Protein AF-A0A1G7TGM6-F1 (afdb_monomer)

Mean predicted aligned error: 20.64 Å

Organism: NCBI:txid120956

Sequence (669 aa):
MQCPNCGRNVRSKTQCAYCGYKFNQADKKEQGNLDKKTQNTFKKSEDHPNSGKKTNQKQNLSNYKPEVTRHVPVRRSLEKELAEAEKEAKLAYERSIVGVSNSSSEEDDSEDAFKRRADEVLSYPYTSSEFLNESHAEEDDYIVPKTKKNHFGKLLWNLLKWLIVLAVFFLIFLYGPQLLGMVKSYLDPMIGQNNEQPVQEVVTSQDQNSSAEIETTTKTESDENSSKEAGLKEEQTTSHEVAAFQIKDKQVDVEEYPTIKIDLEFVNSLSQVNQETFKFKVKYNDTEVELKDEFSLFKEGKMLKISFNDPALSVIGEDTSQQALLISADNFSEKIAYKVPDKQDQAERIDQFNQTVNEYFPEQETVALQIQKVGDQAPFVYEDQTMEADRLIAWFILQRTYELVADGIVSLDEEIPVKTQLIASGDVGQVASQERDSYTVQELIDLTIQAGDASAMNHLVQLAEGVNRFNYWLKESGYFATRMNAPLAIEEEAYITGSVTNVTDLSNLLSKLAKNQLVDEEHDNLLKEAVNLSPYTDKFPNYNALVTQRYELLTTEENPQLQHIAGIAQAEGSEYIYVVLTKKFNESYDMVGRISQTLNDLMTQLITGEEVQETTIEESSVEVGPAEAGVEPTDNLYNGKQTENYYWFGDEYRRGTWYQDEKGTWYFY

Foldseek 3Di:
DADPVPRDDDPDPAADPPPGDGDDPVNPPPVVPPVPPPDDDDDDDDDDDDDDDDDDDDDDDDDDDDDDDDDDDDDDDPVVVVVVVVVVVVVVVVVVVVPDDDDDDDDDPPPVVVVVLQVVQVDDDDDDDDDDDDDDDDDDDDDDDDDDDDPDVVVVVVVVVVVVVVVVVVCCVVCVVVVVVVVVVVPVPPDDDDDDDDDDDDDDDDDDDDDDDDDDDDDDDDDDDDDDDDDDDDDPPPPPVPQPWDWPDKDWDAPLPLKIKIKTFIPDWCPVDDPPFKWKWKDWDNDIGTCVQLWFWDHDGRIIMIMHGQPCQQPDDDTRQWMWIWMDGVSDIDIGIDGADDCNVVRVVLVLLLVLVCVLDPPQWDKWKWKDWQPDRGINTNDWDKDFQWLVLLLLLLLVLLLCVLVVVFHQQDKDFQDCSLQAAPFPDPSNVPPDRTDGNVRLLLCSAAVVRLSSSSSSCVSCVHQVSSQVVCNVLRQRSWGFQGRWHADPQRTIGRIMGTPVSLQSQQSCLQVCRSRHVVSSVVLQVSQVSHDDDLLAPPPQPQFPDKRKDWDDLRDQFWGWMWIWTDGPNIIMTITMIIGDDGHSVSVSVSSHSSNSQSVCCVVPVDHPPPPPPPPPPDDDDDDDDDDDPDDPPDDPDWDWDWDDPPPDTDTWTWDADPVRDIDID

Nearest PDB structures (foldseek):
  4ewf-assembly2_B  TM=8.242E-01  e=3.420E-12  Sphaerobacter thermophilus DSM 20745
  4ewf-assembly3_C  TM=8.344E-01  e=7.400E-12  Sphaerobacter thermophilus DSM 20745
  5gla-assembly2_B  TM=8.062E-01  e=2.240E-09  Burkholderia thailandensis
  5hw3-assembly1_A  TM=8.003E-01  e=4.604E-09  Burkholderia vietnamiensis G4
  4yfm-assembly2_B  TM=7.769E-01  e=2.897E-09  Mycobacteroides abscessus

Structure (mmCIF, N/CA/C/O backbone):
data_AF-A0A1G7TGM6-F1
#
_entry.id   AF-A0A1G7TGM6-F1
#
loop_
_atom_site.group_PDB
_atom_site.id
_atom_site.type_symbol
_atom_site.label_atom_id
_atom_site.label_alt_id
_atom_site.label_comp_id
_atom_site.label_asym_id
_atom_site.label_entity_id
_atom_site.label_seq_id
_atom_site.pdbx_PDB_ins_code
_atom_site.Cartn_x
_atom_site.Cartn_y
_atom_site.Cartn_z
_atom_site.occupancy
_atom_site.B_iso_or_equiv
_atom_site.auth_seq_id
_atom_site.auth_comp_id
_atom_site.auth_asym_id
_atom_site.auth_atom_id
_atom_site.pdbx_PDB_model_num
ATOM 1 N N . MET A 1 1 ? -28.630 -7.972 -35.570 1.00 78.00 1 MET A N 1
ATOM 2 C CA . MET A 1 1 ? -29.486 -6.952 -34.925 1.00 78.00 1 MET A CA 1
ATOM 3 C C . MET A 1 1 ? -29.021 -6.797 -33.494 1.00 78.00 1 MET A C 1
ATOM 5 O O . MET A 1 1 ? -28.594 -7.791 -32.918 1.00 78.00 1 MET A O 1
ATOM 9 N N . GLN A 1 2 ? -29.072 -5.594 -32.940 1.00 81.88 2 GLN A N 1
ATOM 10 C CA . GLN A 1 2 ? -28.715 -5.363 -31.543 1.00 81.88 2 GLN A CA 1
ATOM 11 C C . GLN A 1 2 ? -29.902 -5.749 -30.646 1.00 81.88 2 GLN A C 1
ATOM 13 O O . GLN A 1 2 ? -31.054 -5.574 -31.039 1.00 81.88 2 GLN A O 1
ATOM 18 N N . CYS A 1 3 ? -29.650 -6.345 -29.481 1.00 84.56 3 CYS A N 1
ATOM 19 C CA . CYS A 1 3 ? -30.713 -6.707 -28.544 1.00 84.56 3 CYS A CA 1
ATOM 20 C C . CYS A 1 3 ? -31.038 -5.513 -27.626 1.00 84.56 3 CYS A C 1
ATOM 22 O O . CYS A 1 3 ? -30.168 -5.140 -26.836 1.00 84.56 3 CYS A O 1
ATOM 24 N N . PRO A 1 4 ? -32.265 -4.948 -27.644 1.00 82.81 4 PRO A N 1
ATOM 25 C CA . PRO A 1 4 ? -32.581 -3.732 -26.888 1.00 82.81 4 PRO A CA 1
ATOM 26 C C . PRO A 1 4 ? -32.482 -3.927 -25.367 1.00 82.81 4 PRO A C 1
ATOM 28 O O . PRO A 1 4 ? -32.250 -2.971 -24.643 1.00 82.81 4 PRO A O 1
ATOM 31 N N . ASN A 1 5 ? -32.593 -5.168 -24.881 1.00 86.75 5 ASN A N 1
ATOM 32 C CA . ASN A 1 5 ? -32.482 -5.501 -23.458 1.00 86.75 5 ASN A CA 1
ATOM 33 C C . ASN A 1 5 ? -31.036 -5.685 -22.951 1.00 86.75 5 ASN A C 1
ATOM 35 O O . ASN A 1 5 ? -30.849 -5.916 -21.763 1.00 86.75 5 ASN A O 1
ATOM 39 N N . CYS A 1 6 ? -30.014 -5.719 -23.819 1.00 85.44 6 CYS A N 1
ATOM 40 C CA . CYS A 1 6 ? -28.636 -5.990 -23.365 1.00 85.44 6 CYS A CA 1
ATOM 41 C C . CYS A 1 6 ? -27.504 -5.489 -24.281 1.00 85.44 6 CYS A C 1
ATOM 43 O O . CYS A 1 6 ? -26.378 -5.961 -24.148 1.00 85.44 6 CYS A O 1
ATOM 45 N N . GLY A 1 7 ? -27.780 -4.628 -25.265 1.00 82.12 7 GLY A N 1
ATOM 46 C CA . GLY A 1 7 ? -26.773 -4.007 -26.142 1.00 82.12 7 GLY A CA 1
ATOM 47 C C . GLY A 1 7 ? -25.999 -4.945 -27.086 1.00 82.12 7 GLY A C 1
ATOM 48 O O . GLY A 1 7 ? -25.368 -4.470 -28.027 1.00 82.12 7 GLY A O 1
ATOM 49 N N . ARG A 1 8 ? -26.044 -6.270 -26.902 1.00 82.69 8 ARG A N 1
ATOM 50 C CA . ARG A 1 8 ? -25.240 -7.227 -27.682 1.00 82.69 8 ARG A CA 1
ATOM 51 C C . ARG A 1 8 ? -25.818 -7.485 -29.073 1.00 82.69 8 ARG A C 1
ATOM 53 O O . ARG A 1 8 ? -27.033 -7.607 -29.257 1.00 82.69 8 ARG A O 1
ATOM 60 N N . ASN A 1 9 ? -24.930 -7.627 -30.055 1.00 87.38 9 ASN A N 1
ATOM 61 C CA . ASN A 1 9 ? -25.283 -8.016 -31.418 1.00 87.38 9 ASN A CA 1
ATOM 62 C C . ASN A 1 9 ? -25.653 -9.505 -31.494 1.00 87.38 9 ASN A C 1
ATOM 64 O O . ASN A 1 9 ? -24.892 -10.372 -31.076 1.00 87.38 9 ASN A O 1
ATOM 68 N N . VAL A 1 10 ? -26.815 -9.814 -32.076 1.00 87.12 10 VAL A N 1
ATOM 69 C CA . VAL A 1 10 ? -27.309 -11.186 -32.263 1.00 87.12 10 VAL A CA 1
ATOM 70 C C . VAL A 1 10 ? -27.697 -11.485 -33.714 1.00 87.12 10 VAL A C 1
ATOM 72 O O . VAL A 1 10 ? -28.175 -10.621 -34.460 1.00 87.12 10 VAL A O 1
ATOM 75 N N . ARG A 1 11 ? -27.518 -12.756 -34.103 1.00 86.00 11 ARG A N 1
ATOM 76 C CA . ARG A 1 11 ? -27.936 -13.316 -35.405 1.00 86.00 11 ARG A CA 1
ATOM 77 C C . ARG A 1 11 ? -29.388 -13.828 -35.412 1.00 86.00 11 ARG A C 1
ATOM 79 O O . ARG A 1 11 ? -30.005 -13.911 -36.471 1.00 86.00 11 ARG A O 1
ATOM 86 N N . SER A 1 12 ? -29.940 -14.160 -34.243 1.00 81.19 12 SER A N 1
ATOM 87 C CA . SER A 1 12 ? -31.315 -14.656 -34.079 1.00 81.19 12 SER A CA 1
ATOM 88 C C . SER A 1 12 ? -32.359 -13.555 -34.301 1.00 81.19 12 SER A C 1
ATOM 90 O O . SER A 1 12 ? -32.194 -12.438 -33.820 1.00 81.19 12 SER A O 1
ATOM 92 N N . LYS A 1 13 ? -33.462 -13.890 -34.989 1.00 81.88 13 LYS A N 1
ATOM 93 C CA . LYS A 1 13 ? -34.595 -12.984 -35.282 1.00 81.88 13 LYS A CA 1
ATOM 94 C C . LYS A 1 13 ? -35.836 -13.244 -34.410 1.00 81.88 13 LYS A C 1
ATOM 96 O O . LYS A 1 13 ? -36.912 -12.709 -34.686 1.00 81.88 13 LYS A O 1
ATOM 101 N N . THR A 1 14 ? -35.720 -14.083 -33.381 1.00 85.25 14 THR A N 1
ATOM 102 C CA . THR A 1 14 ? -36.832 -14.473 -32.489 1.00 85.25 14 THR A CA 1
ATOM 103 C C . THR A 1 14 ? -36.506 -14.303 -31.009 1.00 85.25 14 THR A C 1
ATOM 105 O O . THR A 1 14 ? -37.381 -13.891 -30.254 1.00 85.25 14 THR A O 1
ATOM 108 N N . GLN A 1 15 ? -35.268 -14.583 -30.600 1.00 88.25 15 GLN A N 1
ATOM 109 C CA . GLN A 1 15 ? -34.838 -14.584 -29.200 1.00 88.25 15 GLN A CA 1
ATOM 110 C C . GLN A 1 15 ? -33.347 -14.246 -29.075 1.00 88.25 15 GLN A C 1
ATOM 112 O O . GLN A 1 15 ? -32.534 -14.792 -29.822 1.00 88.25 15 GLN A O 1
ATOM 117 N N . CYS A 1 16 ? -32.973 -13.399 -28.117 1.00 87.62 16 CYS A N 1
ATOM 118 C CA . CYS A 1 16 ? -31.584 -13.162 -27.741 1.00 87.62 16 CYS A CA 1
ATOM 119 C C . CYS A 1 16 ? -30.984 -14.416 -27.091 1.00 87.62 16 CYS A C 1
ATOM 121 O O . CYS A 1 16 ? -31.533 -14.935 -26.120 1.00 87.62 16 CYS A O 1
ATOM 123 N N . ALA A 1 17 ? -29.841 -14.880 -27.603 1.00 86.69 17 ALA A N 1
ATOM 124 C CA . ALA A 1 17 ? -29.135 -16.033 -27.045 1.00 86.69 17 ALA A CA 1
ATOM 125 C C . ALA A 1 17 ? -28.520 -15.748 -25.660 1.00 86.69 17 ALA A C 1
ATOM 127 O O . ALA A 1 17 ? -28.400 -16.664 -24.859 1.00 86.69 17 ALA A O 1
ATOM 128 N N . TYR A 1 18 ? -28.173 -14.487 -25.373 1.00 80.88 18 TYR A N 1
ATOM 129 C CA . TYR A 1 18 ? -27.457 -14.096 -24.152 1.00 80.88 18 TYR A CA 1
ATOM 130 C C . TYR A 1 18 ? -28.374 -13.771 -22.962 1.00 80.88 18 TYR A C 1
ATOM 132 O O . TYR A 1 18 ? -27.994 -14.020 -21.828 1.00 80.88 18 TYR A O 1
ATOM 140 N N . CYS A 1 19 ? -29.569 -13.213 -23.199 1.00 88.94 19 CYS A N 1
ATOM 141 C CA . CYS A 1 19 ? -30.481 -12.766 -22.130 1.00 88.94 19 CYS A CA 1
ATOM 142 C C . CYS A 1 19 ? -31.933 -13.258 -22.282 1.00 88.94 19 CYS A C 1
ATOM 144 O O . CYS A 1 19 ? -32.829 -12.773 -21.599 1.00 88.94 19 CYS A O 1
ATOM 146 N N . GLY A 1 20 ? -32.211 -14.174 -23.218 1.00 83.38 20 GLY A N 1
ATOM 147 C CA . GLY A 1 20 ? -33.539 -14.778 -23.407 1.00 83.38 20 GLY A CA 1
ATOM 148 C C . GLY A 1 20 ? -34.642 -13.859 -23.960 1.00 83.38 20 GLY A C 1
ATOM 149 O O . GLY A 1 20 ? -35.708 -14.360 -24.322 1.00 83.38 20 GLY A O 1
ATOM 150 N N . TYR A 1 21 ? -34.404 -12.545 -24.074 1.00 89.19 21 TYR A N 1
ATOM 151 C CA . TYR A 1 21 ? -35.371 -11.558 -24.573 1.00 89.19 21 TYR A CA 1
ATOM 152 C C . TYR A 1 21 ? -35.947 -11.943 -25.947 1.00 89.19 21 TYR A C 1
ATOM 154 O O . TYR A 1 21 ? -35.194 -12.266 -26.867 1.00 89.19 21 TYR A O 1
ATOM 162 N N . LYS A 1 22 ? -37.276 -11.894 -26.111 1.00 91.19 22 LYS A N 1
ATOM 163 C CA . LYS A 1 22 ? -37.975 -12.327 -27.336 1.00 91.19 22 LYS A CA 1
ATOM 164 C C . LYS A 1 22 ? -38.363 -11.138 -28.211 1.00 91.19 22 LYS A C 1
ATOM 166 O O . LYS A 1 22 ? -39.147 -10.292 -27.797 1.00 91.19 22 LYS A O 1
ATOM 171 N N . PHE A 1 23 ? -37.852 -11.110 -29.441 1.00 90.69 23 PHE A N 1
ATOM 172 C CA . PHE A 1 23 ? -37.993 -9.961 -30.336 1.00 90.69 23 PHE A CA 1
ATOM 173 C C . PHE A 1 23 ? -39.406 -9.841 -30.918 1.00 90.69 23 PHE A C 1
ATOM 175 O O . PHE A 1 23 ? -39.886 -10.753 -31.607 1.00 90.69 23 PHE A O 1
ATOM 182 N N . ASN A 1 24 ? -40.036 -8.688 -30.707 1.00 86.44 24 ASN A N 1
ATOM 183 C CA . ASN A 1 24 ? -41.369 -8.341 -31.196 1.00 86.44 24 ASN A CA 1
ATOM 184 C C . ASN A 1 24 ? -41.313 -7.805 -32.656 1.00 86.44 24 ASN A C 1
ATOM 186 O O . ASN A 1 24 ? -40.349 -8.065 -33.378 1.00 86.44 24 ASN A O 1
ATOM 190 N N . GLN A 1 25 ? -42.365 -7.148 -33.167 1.00 77.25 25 GLN A N 1
ATOM 191 C CA . GLN A 1 25 ? -42.385 -6.636 -34.554 1.00 77.25 25 GLN A CA 1
ATOM 192 C C . GLN A 1 25 ? -41.809 -5.217 -34.737 1.00 77.25 25 GLN A C 1
ATOM 194 O O . GLN A 1 25 ? -41.544 -4.832 -35.877 1.00 77.25 25 GLN A O 1
ATOM 199 N N . ALA A 1 26 ? -41.613 -4.439 -33.670 1.00 74.38 26 ALA A N 1
ATOM 200 C CA . ALA A 1 26 ? -40.948 -3.136 -33.717 1.00 74.38 26 ALA A CA 1
ATOM 201 C C . ALA A 1 26 ? -39.428 -3.306 -33.876 1.00 74.38 26 ALA A C 1
ATOM 203 O O . ALA A 1 26 ? -38.871 -2.792 -34.845 1.00 74.38 26 ALA A O 1
ATOM 204 N N . ASP A 1 27 ? -38.808 -4.154 -33.043 1.00 77.19 27 ASP A N 1
ATOM 205 C CA . ASP A 1 27 ? -37.362 -4.475 -33.002 1.00 77.19 27 ASP A CA 1
ATOM 206 C C . ASP A 1 27 ? -36.770 -4.951 -34.346 1.00 77.19 27 ASP A C 1
ATOM 208 O O . ASP A 1 27 ? -35.562 -5.113 -34.501 1.00 77.19 27 ASP A O 1
ATOM 212 N N . LYS A 1 28 ? -37.630 -5.263 -35.321 1.00 67.00 28 LYS A N 1
ATOM 213 C CA . LYS A 1 28 ? -37.278 -5.832 -36.630 1.00 67.00 28 LYS A CA 1
ATOM 214 C C . LYS A 1 28 ? -37.395 -4.821 -37.773 1.00 67.00 28 LYS A C 1
ATOM 216 O O . LYS A 1 28 ? -37.114 -5.182 -38.913 1.00 67.00 28 LYS A O 1
ATOM 221 N N . LYS A 1 29 ? -37.824 -3.580 -37.501 1.00 57.44 29 LYS A N 1
ATOM 222 C CA . LYS A 1 29 ? -38.049 -2.543 -38.526 1.00 57.44 29 LYS A CA 1
ATOM 223 C C . LYS A 1 29 ? -36.855 -1.624 -38.771 1.00 57.44 29 LYS A C 1
ATOM 225 O O . LYS A 1 29 ? -36.692 -1.170 -39.900 1.00 57.44 29 LYS A O 1
ATOM 230 N N . GLU A 1 30 ? -36.021 -1.363 -37.765 1.00 52.75 30 GLU A N 1
ATOM 231 C CA . GLU A 1 30 ? -34.960 -0.343 -37.851 1.00 52.75 30 GLU A CA 1
ATOM 232 C C . GLU A 1 30 ? -33.937 -0.621 -38.960 1.00 52.75 30 GLU A C 1
ATOM 234 O O . GLU A 1 30 ? -33.514 0.293 -39.668 1.00 52.75 30 GLU A O 1
ATOM 239 N N . GLN A 1 31 ? -33.614 -1.897 -39.194 1.00 49.53 31 GLN A N 1
ATOM 240 C CA . GLN A 1 31 ? -32.623 -2.293 -40.196 1.00 49.53 31 GLN A CA 1
ATOM 241 C C . GLN A 1 31 ? -33.033 -1.924 -41.640 1.00 49.53 31 GLN A C 1
ATOM 243 O O . GLN A 1 31 ? -32.168 -1.745 -42.490 1.00 49.53 31 GLN A O 1
ATOM 248 N N . GLY A 1 32 ? -34.330 -1.735 -41.926 1.00 40.69 32 GLY A N 1
ATOM 249 C CA . GLY A 1 32 ? -34.835 -1.443 -43.277 1.00 40.69 32 GLY A CA 1
ATOM 250 C C . GLY A 1 32 ? -34.613 -0.010 -43.790 1.00 40.69 32 GLY A C 1
ATOM 251 O O . GLY A 1 32 ? -34.930 0.267 -44.949 1.00 40.69 32 GLY A O 1
ATOM 252 N N . ASN A 1 33 ? -34.103 0.905 -42.956 1.00 42.44 33 ASN A N 1
ATOM 253 C CA . ASN A 1 33 ? -33.859 2.306 -43.330 1.00 42.44 33 ASN A CA 1
ATOM 254 C C . ASN A 1 33 ? -32.380 2.646 -43.595 1.00 42.44 33 ASN A C 1
ATOM 256 O O . ASN A 1 33 ? -32.110 3.691 -44.189 1.00 42.44 33 ASN A O 1
ATOM 260 N N . LEU A 1 34 ? -31.432 1.794 -43.191 1.00 44.62 34 LEU A N 1
ATOM 261 C CA . LEU A 1 34 ? -29.994 2.064 -43.339 1.00 44.62 34 LEU A CA 1
ATOM 262 C C . LEU A 1 34 ? -29.507 1.866 -44.785 1.00 44.62 34 LEU A C 1
ATOM 264 O O . LEU A 1 34 ? -28.837 2.748 -45.325 1.00 44.62 34 LEU A O 1
ATOM 268 N N . ASP A 1 35 ? -29.952 0.799 -45.457 1.00 40.91 35 ASP A N 1
ATOM 269 C CA . ASP A 1 35 ? -29.531 0.417 -46.821 1.00 40.91 35 ASP A CA 1
ATOM 270 C C . ASP A 1 35 ? -29.852 1.456 -47.923 1.00 40.91 35 ASP A C 1
ATOM 272 O O . ASP A 1 35 ? -29.444 1.299 -49.072 1.00 40.91 35 ASP A O 1
ATOM 276 N N . LYS A 1 36 ? -30.593 2.529 -47.608 1.00 36.62 36 LYS A N 1
ATOM 277 C CA . LYS A 1 36 ? -31.008 3.565 -48.573 1.00 36.62 36 LYS A CA 1
ATOM 278 C C . LYS A 1 36 ? -30.114 4.806 -48.627 1.00 36.62 36 LYS A C 1
ATOM 280 O O . LYS A 1 36 ? -30.301 5.617 -49.533 1.00 36.62 36 LYS A O 1
ATOM 285 N N . LYS A 1 37 ? -29.172 4.999 -47.695 1.00 36.50 37 LYS A N 1
ATOM 286 C CA . LYS A 1 37 ? -28.323 6.211 -47.676 1.00 36.50 37 LYS A CA 1
ATOM 287 C C . LYS A 1 37 ? -27.073 6.128 -48.567 1.00 36.50 37 LYS A C 1
ATOM 289 O O . LYS A 1 37 ? -26.531 7.165 -48.934 1.00 36.50 37 LYS A O 1
ATOM 294 N N . THR A 1 38 ? -26.641 4.936 -48.968 1.00 34.72 38 THR A N 1
ATOM 295 C CA . THR A 1 38 ? -25.275 4.683 -49.475 1.00 34.72 38 THR A CA 1
ATOM 296 C C . THR A 1 38 ? -25.081 4.815 -50.999 1.00 34.72 38 THR A C 1
ATOM 298 O O . THR A 1 38 ? -24.122 4.267 -51.532 1.00 34.72 38 THR A O 1
ATOM 301 N N . GLN A 1 39 ? -25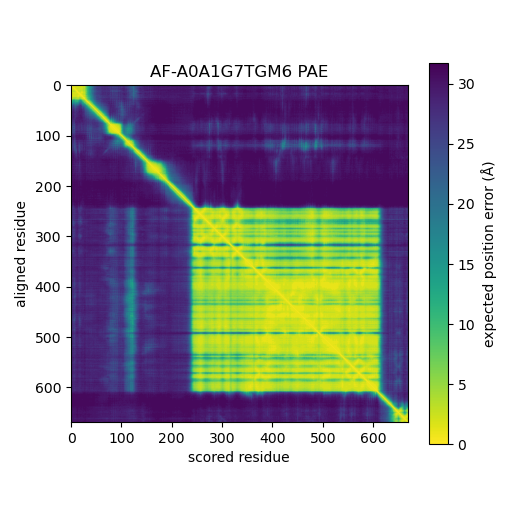.974 5.495 -51.736 1.00 32.34 39 GLN A N 1
ATOM 302 C CA . GLN A 1 39 ? -25.943 5.521 -53.218 1.00 32.34 39 GLN A CA 1
ATOM 303 C C . GLN A 1 39 ? -25.836 6.905 -53.896 1.00 32.34 39 GLN A C 1
ATOM 305 O O . GLN A 1 39 ? -25.811 6.951 -55.123 1.00 32.34 39 GLN A O 1
ATOM 310 N N . ASN A 1 40 ? -25.756 8.029 -53.169 1.00 31.59 40 ASN A N 1
ATOM 311 C CA . ASN A 1 40 ? -25.860 9.372 -53.776 1.00 31.59 40 ASN A CA 1
ATOM 312 C C . ASN A 1 40 ? -24.790 10.393 -53.329 1.00 31.59 40 ASN A C 1
ATOM 314 O O . ASN A 1 40 ? -25.130 11.456 -52.816 1.00 31.59 40 ASN A O 1
ATOM 318 N N . THR A 1 41 ? -23.510 10.135 -53.625 1.00 29.47 41 THR A N 1
ATOM 319 C CA . THR A 1 41 ? -22.476 11.196 -53.675 1.00 29.47 41 THR A CA 1
ATOM 320 C C . THR A 1 41 ? -21.312 10.833 -54.607 1.00 29.47 41 THR A C 1
ATOM 322 O O . THR A 1 41 ? -20.288 10.315 -54.181 1.00 29.47 41 THR A O 1
ATOM 325 N N . PHE A 1 42 ? -21.447 11.141 -55.902 1.00 29.83 42 PHE A N 1
ATOM 326 C CA . PHE A 1 42 ? -20.301 11.244 -56.818 1.00 29.83 42 PHE A CA 1
ATOM 327 C C . PHE A 1 42 ? -20.608 12.222 -57.963 1.00 29.83 42 PHE A C 1
ATOM 329 O O . PHE A 1 42 ? -21.229 11.857 -58.963 1.00 29.83 42 PHE A O 1
ATOM 336 N N . LYS A 1 43 ? -20.179 13.485 -57.824 1.00 28.17 43 LYS A N 1
ATOM 337 C CA . LYS A 1 43 ? -19.972 14.415 -58.948 1.00 28.17 43 LYS A CA 1
ATOM 338 C C . LYS A 1 43 ? -19.072 15.592 -58.557 1.00 28.17 43 LYS A C 1
ATOM 340 O O . LYS A 1 43 ? -18.864 15.856 -57.380 1.00 28.17 43 LYS A O 1
ATOM 345 N N . LYS A 1 44 ? -18.503 16.231 -59.578 1.00 27.31 44 LYS A N 1
ATOM 346 C CA . LYS A 1 44 ? -17.317 17.101 -59.551 1.00 27.31 44 LYS A CA 1
ATOM 347 C C . LYS A 1 44 ? -17.576 18.336 -60.421 1.00 27.31 44 LYS A C 1
ATOM 349 O O . LYS A 1 44 ? -17.997 18.116 -61.554 1.00 27.31 44 LYS A O 1
ATOM 354 N N . SER A 1 45 ? -17.229 19.542 -59.947 1.00 27.42 45 SER A N 1
ATOM 355 C CA . SER A 1 45 ? -16.653 20.649 -60.756 1.00 27.42 45 SER A CA 1
ATOM 356 C C . SER A 1 45 ? -16.502 21.965 -59.960 1.00 27.42 45 SER A C 1
ATOM 358 O O . SER A 1 45 ? -17.507 22.583 -59.631 1.00 27.42 45 SER A O 1
ATOM 360 N N . GLU A 1 46 ? -15.247 22.357 -59.713 1.00 27.56 46 GLU A N 1
ATOM 361 C CA . GLU A 1 46 ? -14.615 23.627 -60.150 1.00 27.56 46 GLU A CA 1
ATOM 362 C C . GLU A 1 46 ? -15.134 25.042 -59.740 1.00 27.56 46 GLU A C 1
ATOM 364 O O . GLU A 1 46 ? -16.305 25.289 -59.473 1.00 27.56 46 GLU A O 1
ATOM 369 N N . ASP A 1 47 ? -14.159 25.966 -59.790 1.00 27.92 47 ASP A N 1
ATOM 370 C CA . ASP A 1 47 ? -14.173 27.442 -59.857 1.00 27.92 47 ASP A CA 1
ATOM 371 C C . ASP A 1 47 ? -14.149 28.376 -58.612 1.00 27.92 47 ASP A C 1
ATOM 373 O O . ASP A 1 47 ? -14.894 28.288 -57.639 1.00 27.92 47 ASP A O 1
ATOM 377 N N . HIS A 1 48 ? -13.219 29.338 -58.725 1.00 27.48 48 HIS A N 1
ATOM 378 C CA . HIS A 1 48 ? -12.887 30.492 -57.872 1.00 27.48 48 HIS A CA 1
ATOM 379 C C . HIS A 1 48 ? -13.452 31.806 -58.509 1.00 27.48 48 HIS A C 1
ATOM 381 O O . HIS A 1 48 ? -14.075 31.754 -59.567 1.00 27.48 48 HIS A O 1
ATOM 387 N N . PRO A 1 49 ? -13.112 33.027 -58.035 1.00 53.50 49 PRO A N 1
ATOM 388 C CA . PRO A 1 49 ? -13.380 33.617 -56.714 1.00 53.50 49 PRO A CA 1
ATOM 389 C C . PRO A 1 49 ? -13.999 35.041 -56.839 1.00 53.50 49 PRO A C 1
ATOM 391 O O . PRO A 1 49 ? -13.993 35.614 -57.929 1.00 53.50 49 PRO A O 1
ATOM 394 N N . ASN A 1 50 ? -14.377 35.712 -55.730 1.00 26.73 50 ASN A N 1
ATOM 395 C CA . ASN A 1 50 ? -14.001 37.138 -55.569 1.00 26.73 50 ASN A CA 1
ATOM 396 C C . ASN A 1 50 ? -14.187 37.798 -54.183 1.00 26.73 50 ASN A C 1
ATOM 398 O O . ASN A 1 50 ? -15.149 37.554 -53.470 1.00 26.73 50 ASN A O 1
ATOM 402 N N . SER A 1 51 ? -13.271 38.740 -53.919 1.00 26.08 51 SER A N 1
ATOM 403 C CA . SER A 1 51 ? -13.380 39.996 -53.148 1.00 26.08 51 SER A CA 1
ATOM 404 C C . SER A 1 51 ? -14.199 40.109 -51.842 1.00 26.08 51 SER A C 1
ATOM 406 O O . SER A 1 51 ? -15.424 40.056 -51.869 1.00 26.08 51 SER A O 1
ATOM 408 N N . GLY A 1 52 ? -13.562 40.699 -50.812 1.00 25.20 52 GLY A N 1
ATOM 409 C CA . GLY A 1 52 ? -14.047 42.029 -50.387 1.00 25.20 52 GLY A CA 1
ATOM 410 C C . GLY A 1 52 ? -13.913 42.499 -48.928 1.00 25.20 52 GLY A C 1
ATOM 411 O O . GLY A 1 52 ? -14.924 42.631 -48.260 1.00 25.20 52 GLY A O 1
ATOM 412 N N . LYS A 1 53 ? -12.722 43.001 -48.548 1.00 29.45 53 LYS A N 1
ATOM 413 C CA . LYS A 1 53 ? -12.483 44.086 -47.550 1.00 29.45 53 LYS A CA 1
ATOM 414 C C . LYS A 1 53 ? -12.807 43.843 -46.050 1.00 29.45 53 LYS A C 1
ATOM 416 O O . LYS A 1 53 ? -13.952 43.707 -45.659 1.00 29.45 53 LYS A O 1
ATOM 421 N N . LYS A 1 54 ? -11.755 44.000 -45.224 1.00 27.33 54 LYS A N 1
ATOM 422 C CA . LYS A 1 54 ? -11.577 44.948 -44.082 1.00 27.33 54 LYS A CA 1
ATOM 423 C C . LYS A 1 54 ? -12.850 45.439 -43.331 1.00 27.33 54 LYS A C 1
ATOM 425 O O . LYS A 1 54 ? -13.799 45.891 -43.955 1.00 27.33 54 LYS A O 1
ATOM 430 N N . THR A 1 55 ? -12.844 45.639 -42.003 1.00 26.88 55 THR A N 1
ATOM 431 C CA . THR A 1 55 ? -11.783 46.334 -41.229 1.00 26.88 55 THR A CA 1
ATOM 432 C C . THR A 1 55 ? -11.942 46.183 -39.696 1.00 26.88 55 THR A C 1
ATOM 434 O O . THR A 1 55 ? -13.064 46.100 -39.219 1.00 26.88 55 THR A O 1
ATOM 437 N N . ASN A 1 56 ? -10.830 46.340 -38.959 1.00 29.03 56 ASN A N 1
ATOM 438 C CA . ASN A 1 56 ? -10.693 46.801 -37.559 1.00 29.03 56 ASN A CA 1
ATOM 439 C C . ASN A 1 56 ? -11.321 46.003 -36.396 1.00 29.03 56 ASN A C 1
ATOM 441 O O . ASN A 1 56 ? -12.511 46.091 -36.110 1.00 29.03 56 ASN A O 1
ATOM 445 N N . GLN A 1 57 ? -10.432 45.427 -35.581 1.00 32.78 57 GLN A N 1
ATOM 446 C CA . GLN A 1 57 ? -10.639 45.241 -34.142 1.00 32.78 57 GLN A CA 1
ATOM 447 C C . GLN A 1 57 ? -10.794 46.594 -33.417 1.00 32.78 57 GLN A C 1
ATOM 449 O O . GLN A 1 57 ? -10.237 47.609 -33.846 1.00 32.78 57 GLN A O 1
ATOM 454 N N . LYS A 1 58 ? -11.419 46.573 -32.235 1.00 28.45 58 LYS A N 1
ATOM 455 C CA . LYS A 1 58 ? -11.042 47.455 -31.120 1.00 28.45 58 LYS A CA 1
ATOM 456 C C . LYS A 1 58 ? -11.374 46.785 -29.787 1.00 28.45 58 LYS A C 1
ATOM 458 O O . LYS A 1 58 ? -12.543 46.607 -29.462 1.00 28.45 58 LYS A O 1
ATOM 463 N N . GLN A 1 59 ? -10.344 46.413 -29.032 1.00 30.78 59 GLN A N 1
ATOM 464 C CA . GLN A 1 59 ? -10.492 46.000 -27.636 1.00 30.78 59 GLN A CA 1
ATOM 465 C C . GLN A 1 59 ? -10.798 47.226 -26.763 1.00 30.78 59 GLN A C 1
ATOM 467 O O . GLN A 1 59 ? -10.321 48.324 -27.045 1.00 30.78 59 GLN A O 1
ATOM 472 N N . ASN A 1 60 ? -11.543 47.014 -25.682 1.00 26.86 60 ASN A N 1
ATOM 473 C CA . ASN A 1 60 ? -11.616 47.905 -24.527 1.00 26.86 60 ASN A CA 1
ATOM 474 C C . ASN A 1 60 ? -11.708 47.009 -23.289 1.00 26.86 60 ASN A C 1
ATOM 476 O O . ASN A 1 60 ? -12.733 46.362 -23.086 1.00 26.86 60 ASN A O 1
ATOM 480 N N . LEU A 1 61 ? -10.653 46.965 -22.473 1.00 31.73 61 LEU A N 1
ATOM 481 C CA . LEU A 1 61 ? -10.767 46.444 -21.113 1.00 31.73 61 LEU A CA 1
ATOM 482 C C . LEU A 1 61 ? -11.402 47.530 -20.238 1.00 31.73 61 LEU A C 1
ATOM 484 O O . LEU A 1 61 ? -11.060 48.707 -20.358 1.00 31.73 61 LEU A O 1
ATOM 488 N N . SER A 1 62 ? -12.285 47.136 -19.325 1.00 27.47 62 SER A N 1
ATOM 489 C CA . SER A 1 62 ? -12.767 48.018 -18.262 1.00 27.47 62 SER A CA 1
ATOM 490 C C . SER A 1 62 ? -12.941 47.241 -16.964 1.00 27.47 62 SER A C 1
ATOM 492 O O . SER A 1 62 ? -13.749 46.320 -16.903 1.00 27.47 62 SER A O 1
ATOM 494 N N . ASN A 1 63 ? -12.174 47.659 -15.958 1.00 32.75 63 ASN A N 1
ATOM 495 C CA . ASN A 1 63 ? -12.211 47.288 -14.543 1.00 32.75 63 ASN A CA 1
ATOM 496 C C . ASN A 1 63 ? -13.493 46.580 -14.068 1.00 32.75 63 ASN A C 1
ATOM 498 O O . ASN A 1 63 ? -14.576 47.166 -14.100 1.00 32.75 63 ASN A O 1
ATOM 502 N N . TYR A 1 64 ? -13.329 45.404 -13.460 1.00 25.72 64 TYR A N 1
ATOM 503 C CA . TYR A 1 64 ? -14.280 44.887 -12.481 1.00 25.72 64 TYR A CA 1
ATOM 504 C C . TYR A 1 64 ? -13.565 44.661 -11.146 1.00 25.72 64 TYR A C 1
ATOM 506 O O . TYR A 1 64 ? -12.395 44.286 -11.118 1.00 25.72 64 TYR A O 1
ATOM 514 N N . LYS A 1 65 ? -14.256 44.945 -10.041 1.00 37.88 65 LYS A N 1
ATOM 515 C CA . LYS A 1 65 ? -13.735 44.860 -8.673 1.00 37.88 65 LYS A CA 1
ATOM 516 C C . LYS A 1 65 ? -14.823 44.224 -7.801 1.00 37.88 65 LYS A C 1
ATOM 518 O O . LYS A 1 65 ? -15.839 44.886 -7.594 1.00 37.88 65 LYS A O 1
ATOM 523 N N . PRO A 1 66 ? -14.651 42.984 -7.314 1.00 31.45 66 PRO A N 1
ATOM 524 C CA . PRO A 1 66 ? -15.656 42.339 -6.474 1.00 31.45 66 PRO A CA 1
ATOM 525 C C . PRO A 1 66 ? -15.818 43.042 -5.119 1.00 31.45 66 PRO A C 1
ATOM 527 O O . PRO A 1 66 ? -14.836 43.437 -4.487 1.00 31.45 66 PRO A O 1
ATOM 530 N N . GLU A 1 67 ? -17.064 43.176 -4.666 1.00 25.44 67 GLU A N 1
ATOM 531 C CA . GLU A 1 67 ? -17.390 43.506 -3.276 1.00 25.44 67 GLU A CA 1
ATOM 532 C C . GLU A 1 67 ? -17.413 42.236 -2.414 1.00 25.44 67 GLU A C 1
ATOM 534 O O . GLU A 1 67 ? -17.702 41.142 -2.897 1.00 25.44 67 GLU A O 1
ATOM 539 N N . VAL A 1 68 ? -17.147 42.382 -1.114 1.00 34.41 68 VAL A N 1
ATOM 540 C CA . VAL A 1 68 ? -17.238 41.274 -0.155 1.00 34.41 68 VAL A CA 1
ATOM 541 C C . VAL A 1 68 ? -18.693 41.089 0.281 1.00 34.41 68 VAL A C 1
ATOM 543 O O . VAL A 1 68 ? -19.173 41.784 1.177 1.00 34.41 68 VAL A O 1
ATOM 546 N N . THR A 1 69 ? -19.390 40.116 -0.304 1.00 26.83 69 THR A N 1
ATOM 547 C CA . THR A 1 69 ? -20.701 39.646 0.169 1.00 26.83 69 THR A CA 1
ATOM 548 C C . THR A 1 69 ? -20.582 38.275 0.835 1.00 26.83 69 THR A C 1
ATOM 550 O O . THR A 1 69 ? -20.269 37.269 0.204 1.00 26.83 69 THR A O 1
ATOM 553 N N . ARG A 1 70 ? -20.876 38.211 2.141 1.00 28.12 70 ARG A N 1
ATOM 554 C CA . ARG A 1 70 ? -20.994 36.939 2.874 1.00 28.12 70 ARG A CA 1
ATOM 555 C C . ARG A 1 70 ? -22.280 36.215 2.465 1.00 28.12 70 ARG A C 1
ATOM 557 O O . ARG A 1 70 ? -23.328 36.423 3.076 1.00 28.12 70 ARG A O 1
ATOM 564 N N . HIS A 1 71 ? -22.203 35.355 1.455 1.00 24.53 71 HIS A N 1
ATOM 565 C CA . HIS A 1 71 ? -23.258 34.381 1.187 1.00 24.53 71 HIS A CA 1
ATOM 566 C C . HIS A 1 71 ? -23.169 33.214 2.174 1.00 24.53 71 HIS A C 1
ATOM 568 O O . HIS A 1 71 ? -22.163 32.514 2.231 1.00 24.53 71 HIS A O 1
ATOM 574 N N . VAL A 1 72 ? -24.249 32.977 2.922 1.00 29.86 72 VAL A N 1
ATOM 575 C CA . VAL A 1 72 ? -24.462 31.701 3.616 1.00 29.86 72 VAL A CA 1
ATOM 576 C C . VAL A 1 72 ? -24.898 30.673 2.562 1.00 29.86 72 VAL A C 1
ATOM 578 O O . VAL A 1 72 ? -25.918 30.908 1.903 1.00 29.86 72 VAL A O 1
ATOM 581 N N . PRO A 1 73 ? -24.171 29.558 2.364 1.00 27.55 73 PRO A N 1
ATOM 582 C CA . PRO A 1 73 ? -24.548 28.552 1.381 1.00 27.55 73 PRO A CA 1
ATOM 583 C C . PRO A 1 73 ? -25.759 27.753 1.876 1.00 27.55 73 PRO A C 1
ATOM 585 O O . PRO A 1 73 ? -25.661 26.897 2.754 1.00 27.55 73 PRO A O 1
ATOM 588 N N . VAL A 1 74 ? -26.926 28.012 1.284 1.00 35.62 74 VAL A N 1
ATOM 589 C CA . VAL A 1 74 ? -28.076 27.107 1.399 1.00 35.62 74 VAL A CA 1
ATOM 590 C C . VAL A 1 74 ? -27.758 25.862 0.572 1.00 35.62 74 VAL A C 1
ATOM 592 O O . VAL A 1 74 ? -27.673 25.959 -0.654 1.00 35.62 74 VAL A O 1
ATOM 595 N N . ARG A 1 75 ? -27.581 24.709 1.236 1.00 33.56 75 ARG A N 1
ATOM 596 C CA . ARG A 1 75 ? -27.347 23.407 0.585 1.00 33.56 75 ARG A CA 1
ATOM 597 C C . ARG A 1 75 ? -28.356 23.184 -0.551 1.00 33.56 75 ARG A C 1
ATOM 599 O O . ARG A 1 75 ? -29.566 23.221 -0.316 1.00 33.56 75 ARG A O 1
ATOM 606 N N . ARG A 1 76 ? -27.864 22.928 -1.765 1.00 41.69 76 ARG A N 1
ATOM 607 C CA . ARG A 1 76 ? -28.653 22.315 -2.845 1.00 41.69 76 ARG A CA 1
ATOM 608 C C . ARG A 1 76 ? -28.627 20.791 -2.656 1.00 41.69 76 ARG A C 1
ATOM 610 O O . ARG A 1 76 ? -27.771 20.272 -1.944 1.00 41.69 76 ARG A O 1
ATOM 617 N N . SER A 1 77 ? -29.590 20.079 -3.237 1.00 53.41 77 SER A N 1
ATOM 618 C CA . SER A 1 77 ? -29.519 18.617 -3.331 1.00 53.41 77 SER A CA 1
ATOM 619 C C . SER A 1 77 ? -28.583 18.214 -4.471 1.00 53.41 77 SER A C 1
ATOM 621 O O . SER A 1 77 ? -28.547 18.891 -5.500 1.00 53.41 77 SER A O 1
ATOM 623 N N . LEU A 1 78 ? -27.879 17.090 -4.308 1.00 42.69 78 LEU A N 1
ATOM 624 C CA . LEU A 1 78 ? -26.935 16.557 -5.298 1.00 42.69 78 LEU A CA 1
ATOM 625 C C . LEU A 1 78 ? -27.583 16.370 -6.682 1.00 42.69 78 LEU A C 1
ATOM 627 O O . LEU A 1 78 ? -26.994 16.725 -7.695 1.00 42.69 78 LEU A O 1
ATOM 631 N N . GLU A 1 79 ? -28.840 15.917 -6.729 1.00 43.69 79 GLU A N 1
ATOM 632 C CA . GLU A 1 79 ? -29.639 15.813 -7.962 1.00 43.69 79 GLU A CA 1
ATOM 633 C C . GLU A 1 79 ? -29.754 17.142 -8.719 1.00 43.69 79 GLU A C 1
ATOM 635 O O . GLU A 1 79 ? -29.819 17.161 -9.946 1.00 43.69 79 GLU A O 1
ATOM 640 N N . LYS A 1 80 ? -29.798 18.270 -7.999 1.00 53.31 80 LYS A N 1
ATOM 641 C CA . LYS A 1 80 ? -29.921 19.594 -8.608 1.00 53.31 80 LYS A CA 1
ATOM 642 C C . LYS A 1 80 ? -28.595 20.066 -9.191 1.00 53.31 80 LYS A C 1
ATOM 644 O O . LYS A 1 80 ? -28.620 20.727 -10.218 1.00 53.31 80 LYS A O 1
ATOM 649 N N . GLU A 1 81 ? -27.474 19.715 -8.570 1.00 49.66 81 GLU A N 1
ATOM 650 C CA . GLU A 1 81 ? -26.137 20.000 -9.101 1.00 49.66 81 GLU A CA 1
ATOM 651 C C . GLU A 1 81 ? -25.824 19.087 -10.294 1.00 49.66 81 GLU A C 1
ATOM 653 O O . GLU A 1 81 ? -25.412 19.588 -11.335 1.00 49.66 81 GLU A O 1
ATOM 658 N N . LEU A 1 82 ? -26.163 17.795 -10.220 1.00 52.25 82 LEU A N 1
ATOM 659 C CA . LEU A 1 82 ? -26.084 16.864 -11.352 1.00 52.25 82 LEU A CA 1
ATOM 660 C C . LEU A 1 82 ? -26.961 17.307 -12.536 1.00 52.25 82 LEU A C 1
ATOM 662 O O . LEU A 1 82 ? -26.486 17.315 -13.665 1.00 52.25 82 LEU A O 1
ATOM 666 N N . ALA A 1 83 ? -28.203 17.745 -12.304 1.00 59.78 83 ALA A N 1
ATOM 667 C CA . ALA A 1 83 ? -29.078 18.243 -13.372 1.00 59.78 83 ALA A CA 1
ATOM 668 C C . ALA A 1 83 ? -28.661 19.624 -13.922 1.00 59.78 83 ALA A C 1
ATOM 670 O O . ALA A 1 83 ? -28.997 19.969 -15.058 1.00 59.78 83 ALA A O 1
ATOM 671 N N . GLU A 1 84 ? -27.950 20.440 -13.139 1.00 61.91 84 GLU A N 1
ATOM 672 C CA . GLU A 1 84 ? -27.382 21.717 -13.590 1.00 61.91 84 GLU A CA 1
ATOM 673 C C . GLU A 1 84 ? -26.105 21.462 -14.419 1.00 61.91 84 GLU A C 1
ATOM 675 O O . GLU A 1 84 ? -25.972 22.039 -15.498 1.00 61.91 84 GLU A O 1
ATOM 680 N N . ALA A 1 85 ? -25.275 20.490 -14.020 1.00 54.91 85 ALA A N 1
ATOM 681 C CA . ALA A 1 85 ? -24.106 20.005 -14.758 1.00 54.91 85 ALA A CA 1
ATOM 682 C C . ALA A 1 85 ? -24.463 19.252 -16.056 1.00 54.91 85 ALA A C 1
ATOM 684 O O . ALA A 1 85 ? -23.883 19.540 -17.098 1.00 54.91 85 ALA A O 1
ATOM 685 N N . GLU A 1 86 ? -25.451 18.347 -16.055 1.00 58.47 86 GLU A N 1
ATOM 686 C CA . GLU A 1 86 ? -25.929 17.659 -17.270 1.00 58.47 86 GLU A CA 1
ATOM 687 C C . GLU A 1 86 ? -26.466 18.677 -18.290 1.00 58.47 86 GLU A C 1
ATOM 689 O O . GLU A 1 86 ? -26.191 18.604 -19.491 1.00 58.47 86 GLU A O 1
ATOM 694 N N . LYS A 1 87 ? -27.190 19.691 -17.805 1.00 64.88 87 LYS A N 1
ATOM 695 C CA . LYS A 1 87 ? -27.686 20.795 -18.627 1.00 64.88 87 LYS A CA 1
ATOM 696 C C . LYS A 1 87 ? -26.556 21.691 -19.140 1.00 64.88 87 LYS A C 1
ATOM 698 O O . LYS A 1 87 ? -26.643 22.157 -20.275 1.00 64.88 87 LYS A O 1
ATOM 703 N N . GLU A 1 88 ? -25.512 21.936 -18.352 1.00 59.00 88 GLU A N 1
ATOM 704 C CA . GLU A 1 88 ? -24.333 22.688 -18.790 1.00 59.00 88 GLU A CA 1
ATOM 705 C C . GLU A 1 88 ? -23.514 21.911 -19.829 1.00 59.00 88 GLU A C 1
ATOM 707 O O . GLU A 1 88 ? -23.219 22.467 -20.887 1.00 59.00 88 GLU A O 1
ATOM 712 N N . ALA A 1 89 ? -23.258 20.619 -19.608 1.00 56.41 89 ALA A N 1
ATOM 713 C CA . ALA A 1 89 ? -22.624 19.720 -20.570 1.00 56.41 89 ALA A CA 1
ATOM 714 C C . ALA A 1 89 ? -23.418 19.652 -21.885 1.00 56.41 89 ALA A C 1
ATOM 716 O O . ALA A 1 89 ? -22.852 19.765 -22.972 1.00 56.41 89 ALA A O 1
ATOM 717 N N . LYS A 1 90 ? -24.752 19.582 -21.808 1.00 59.59 90 LYS A N 1
ATOM 718 C CA . LYS A 1 90 ? -25.621 19.648 -22.988 1.00 59.59 90 LYS A CA 1
ATOM 719 C C . LYS A 1 90 ? -25.565 21.006 -23.693 1.00 59.59 90 LYS A C 1
ATOM 721 O O . LYS A 1 90 ? -25.520 21.048 -24.918 1.00 59.59 90 LYS A O 1
ATOM 726 N N . LEU A 1 91 ? -25.499 22.112 -22.952 1.00 57.38 91 LEU A N 1
ATOM 727 C CA . LEU A 1 91 ? -25.288 23.447 -23.523 1.00 57.38 91 LEU A CA 1
ATOM 728 C C . LEU A 1 91 ? -23.861 23.648 -24.058 1.00 57.38 91 LEU A C 1
ATOM 730 O O . LEU A 1 91 ? -23.657 24.528 -24.890 1.00 57.38 91 LEU A O 1
ATOM 734 N N . ALA A 1 92 ? -22.866 22.886 -23.601 1.00 49.44 92 ALA A N 1
ATOM 735 C CA . ALA A 1 92 ? -21.524 22.845 -24.181 1.00 49.44 92 ALA A CA 1
ATOM 736 C C . ALA A 1 92 ? -21.517 22.043 -25.495 1.00 49.44 92 ALA A C 1
ATOM 738 O O . ALA A 1 92 ? -20.983 22.517 -26.493 1.00 49.44 92 ALA A O 1
ATOM 739 N N . TYR A 1 93 ? -22.213 20.904 -25.538 1.00 51.16 93 TYR A N 1
ATOM 740 C CA . TYR A 1 93 ? -22.434 20.097 -26.744 1.00 51.16 93 TYR A CA 1
ATOM 741 C C . TYR A 1 93 ? -23.240 20.846 -27.826 1.00 51.16 93 TYR A C 1
ATOM 743 O O . TYR A 1 93 ? -22.881 20.857 -29.002 1.00 51.16 93 TYR A O 1
ATOM 751 N N . GLU A 1 94 ? -24.295 21.567 -27.439 1.00 47.78 94 GLU A N 1
ATOM 752 C CA . GLU A 1 94 ? -25.040 22.444 -28.355 1.00 47.78 94 GLU A CA 1
ATOM 753 C C . GLU A 1 94 ? -24.199 23.658 -28.809 1.00 47.78 94 GLU A C 1
ATOM 755 O O . GLU A 1 94 ? -24.405 24.163 -29.914 1.00 47.78 94 GLU A O 1
ATOM 760 N N . ARG A 1 95 ? -23.201 24.093 -28.019 1.00 47.06 95 ARG A N 1
ATOM 761 C CA . ARG A 1 95 ? -22.208 25.105 -28.429 1.00 47.06 95 ARG A CA 1
ATOM 762 C C . ARG A 1 95 ? -21.156 24.543 -29.396 1.00 47.06 95 ARG A C 1
ATOM 764 O O . ARG A 1 95 ? -20.835 25.234 -30.361 1.00 47.06 95 ARG A O 1
ATOM 771 N N . SER A 1 96 ? -20.661 23.316 -29.209 1.00 45.72 96 SER A N 1
ATOM 772 C CA . SER A 1 96 ? -19.664 22.714 -30.112 1.00 45.72 96 SER A CA 1
ATOM 773 C C . SER A 1 96 ? -20.246 22.377 -31.490 1.00 45.72 96 SER A C 1
ATOM 775 O O . SER A 1 96 ? -19.596 22.634 -32.501 1.00 45.72 96 SER A O 1
ATOM 777 N N . ILE A 1 97 ? -21.510 21.940 -31.568 1.00 41.34 97 ILE A N 1
ATOM 778 C CA . ILE A 1 97 ? -22.217 21.703 -32.845 1.00 41.34 97 ILE A CA 1
ATOM 779 C C . ILE A 1 97 ? -22.374 22.982 -33.692 1.00 41.34 97 ILE A C 1
ATOM 781 O O . ILE A 1 97 ? -22.418 22.909 -34.920 1.00 41.34 97 ILE A O 1
ATOM 785 N N . VAL A 1 98 ? -22.437 24.160 -33.065 1.00 40.66 98 VAL A N 1
ATOM 786 C CA . VAL A 1 98 ? -22.522 25.464 -33.756 1.00 40.66 98 VAL A CA 1
ATOM 787 C C . VAL A 1 98 ? -21.125 26.063 -34.030 1.00 40.66 98 VAL A C 1
ATOM 789 O O . VAL A 1 98 ? -21.000 27.052 -34.750 1.00 40.66 98 VAL A O 1
ATOM 792 N N . GLY A 1 99 ? -20.062 25.457 -33.492 1.00 36.97 99 GLY A N 1
ATOM 793 C CA . GLY A 1 99 ? -18.723 26.039 -33.365 1.00 36.97 99 GLY A CA 1
ATOM 794 C C . GLY A 1 99 ? -17.718 25.783 -34.495 1.00 36.97 99 GLY A C 1
ATOM 795 O O . GLY A 1 99 ? -16.536 26.014 -34.269 1.00 36.97 99 GLY A O 1
ATOM 796 N N . VAL A 1 100 ? -18.122 25.322 -35.688 1.00 34.97 100 VAL A N 1
ATOM 797 C CA . VAL A 1 100 ? -17.169 24.979 -36.772 1.00 34.97 100 VAL A CA 1
ATOM 798 C C . VAL A 1 100 ? -17.393 25.798 -38.051 1.00 34.97 100 VAL A C 1
ATOM 800 O O . VAL A 1 100 ? -18.086 25.374 -38.976 1.00 34.97 100 VAL A O 1
ATOM 803 N N . SER A 1 101 ? -16.729 26.958 -38.146 1.00 33.75 101 SER A N 1
ATOM 804 C CA . SER A 1 101 ? -16.405 27.593 -39.436 1.00 33.75 101 SER A CA 1
ATOM 805 C C . SER A 1 101 ? -15.185 28.524 -39.326 1.00 33.75 101 SER A C 1
ATOM 807 O O . SER A 1 101 ? -15.324 29.686 -38.938 1.00 33.75 101 SER A O 1
ATOM 809 N N . ASN A 1 102 ? -14.015 28.030 -39.752 1.00 30.45 102 ASN A N 1
ATOM 810 C CA . ASN A 1 102 ? -12.674 28.627 -39.580 1.00 30.45 102 ASN A CA 1
ATOM 811 C C . ASN A 1 102 ? -12.198 28.648 -38.105 1.00 30.45 102 ASN A C 1
ATOM 813 O O . ASN A 1 102 ? -13.011 28.817 -37.206 1.00 30.45 102 ASN A O 1
ATOM 817 N N . SER A 1 103 ? -10.906 28.502 -37.797 1.00 31.59 103 SER A N 1
ATOM 818 C CA . SER A 1 103 ? -9.706 28.532 -38.659 1.00 31.59 103 SER A CA 1
ATOM 819 C C . SER A 1 103 ? -8.737 27.368 -38.399 1.00 31.59 103 SER A C 1
ATOM 821 O O . SER A 1 103 ? -8.870 26.650 -37.420 1.00 31.59 103 SER A O 1
ATOM 823 N N . SER A 1 104 ? -7.757 27.206 -39.290 1.00 39.88 104 SER A N 1
ATOM 824 C CA . SER A 1 104 ? -6.745 26.145 -39.280 1.00 39.88 104 SER A CA 1
ATOM 825 C C . SER A 1 104 ? -5.521 26.432 -38.400 1.00 39.88 104 SER A C 1
ATOM 827 O O . SER A 1 104 ? -4.864 27.458 -38.597 1.00 39.88 104 SER A O 1
ATOM 829 N N . SER A 1 105 ? -5.136 25.448 -37.592 1.00 32.84 105 SER A N 1
ATOM 830 C CA . SER A 1 105 ? -3.751 25.091 -37.242 1.00 32.84 105 SER A CA 1
ATOM 831 C C . SER A 1 105 ? -3.712 23.591 -36.912 1.00 32.84 105 SER A C 1
ATOM 833 O O . SER A 1 105 ? -4.760 23.008 -36.640 1.00 32.84 105 SER A O 1
ATOM 835 N N . GLU A 1 106 ? -2.547 22.959 -37.022 1.00 43.88 106 GLU A N 1
ATOM 836 C CA . GLU A 1 106 ? -2.370 21.511 -36.848 1.00 43.88 106 GLU A CA 1
ATOM 837 C C . GLU A 1 106 ? -1.989 21.195 -35.395 1.00 43.88 106 GLU A C 1
ATOM 839 O O . GLU A 1 106 ? -0.850 21.430 -35.022 1.00 43.88 106 GLU A O 1
ATOM 844 N N . GLU A 1 107 ? -2.938 20.695 -34.600 1.00 45.28 107 GLU A N 1
ATOM 845 C CA . GLU A 1 107 ? -2.778 20.012 -33.298 1.00 45.28 107 GLU A CA 1
ATOM 846 C C . GLU A 1 107 ? -4.169 19.452 -32.882 1.00 45.28 107 GLU A C 1
ATOM 848 O O . GLU A 1 107 ? -5.169 19.802 -33.512 1.00 45.28 107 GLU A O 1
ATOM 853 N N . ASP A 1 108 ? -4.229 18.556 -31.885 1.00 39.72 108 ASP A N 1
ATO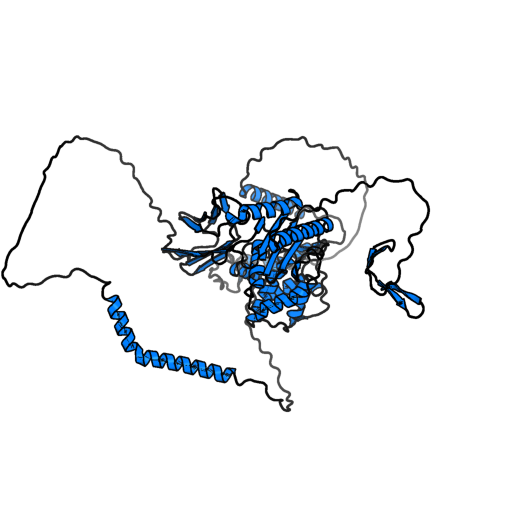M 854 C CA . ASP A 1 108 ? -5.402 17.759 -31.436 1.00 39.72 108 ASP A CA 1
ATOM 855 C C . ASP A 1 108 ? -5.942 16.646 -32.374 1.00 39.72 108 ASP A C 1
ATOM 857 O O . ASP A 1 108 ? -6.951 16.791 -33.064 1.00 39.72 108 ASP A O 1
ATOM 861 N N . ASP A 1 109 ? -5.340 15.451 -32.275 1.00 39.16 109 ASP A N 1
ATOM 862 C CA . ASP A 1 109 ? -5.982 14.148 -32.597 1.00 39.16 109 ASP A CA 1
ATOM 863 C C . ASP A 1 109 ? -5.701 13.090 -31.489 1.00 39.16 109 ASP A C 1
ATOM 865 O O . ASP A 1 109 ? -5.871 11.883 -31.659 1.00 39.16 109 ASP A O 1
ATOM 869 N N . SER A 1 110 ? -5.222 13.547 -30.323 1.00 49.66 110 SER A N 1
ATOM 870 C CA . SER A 1 110 ? -4.789 12.728 -29.181 1.00 49.66 110 SER A CA 1
ATOM 871 C C . SER A 1 110 ? -5.932 12.430 -28.206 1.00 49.66 110 SER A C 1
ATOM 873 O O . SER A 1 110 ? -6.173 11.270 -27.874 1.00 49.66 110 SER A O 1
ATOM 875 N N . GLU A 1 111 ? -6.671 13.454 -27.773 1.00 41.53 111 GLU A N 1
ATOM 876 C CA . GLU A 1 111 ? -7.683 13.341 -26.711 1.00 41.53 111 GLU A CA 1
ATOM 877 C C . GLU A 1 111 ? -8.876 12.452 -27.124 1.00 41.53 111 GLU A C 1
ATOM 879 O O . GLU A 1 111 ? -9.380 11.645 -26.338 1.00 41.53 111 GLU A O 1
ATOM 884 N N . ASP A 1 112 ? -9.290 12.527 -28.393 1.00 39.12 112 ASP A N 1
ATOM 885 C CA . ASP A 1 112 ? -10.377 11.703 -28.938 1.00 39.12 112 ASP A CA 1
ATOM 886 C C . ASP A 1 112 ? -9.911 10.270 -29.283 1.00 39.12 112 ASP A C 1
ATOM 888 O O . ASP A 1 112 ? -10.721 9.345 -29.350 1.00 39.12 112 ASP A O 1
ATOM 892 N N . ALA A 1 113 ? -8.597 10.048 -29.428 1.00 41.50 113 ALA A N 1
ATOM 893 C CA . ALA A 1 113 ? -7.982 8.720 -29.526 1.00 41.50 113 ALA A CA 1
ATOM 894 C C . ALA A 1 113 ? -7.688 8.087 -28.148 1.00 41.50 113 ALA A C 1
ATOM 896 O O . ALA A 1 113 ? -7.620 6.860 -28.036 1.00 41.50 113 ALA A O 1
ATOM 897 N N . PHE A 1 114 ? -7.527 8.905 -27.104 1.00 44.41 114 PHE A N 1
ATOM 898 C CA . PHE A 1 114 ? -7.397 8.492 -25.704 1.00 44.41 114 PHE A CA 1
ATOM 899 C C . PHE A 1 114 ? -8.735 7.964 -25.168 1.00 44.41 114 PHE A C 1
ATOM 901 O O . PHE A 1 114 ? -8.813 6.819 -24.722 1.00 44.41 114 PHE A O 1
ATOM 908 N N . LYS A 1 115 ? -9.820 8.735 -25.333 1.00 43.16 115 LYS A N 1
ATOM 909 C CA . LYS A 1 115 ? -11.175 8.360 -24.877 1.00 43.16 115 LYS A CA 1
ATOM 910 C C . LYS A 1 115 ? -11.662 7.034 -25.479 1.00 43.16 115 LYS A C 1
ATOM 912 O O . LYS A 1 115 ? -12.236 6.214 -24.770 1.00 43.16 115 LYS A O 1
ATOM 917 N N . ARG A 1 116 ? -11.363 6.773 -26.760 1.00 39.22 116 ARG A N 1
ATOM 918 C CA . ARG A 1 116 ? -11.690 5.492 -27.421 1.00 39.22 116 ARG A CA 1
ATOM 919 C C . ARG A 1 116 ? -10.863 4.313 -26.885 1.00 39.22 116 ARG A C 1
ATOM 921 O O . ARG A 1 116 ? -11.401 3.220 -26.758 1.00 39.22 116 ARG A O 1
ATOM 928 N N . ARG A 1 117 ? -9.586 4.525 -26.534 1.00 46.56 117 ARG A N 1
ATOM 929 C CA . ARG A 1 117 ? -8.728 3.482 -25.936 1.00 46.56 117 ARG A CA 1
ATOM 930 C C . ARG A 1 117 ? -9.158 3.113 -24.516 1.00 46.56 117 ARG A C 1
ATOM 932 O O . ARG A 1 117 ? -9.149 1.931 -24.190 1.00 46.56 117 ARG A O 1
ATOM 939 N N . ALA A 1 118 ? -9.574 4.085 -23.703 1.00 39.03 118 ALA A N 1
ATOM 940 C CA . ALA A 1 118 ? -10.080 3.822 -22.354 1.00 39.03 118 ALA A CA 1
ATOM 941 C C . ALA A 1 118 ? -11.305 2.881 -22.375 1.00 39.03 118 ALA A C 1
ATOM 943 O O . ALA A 1 118 ? -11.312 1.866 -21.676 1.00 39.03 118 ALA A O 1
ATOM 944 N N . ASP A 1 119 ? -12.289 3.154 -23.240 1.00 37.03 119 ASP A N 1
ATOM 945 C CA . ASP A 1 119 ? -13.478 2.302 -23.408 1.00 37.03 119 ASP A CA 1
ATOM 946 C C . ASP A 1 119 ? -13.140 0.889 -23.932 1.00 37.03 119 ASP A C 1
ATOM 948 O O . ASP A 1 119 ? -13.781 -0.089 -23.533 1.00 37.03 119 ASP A O 1
ATOM 952 N N . GLU A 1 120 ? -12.134 0.739 -24.802 1.00 40.81 120 GLU A N 1
ATOM 953 C CA . GLU A 1 120 ? -11.699 -0.576 -25.303 1.00 40.81 120 GLU A CA 1
ATOM 954 C C . GLU A 1 120 ? -10.925 -1.393 -24.252 1.00 40.81 120 GLU A C 1
ATOM 956 O O . GLU A 1 120 ? -11.139 -2.604 -24.152 1.00 40.81 120 GLU A O 1
ATOM 961 N N . VAL A 1 121 ? -10.088 -0.756 -23.422 1.00 42.19 121 VAL A N 1
ATOM 962 C CA . VAL A 1 121 ? -9.334 -1.431 -22.346 1.00 42.19 121 VAL A CA 1
ATOM 963 C C . VAL A 1 121 ? -10.252 -1.864 -21.194 1.00 42.19 121 VAL A C 1
ATOM 965 O O . VAL A 1 121 ? -10.087 -2.955 -20.651 1.00 42.19 121 VAL A O 1
ATOM 968 N N . LEU A 1 122 ? -11.269 -1.068 -20.849 1.00 35.69 122 LEU A N 1
ATOM 969 C CA . LEU A 1 122 ? -12.193 -1.374 -19.748 1.00 35.69 122 LEU A CA 1
ATOM 970 C C . LEU A 1 122 ? -13.225 -2.480 -20.063 1.00 35.69 122 LEU A C 1
ATOM 972 O O . LEU A 1 122 ? -13.910 -2.935 -19.144 1.00 35.69 122 LEU A O 1
ATOM 976 N N . SER A 1 123 ? -13.372 -2.921 -21.322 1.00 35.12 123 SER A N 1
ATOM 977 C CA . SER A 1 123 ? -14.544 -3.705 -21.766 1.00 35.12 123 SER A CA 1
ATOM 978 C C . SER A 1 123 ? -14.304 -5.153 -22.240 1.00 35.12 123 SER A C 1
ATOM 980 O O . SER A 1 123 ? -15.286 -5.842 -22.543 1.00 35.12 123 SER A O 1
ATOM 982 N N . TYR A 1 124 ? -13.065 -5.669 -22.258 1.00 29.73 124 TYR A N 1
ATOM 983 C CA . TYR A 1 124 ? -12.748 -7.012 -22.789 1.00 29.73 124 TYR A CA 1
ATOM 984 C C . TYR A 1 124 ? -12.284 -8.054 -21.749 1.00 29.73 124 TYR A C 1
ATOM 986 O O . TYR A 1 124 ? -11.107 -8.098 -21.398 1.00 29.73 124 TYR A O 1
ATOM 994 N N . PRO A 1 125 ? -13.154 -9.003 -21.346 1.00 30.73 125 PRO A N 1
ATOM 995 C CA . PRO A 1 125 ? -12.738 -10.242 -20.694 1.00 30.73 125 PRO A CA 1
ATOM 996 C C . PRO A 1 125 ? -12.402 -11.319 -21.742 1.00 30.73 125 PRO A C 1
ATOM 998 O O . PRO A 1 125 ? -13.300 -11.897 -22.362 1.00 30.73 125 PRO A O 1
ATOM 1001 N N . TYR A 1 126 ? -11.116 -11.629 -21.930 1.00 32.97 126 TYR A N 1
ATOM 1002 C CA . TYR A 1 126 ? -10.683 -12.749 -22.776 1.00 32.97 126 TYR A CA 1
ATOM 1003 C C . TYR A 1 126 ? -10.645 -14.063 -21.985 1.00 32.97 126 TYR A C 1
ATOM 1005 O O . TYR A 1 126 ? -9.650 -14.410 -21.356 1.00 32.97 126 TYR A O 1
ATOM 1013 N N . THR A 1 127 ? -11.731 -14.837 -22.048 1.00 27.61 127 THR A N 1
ATOM 1014 C CA . THR A 1 127 ? -11.749 -16.218 -21.542 1.00 27.61 127 THR A CA 1
ATOM 1015 C C . THR A 1 127 ? -10.927 -17.134 -22.451 1.00 27.61 127 THR A C 1
ATOM 1017 O O . THR A 1 127 ? -11.245 -17.283 -23.633 1.00 27.61 127 THR A O 1
ATOM 1020 N N . SER A 1 128 ? -9.908 -17.791 -21.902 1.00 33.53 128 SER A N 1
ATOM 1021 C CA . SER A 1 128 ? -8.958 -18.650 -22.617 1.00 33.53 128 SER A CA 1
ATOM 1022 C C . SER A 1 128 ? -9.570 -19.975 -23.108 1.00 33.53 128 SER A C 1
ATOM 1024 O O . SER A 1 128 ? -9.452 -21.014 -22.463 1.00 33.53 128 SER A O 1
ATOM 1026 N N . SER A 1 129 ? -10.212 -19.971 -24.285 1.00 31.59 129 SER A N 1
ATOM 1027 C CA . SER A 1 129 ? -10.548 -21.218 -25.000 1.00 31.59 129 SER A CA 1
ATOM 1028 C C . SER A 1 129 ? -10.887 -21.040 -26.489 1.00 31.59 129 SER A C 1
ATOM 1030 O O . SER A 1 129 ? -12.047 -20.879 -26.844 1.00 31.59 129 SER A O 1
ATOM 1032 N N . GLU A 1 130 ? -9.899 -21.204 -27.375 1.00 27.27 130 GLU A N 1
ATOM 1033 C CA . GLU A 1 130 ? -10.116 -21.931 -28.640 1.00 27.27 130 GLU A CA 1
ATOM 1034 C C . GLU A 1 130 ? -8.788 -22.461 -29.216 1.00 27.27 130 GLU A C 1
ATOM 1036 O O . GLU A 1 130 ? -7.929 -21.706 -29.662 1.00 27.27 130 GLU A O 1
ATOM 1041 N N . PHE A 1 131 ? -8.616 -23.788 -29.202 1.00 28.94 131 PHE A N 1
ATOM 1042 C CA . PHE A 1 131 ? -7.585 -24.466 -29.992 1.00 28.94 131 PHE A CA 1
ATOM 1043 C C . PHE A 1 131 ? -7.992 -24.415 -31.469 1.00 28.94 131 PHE A C 1
ATOM 1045 O O . PHE A 1 131 ? -9.057 -24.927 -31.822 1.00 28.94 131 PHE A O 1
ATOM 1052 N N . LEU A 1 132 ? -7.113 -23.925 -32.344 1.00 29.17 132 LEU A N 1
ATOM 1053 C CA . LEU A 1 132 ? -7.192 -24.201 -33.778 1.00 29.17 132 LEU A CA 1
ATOM 1054 C C . LEU A 1 132 ? -5.953 -24.976 -34.221 1.00 29.17 132 LEU A C 1
ATOM 1056 O O . LEU A 1 132 ? -4.821 -24.584 -33.954 1.00 29.17 132 LEU A O 1
ATOM 1060 N N . ASN A 1 133 ? -6.190 -26.112 -34.878 1.00 28.23 133 ASN A N 1
ATOM 1061 C CA . ASN A 1 133 ? -5.131 -26.923 -35.464 1.00 28.23 133 ASN A CA 1
ATOM 1062 C C . ASN A 1 133 ? -4.671 -26.277 -36.775 1.00 28.23 133 ASN A C 1
ATOM 1064 O O . ASN A 1 133 ? -5.484 -26.162 -37.693 1.00 28.23 133 ASN A O 1
ATOM 1068 N N . GLU A 1 134 ? -3.377 -26.001 -36.915 1.00 26.64 134 GLU A N 1
ATOM 1069 C CA . GLU A 1 134 ? -2.738 -25.970 -38.231 1.00 26.64 134 GLU A CA 1
ATOM 1070 C C . GLU A 1 134 ? -1.790 -27.159 -38.370 1.00 26.64 134 GLU A C 1
ATOM 1072 O O . GLU A 1 134 ? -0.956 -27.442 -37.511 1.00 26.64 134 GLU A O 1
ATOM 1077 N N . SER A 1 135 ? -1.986 -27.915 -39.448 1.00 26.84 135 SER A N 1
ATOM 1078 C CA . SER A 1 135 ? -1.279 -29.159 -39.717 1.00 26.84 135 SER A CA 1
ATOM 1079 C C . SER A 1 135 ? -0.168 -28.927 -40.734 1.00 26.84 135 SER A C 1
ATOM 1081 O O . SER A 1 135 ? -0.446 -28.816 -41.930 1.00 26.84 135 SER A O 1
ATOM 1083 N N . HIS A 1 136 ? 1.080 -28.948 -40.277 1.00 28.80 136 HIS A N 1
ATOM 1084 C CA . HIS A 1 136 ? 2.238 -29.169 -41.137 1.00 28.80 136 HIS A CA 1
ATOM 1085 C C . HIS A 1 136 ? 2.918 -30.484 -40.756 1.00 28.80 136 HIS A C 1
ATOM 1087 O O . HIS A 1 136 ? 2.966 -30.857 -39.585 1.00 28.80 136 HIS A O 1
ATOM 1093 N N . ALA A 1 137 ? 3.365 -31.218 -41.772 1.00 28.08 137 ALA A N 1
ATOM 1094 C CA . ALA A 1 137 ? 3.898 -32.566 -41.648 1.00 28.08 137 ALA A CA 1
ATOM 1095 C C . ALA A 1 137 ? 5.365 -32.608 -42.083 1.00 28.08 137 ALA A C 1
ATOM 1097 O O . ALA A 1 137 ? 5.739 -31.878 -42.995 1.00 28.08 137 ALA A O 1
ATOM 1098 N N . GLU A 1 138 ? 6.108 -33.523 -41.455 1.00 29.39 138 GLU A N 1
ATOM 1099 C CA . GLU A 1 138 ? 7.369 -34.121 -41.919 1.00 29.39 138 GLU A CA 1
ATOM 1100 C C . GLU A 1 138 ? 8.523 -33.158 -42.268 1.00 29.39 138 GLU A C 1
ATOM 1102 O O . GLU A 1 138 ? 8.567 -32.558 -43.334 1.00 29.39 138 GLU A O 1
ATOM 1107 N N . GLU A 1 139 ? 9.557 -33.153 -41.423 1.00 28.41 139 GLU A N 1
ATOM 1108 C CA . GLU A 1 139 ? 10.758 -33.946 -41.735 1.00 28.41 139 GLU A CA 1
ATOM 1109 C C . GLU A 1 139 ? 11.443 -34.406 -40.429 1.00 28.41 139 GLU A C 1
ATOM 1111 O O . GLU A 1 139 ? 11.405 -33.709 -39.413 1.00 28.41 139 GLU A O 1
ATOM 1116 N N . ASP A 1 140 ? 11.996 -35.623 -40.431 1.00 29.05 140 ASP A N 1
ATOM 1117 C CA . ASP A 1 140 ? 12.689 -36.227 -39.284 1.00 29.05 140 ASP A CA 1
ATOM 1118 C C . ASP A 1 140 ? 14.164 -35.806 -39.245 1.00 29.05 140 ASP A C 1
ATOM 1120 O O . ASP A 1 140 ? 14.855 -35.908 -40.259 1.00 29.05 140 ASP A O 1
ATOM 1124 N N . ASP A 1 141 ? 14.701 -35.517 -38.054 1.00 28.58 141 ASP A N 1
ATOM 1125 C CA . ASP A 1 141 ? 16.118 -35.791 -37.792 1.00 28.58 141 ASP A CA 1
ATOM 1126 C C . ASP A 1 141 ? 16.355 -36.233 -36.334 1.00 28.58 141 ASP A C 1
ATOM 1128 O O . ASP A 1 141 ? 15.929 -35.597 -35.367 1.00 28.58 141 ASP A O 1
ATOM 1132 N N . TYR A 1 142 ? 17.014 -37.379 -36.168 1.00 26.80 142 TYR A N 1
ATOM 1133 C CA . TYR A 1 142 ? 17.187 -38.087 -34.894 1.00 26.80 142 TYR A CA 1
ATOM 1134 C C . TYR A 1 142 ? 18.664 -38.047 -34.489 1.00 26.80 142 TYR A C 1
ATOM 1136 O O . TYR A 1 142 ? 19.478 -38.533 -35.266 1.00 26.80 142 TYR A O 1
ATOM 1144 N N . ILE A 1 143 ? 19.013 -37.653 -33.248 1.00 28.44 143 ILE A N 1
ATOM 1145 C CA . ILE A 1 143 ? 20.097 -38.315 -32.477 1.00 28.44 143 ILE A CA 1
ATOM 1146 C C . ILE A 1 143 ? 20.150 -37.935 -30.972 1.00 28.44 143 ILE A C 1
ATOM 1148 O O . ILE A 1 143 ? 20.481 -36.825 -30.581 1.00 28.44 143 ILE A O 1
ATOM 1152 N N . VAL A 1 144 ? 19.903 -38.960 -30.140 1.00 30.23 144 VAL A N 1
ATOM 1153 C CA . VAL A 1 144 ? 20.454 -39.256 -28.789 1.00 30.23 144 VAL A CA 1
ATOM 1154 C C . VAL A 1 144 ? 20.280 -38.239 -27.623 1.00 30.23 144 VAL A C 1
ATOM 1156 O O . VAL A 1 144 ? 20.832 -37.143 -27.648 1.00 30.23 144 VAL A O 1
ATOM 1159 N N . PRO A 1 145 ? 19.654 -38.647 -26.490 1.00 28.14 145 PRO A N 1
ATOM 1160 C CA . PRO A 1 145 ? 19.479 -37.802 -25.301 1.00 28.14 145 PRO A CA 1
ATOM 1161 C C . PRO A 1 145 ? 20.675 -37.813 -24.324 1.00 28.14 145 PRO A C 1
ATOM 1163 O O . PRO A 1 145 ? 21.400 -38.802 -24.202 1.00 28.14 145 PRO A O 1
ATOM 1166 N N . LYS A 1 146 ? 20.795 -36.753 -23.508 1.00 30.22 146 LYS A N 1
ATOM 1167 C CA . LYS A 1 146 ? 21.596 -36.732 -22.262 1.00 30.22 146 LYS A CA 1
ATOM 1168 C C . LYS A 1 146 ? 20.694 -36.958 -21.041 1.00 30.22 146 LYS A C 1
ATOM 1170 O O . LYS A 1 146 ? 19.544 -36.535 -21.026 1.00 30.22 146 LYS A O 1
ATOM 1175 N N . THR A 1 147 ? 21.197 -37.641 -20.009 1.00 31.30 147 THR A N 1
ATOM 1176 C CA . THR A 1 147 ? 20.348 -38.220 -18.948 1.00 31.30 147 THR A CA 1
ATOM 1177 C C . THR A 1 147 ? 20.503 -37.599 -17.554 1.00 31.30 147 THR A C 1
ATOM 1179 O O . THR A 1 147 ? 21.596 -37.606 -16.997 1.00 31.30 147 THR A O 1
ATOM 1182 N N . LYS A 1 148 ? 19.350 -37.296 -16.937 1.00 30.59 148 LYS A N 1
ATOM 1183 C CA . LYS A 1 148 ? 19.043 -37.340 -15.487 1.00 30.59 148 LYS A CA 1
ATOM 1184 C C . LYS A 1 148 ? 19.803 -36.420 -14.508 1.00 30.59 148 LYS A C 1
ATOM 1186 O O . LYS A 1 148 ? 20.828 -36.790 -13.946 1.00 30.59 148 LYS A O 1
ATOM 1191 N N . LYS A 1 149 ? 19.075 -35.390 -14.065 1.00 31.31 149 LYS A N 1
ATOM 1192 C CA . LYS A 1 149 ? 18.628 -35.211 -12.662 1.00 31.31 149 LYS A CA 1
ATOM 1193 C C . LYS A 1 149 ? 17.100 -34.962 -12.694 1.00 31.31 149 LYS A C 1
ATOM 1195 O O . LYS A 1 149 ? 16.594 -34.583 -13.739 1.00 31.31 149 LYS A O 1
ATOM 1200 N N . ASN A 1 150 ? 16.276 -35.197 -11.668 1.00 37.22 150 ASN A N 1
ATOM 1201 C CA . ASN A 1 150 ? 16.454 -36.025 -10.462 1.00 37.22 150 ASN A CA 1
ATOM 1202 C C . ASN A 1 150 ? 15.143 -36.774 -10.067 1.00 37.22 150 ASN A C 1
ATOM 1204 O O . ASN A 1 150 ? 14.882 -37.028 -8.893 1.00 37.22 150 ASN A O 1
ATOM 1208 N N . HIS A 1 151 ? 14.279 -37.093 -11.044 1.00 40.16 151 HIS A N 1
ATOM 1209 C CA . HIS A 1 151 ? 12.842 -37.400 -10.877 1.00 40.16 151 HIS A CA 1
ATOM 1210 C C . HIS A 1 151 ? 12.488 -38.767 -10.223 1.00 40.16 151 HIS A C 1
ATOM 1212 O O . HIS A 1 151 ? 11.783 -39.591 -10.809 1.00 40.16 151 HIS A O 1
ATOM 1218 N N . PHE A 1 152 ? 12.952 -39.023 -8.994 1.00 40.50 152 PHE A N 1
ATOM 1219 C CA . PHE A 1 152 ? 12.576 -40.208 -8.198 1.00 40.50 152 PHE A CA 1
ATOM 1220 C C . PHE A 1 152 ? 11.812 -39.873 -6.901 1.00 40.50 152 PHE A C 1
ATOM 1222 O O . PHE A 1 152 ? 11.019 -40.688 -6.437 1.00 40.50 152 PHE A O 1
ATOM 1229 N N . GLY A 1 153 ? 11.968 -38.657 -6.355 1.00 45.91 153 GLY A N 1
ATOM 1230 C CA . GLY A 1 153 ? 11.288 -38.224 -5.122 1.00 45.91 153 GLY A CA 1
ATOM 1231 C C . GLY A 1 153 ? 9.758 -38.134 -5.245 1.00 45.91 153 GLY A C 1
ATOM 1232 O O . GLY A 1 153 ? 9.046 -38.784 -4.481 1.00 45.91 153 GLY A O 1
ATOM 1233 N N . LYS A 1 154 ? 9.242 -37.399 -6.248 1.00 53.69 154 LYS A N 1
ATOM 1234 C CA . LYS A 1 154 ? 7.787 -37.203 -6.459 1.00 53.69 154 LYS A CA 1
ATOM 1235 C C . LYS A 1 154 ? 7.012 -38.527 -6.609 1.00 53.69 154 LYS A C 1
ATOM 1237 O O . LYS A 1 154 ? 5.903 -38.646 -6.097 1.00 53.69 154 LYS A O 1
ATOM 1242 N N . LEU A 1 155 ? 7.603 -39.545 -7.245 1.00 55.25 155 LEU A N 1
ATOM 1243 C CA . LEU A 1 155 ? 6.985 -40.873 -7.391 1.00 55.25 155 LEU A CA 1
ATOM 1244 C C . LEU A 1 155 ? 6.852 -41.612 -6.051 1.00 55.25 155 LEU A C 1
ATOM 1246 O O . LEU A 1 155 ? 5.800 -42.178 -5.763 1.00 55.25 155 LEU A O 1
ATOM 1250 N N . LEU A 1 156 ? 7.898 -41.584 -5.223 1.00 56.03 156 LEU A N 1
ATOM 1251 C CA . LEU A 1 156 ? 7.928 -42.297 -3.943 1.00 56.03 156 LEU A CA 1
ATOM 1252 C C . LEU A 1 156 ? 6.982 -41.644 -2.915 1.00 56.03 156 LEU A C 1
ATOM 1254 O O . LEU A 1 156 ? 6.298 -42.344 -2.169 1.00 56.03 156 LEU A O 1
ATOM 1258 N N . TRP A 1 157 ? 6.861 -40.313 -2.944 1.00 64.06 157 TRP A N 1
ATOM 1259 C CA . TRP A 1 157 ? 5.947 -39.560 -2.077 1.00 64.06 157 TRP A CA 1
ATOM 1260 C C . TRP A 1 157 ? 4.466 -39.738 -2.455 1.00 64.06 157 TRP A C 1
ATOM 1262 O O . TRP A 1 157 ? 3.622 -39.925 -1.579 1.00 64.06 157 TRP A O 1
ATOM 1272 N N . ASN A 1 158 ? 4.138 -39.784 -3.752 1.00 66.31 158 ASN A N 1
ATOM 1273 C CA . ASN A 1 158 ? 2.771 -40.075 -4.204 1.00 66.31 158 ASN A CA 1
ATOM 1274 C C . ASN A 1 158 ? 2.331 -41.511 -3.858 1.00 66.31 158 ASN A C 1
ATOM 1276 O O . ASN A 1 158 ? 1.163 -41.738 -3.537 1.00 66.31 158 ASN A O 1
ATOM 1280 N N . LEU A 1 159 ? 3.265 -42.470 -3.860 1.00 69.00 159 LEU A N 1
ATOM 1281 C CA . LEU A 1 159 ? 3.010 -43.849 -3.429 1.00 69.00 159 LEU A CA 1
ATOM 1282 C C . LEU A 1 159 ? 2.792 -43.924 -1.903 1.00 69.00 159 LEU A C 1
ATOM 1284 O O . LEU A 1 159 ? 1.872 -44.602 -1.446 1.00 69.00 159 LEU A O 1
ATOM 1288 N N . LEU A 1 160 ? 3.556 -43.152 -1.119 1.00 69.75 160 LEU A N 1
ATOM 1289 C CA . LEU A 1 160 ? 3.352 -43.009 0.328 1.00 69.75 160 LEU A CA 1
ATOM 1290 C C . LEU A 1 160 ? 1.978 -42.401 0.667 1.00 69.75 160 LEU A C 1
ATOM 1292 O O . LEU A 1 160 ? 1.284 -42.935 1.531 1.00 69.75 160 LEU A O 1
ATOM 1296 N N . LYS A 1 161 ? 1.543 -41.346 -0.042 1.00 73.12 161 LYS A N 1
ATOM 1297 C CA . LYS A 1 161 ? 0.193 -40.765 0.117 1.00 73.12 161 LYS A CA 1
ATOM 1298 C C . LYS A 1 161 ? -0.912 -41.804 -0.097 1.00 73.12 161 LYS A C 1
ATOM 1300 O O . LYS A 1 161 ? -1.825 -41.895 0.722 1.00 73.12 161 LYS A O 1
ATOM 1305 N N . TRP A 1 162 ? -0.807 -42.625 -1.144 1.00 83.56 162 TRP A N 1
ATOM 1306 C CA . TRP A 1 162 ? -1.758 -43.716 -1.396 1.00 83.56 162 TRP A CA 1
ATOM 1307 C C . TRP A 1 162 ? -1.779 -44.760 -0.272 1.00 83.56 162 TRP A C 1
ATOM 1309 O O . TRP A 1 162 ? -2.854 -45.200 0.133 1.00 83.56 162 TRP A O 1
ATOM 1319 N N . LEU A 1 163 ? -0.612 -45.119 0.274 1.00 75.19 163 LEU A N 1
ATOM 1320 C CA . LEU A 1 163 ? -0.505 -46.034 1.414 1.00 75.19 163 LEU A CA 1
ATOM 1321 C C . LEU A 1 163 ? -1.166 -45.476 2.685 1.00 75.19 163 LEU A C 1
ATOM 1323 O O . LEU A 1 163 ? -1.851 -46.220 3.384 1.00 75.19 163 LEU A O 1
ATOM 1327 N N . ILE A 1 164 ? -1.013 -44.176 2.957 1.00 81.94 164 ILE A N 1
ATOM 1328 C CA . ILE A 1 164 ? -1.646 -43.502 4.103 1.00 81.94 164 ILE A CA 1
ATOM 1329 C C . ILE A 1 164 ? -3.173 -43.497 3.954 1.00 81.94 164 ILE A C 1
ATOM 1331 O O . ILE A 1 164 ? -3.871 -43.888 4.887 1.00 81.94 164 ILE A O 1
ATOM 1335 N N . VAL A 1 165 ? -3.706 -43.134 2.781 1.00 85.44 165 VAL A N 1
ATOM 1336 C CA . VAL A 1 165 ? -5.159 -43.161 2.520 1.00 85.44 165 VAL A CA 1
ATOM 1337 C C . VAL A 1 165 ? -5.727 -44.574 2.698 1.00 85.44 165 VAL A C 1
ATOM 1339 O O . VAL A 1 165 ? -6.755 -44.753 3.351 1.00 85.44 165 VAL A O 1
ATOM 1342 N N . LEU A 1 166 ? -5.036 -45.595 2.183 1.00 82.75 166 LEU A N 1
ATOM 1343 C CA . LEU A 1 166 ? -5.462 -46.992 2.306 1.00 82.75 166 LEU A CA 1
ATOM 1344 C C . LEU A 1 166 ? -5.414 -47.473 3.771 1.00 82.75 166 LEU A C 1
ATOM 1346 O O . LEU A 1 166 ? -6.334 -48.156 4.220 1.00 82.75 166 LEU A O 1
ATOM 1350 N N . ALA A 1 167 ? -4.413 -47.047 4.550 1.00 81.12 167 ALA A N 1
ATOM 1351 C CA . ALA A 1 167 ? -4.348 -47.302 5.990 1.00 81.12 167 ALA A CA 1
ATOM 1352 C C . ALA A 1 167 ? -5.481 -46.605 6.771 1.00 81.12 167 ALA A C 1
ATOM 1354 O O . ALA A 1 167 ? -6.067 -47.223 7.659 1.00 81.12 167 ALA A O 1
ATOM 1355 N N . VAL A 1 168 ? -5.849 -45.368 6.418 1.00 84.19 168 VAL A N 1
ATOM 1356 C CA . VAL A 1 168 ? -6.991 -44.654 7.020 1.00 84.19 168 VAL A CA 1
ATOM 1357 C C . VAL A 1 168 ? -8.308 -45.384 6.738 1.00 84.19 168 VAL A C 1
ATOM 1359 O O . VAL A 1 168 ? -9.074 -45.625 7.670 1.00 84.19 168 VAL A O 1
ATOM 1362 N N . PHE A 1 169 ? -8.548 -45.838 5.502 1.00 85.00 169 PHE A N 1
ATOM 1363 C CA . PHE A 1 169 ? -9.711 -46.683 5.197 1.00 85.00 169 PHE A CA 1
ATOM 1364 C C . PHE A 1 169 ? -9.706 -48.003 5.984 1.00 85.00 169 PHE A C 1
AT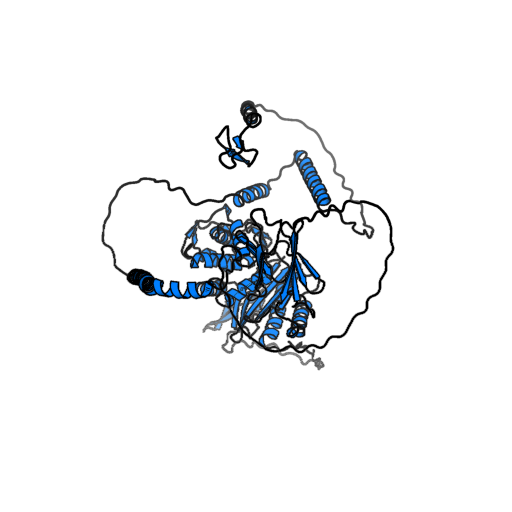OM 1366 O O . PHE A 1 169 ? -10.756 -48.434 6.459 1.00 85.00 169 PHE A O 1
ATOM 1373 N N . PHE A 1 170 ? -8.541 -48.628 6.175 1.00 83.69 170 PHE A N 1
ATOM 1374 C CA . PHE A 1 170 ? -8.417 -49.863 6.955 1.00 83.69 170 PHE A CA 1
ATOM 1375 C C . PHE A 1 170 ? -8.703 -49.646 8.453 1.00 83.69 170 PHE A C 1
ATOM 1377 O O . PHE A 1 170 ? -9.372 -50.469 9.078 1.00 83.69 170 PHE A O 1
ATOM 1384 N N . LEU A 1 171 ? -8.276 -48.511 9.020 1.00 81.06 171 LEU A N 1
ATOM 1385 C CA . LEU A 1 171 ? -8.608 -48.105 10.391 1.00 81.06 171 LEU A CA 1
ATOM 1386 C C . LEU A 1 171 ? -10.103 -47.796 10.552 1.00 81.06 171 LEU A C 1
ATOM 1388 O O . LEU A 1 171 ? -10.716 -48.264 11.510 1.00 81.06 171 LEU A O 1
ATOM 1392 N N . ILE A 1 172 ? -10.717 -47.081 9.603 1.00 79.94 172 ILE A N 1
ATOM 1393 C CA . ILE A 1 172 ? -12.168 -46.826 9.601 1.00 79.94 172 ILE A CA 1
ATOM 1394 C C . ILE A 1 172 ? -12.948 -48.147 9.516 1.00 79.94 172 ILE A C 1
ATOM 1396 O O . ILE A 1 172 ? -13.947 -48.311 10.213 1.00 79.94 172 ILE A O 1
ATOM 1400 N N . PHE A 1 173 ? -12.478 -49.122 8.732 1.00 81.19 173 PHE A N 1
ATOM 1401 C CA . PHE A 1 173 ? -13.113 -50.439 8.633 1.00 81.19 173 PHE A CA 1
ATOM 1402 C C . PHE A 1 173 ? -12.979 -51.271 9.924 1.00 81.19 173 PHE A C 1
ATOM 1404 O O . PHE A 1 173 ? -13.939 -51.923 10.332 1.00 81.19 173 PHE A O 1
ATOM 1411 N N . LEU A 1 174 ? -11.821 -51.227 10.595 1.00 80.56 174 LEU A N 1
ATOM 1412 C CA . LEU A 1 174 ? -11.580 -51.944 11.856 1.00 80.56 174 LEU A CA 1
ATOM 1413 C C . LEU A 1 174 ? -12.302 -51.328 13.066 1.00 80.56 174 LEU A C 1
ATOM 1415 O O . LEU A 1 174 ? -12.836 -52.065 13.893 1.00 80.56 174 LEU A O 1
ATOM 1419 N N . TYR A 1 175 ? -12.314 -49.997 13.182 1.00 76.94 175 TYR A N 1
ATOM 1420 C CA . TYR A 1 175 ? -12.763 -49.287 14.390 1.00 76.94 175 TYR A CA 1
ATOM 1421 C C . TYR A 1 175 ? -14.099 -48.543 14.231 1.00 76.94 175 TYR A C 1
ATOM 1423 O O . TYR A 1 175 ? -14.740 -48.217 15.232 1.00 76.94 175 TYR A O 1
ATOM 1431 N N . GLY A 1 176 ? -14.587 -48.336 13.003 1.00 68.56 176 GLY A N 1
ATOM 1432 C CA . GLY A 1 176 ? -15.895 -47.729 12.722 1.00 68.56 176 GLY A CA 1
ATOM 1433 C C . GLY A 1 176 ? -17.075 -48.362 13.484 1.00 68.56 176 GLY A C 1
ATOM 1434 O O . GLY A 1 176 ? -17.870 -47.615 14.060 1.00 68.56 176 GLY A O 1
ATOM 1435 N N . PRO A 1 177 ? -17.175 -49.706 13.597 1.00 72.12 177 PRO A N 1
ATOM 1436 C CA . PRO A 1 177 ? -18.223 -50.354 14.390 1.00 72.12 177 PRO A CA 1
ATOM 1437 C C . PRO A 1 177 ? -18.196 -50.010 15.889 1.00 72.12 177 PRO A C 1
ATOM 1439 O O . PRO A 1 177 ? -19.230 -50.094 16.546 1.00 72.12 177 PRO A O 1
ATOM 1442 N N . GLN A 1 178 ? -17.038 -49.624 16.439 1.00 63.00 178 GLN A N 1
ATOM 1443 C CA . GLN A 1 178 ? -16.898 -49.232 17.847 1.00 63.00 178 GLN A CA 1
ATOM 1444 C C . GLN A 1 178 ? -17.234 -47.748 18.057 1.00 63.00 178 GLN A C 1
ATOM 1446 O O . GLN A 1 178 ? -17.934 -47.405 19.011 1.00 63.00 178 GLN A O 1
ATOM 1451 N N . LEU A 1 179 ? -16.816 -46.876 17.133 1.00 59.03 179 LEU A N 1
ATOM 1452 C CA . LEU A 1 179 ? -17.097 -45.434 17.181 1.00 59.03 179 LEU A CA 1
ATOM 1453 C C . LEU A 1 179 ? -18.602 -45.125 17.094 1.00 59.03 179 LEU A C 1
ATOM 1455 O O . LEU A 1 179 ? -19.105 -44.290 17.847 1.00 59.03 179 LEU A O 1
ATOM 1459 N N . LEU A 1 180 ? -19.345 -45.854 16.253 1.00 55.69 180 LEU A N 1
ATOM 1460 C CA . LEU A 1 180 ? -20.806 -45.722 16.147 1.00 55.69 180 LEU A CA 1
ATOM 1461 C C . LEU A 1 180 ? -21.546 -46.066 17.456 1.00 55.69 180 LEU A C 1
ATOM 1463 O O . LEU A 1 180 ? -22.630 -45.537 17.701 1.00 55.69 180 LEU A O 1
ATOM 1467 N N . GLY A 1 181 ? -20.961 -46.910 18.314 1.00 51.03 181 GLY A N 1
ATOM 1468 C CA . GLY A 1 181 ? -21.514 -47.224 19.634 1.00 51.03 181 GLY A CA 1
ATOM 1469 C C . GLY A 1 181 ? -21.456 -46.036 20.598 1.00 51.03 181 GLY A C 1
ATOM 1470 O O . GLY A 1 181 ? -22.460 -45.718 21.235 1.00 51.03 181 GLY A O 1
ATOM 1471 N N . MET A 1 182 ? -20.311 -45.346 20.661 1.00 54.00 182 MET A N 1
ATOM 1472 C CA . MET A 1 182 ? -20.115 -44.188 21.546 1.00 54.00 182 MET A CA 1
ATOM 1473 C C . MET A 1 182 ? -21.010 -43.001 21.173 1.00 54.00 182 MET A C 1
ATOM 1475 O O . MET A 1 182 ? -21.629 -42.403 22.055 1.00 54.00 182 MET A O 1
ATOM 1479 N N . VAL A 1 183 ? -21.123 -42.686 19.878 1.00 56.47 183 VAL A N 1
ATOM 1480 C CA . VAL A 1 183 ? -21.938 -41.552 19.404 1.00 56.47 183 VAL A CA 1
ATOM 1481 C C . VAL A 1 183 ? -23.412 -41.739 19.769 1.00 56.47 183 VAL A C 1
ATOM 1483 O O . VAL A 1 183 ? -24.054 -40.791 20.219 1.00 56.47 183 VAL A O 1
ATOM 1486 N N . LYS A 1 184 ? -23.949 -42.964 19.663 1.00 50.94 184 LYS A N 1
ATOM 1487 C CA . LYS A 1 184 ? -25.350 -43.219 20.022 1.00 50.94 184 LYS A CA 1
ATOM 1488 C C . LYS A 1 184 ? -25.619 -42.988 21.514 1.00 50.94 184 LYS A C 1
ATOM 1490 O O . LYS A 1 184 ? -26.574 -42.296 21.855 1.00 50.94 184 LYS A O 1
ATOM 1495 N N . SER A 1 185 ? -24.740 -43.474 22.395 1.00 55.03 185 SER A N 1
ATOM 1496 C CA . SER A 1 185 ? -24.871 -43.259 23.847 1.00 55.03 185 SER A CA 1
ATOM 1497 C C . SER A 1 185 ? -24.783 -41.792 24.294 1.00 55.03 185 SER A C 1
ATOM 1499 O O . SER A 1 185 ? -25.125 -41.498 25.436 1.00 55.03 185 SER A O 1
ATOM 1501 N N . TYR A 1 186 ? -24.348 -40.877 23.420 1.00 50.47 186 TYR A N 1
ATOM 1502 C CA . TYR A 1 186 ? -24.252 -39.443 23.712 1.00 50.47 186 TYR A CA 1
ATOM 1503 C C . TYR A 1 186 ? -25.476 -38.632 23.236 1.00 50.47 186 TYR A C 1
ATOM 1505 O O . TYR A 1 186 ? -25.662 -37.500 23.674 1.00 50.47 186 TYR A O 1
ATOM 1513 N N . LEU A 1 187 ? -26.317 -39.196 22.357 1.00 50.00 187 LEU A N 1
ATOM 1514 C CA . LEU A 1 187 ? -27.456 -38.503 21.728 1.00 50.00 187 LEU A CA 1
ATOM 1515 C C . LEU A 1 187 ? -28.828 -38.890 22.306 1.00 50.00 187 LEU A C 1
ATOM 1517 O O . LEU A 1 187 ? -29.751 -38.075 22.281 1.00 50.00 187 LEU A O 1
ATOM 1521 N N . ASP A 1 188 ? -28.959 -40.088 22.883 1.00 46.25 188 ASP A N 1
ATOM 1522 C CA . ASP A 1 188 ? -30.242 -40.600 23.388 1.00 46.25 188 ASP A CA 1
ATOM 1523 C C . ASP A 1 188 ? -30.916 -39.798 24.551 1.00 46.25 188 ASP A C 1
ATOM 1525 O O . ASP A 1 188 ? -32.121 -39.988 24.724 1.00 46.25 188 ASP A O 1
ATOM 1529 N N . PRO A 1 189 ? -30.281 -38.879 25.331 1.00 45.25 189 PRO A N 1
ATOM 1530 C CA . PRO A 1 189 ? -31.002 -38.106 26.359 1.00 45.25 189 PRO A CA 1
ATOM 1531 C C . PRO A 1 189 ? -31.612 -36.768 25.885 1.00 45.25 189 PRO A C 1
ATOM 1533 O O . PRO A 1 189 ? -32.237 -36.091 26.699 1.00 45.25 189 PRO A O 1
ATOM 1536 N N . MET A 1 190 ? -31.442 -36.348 24.620 1.00 42.69 190 MET A N 1
ATOM 1537 C CA . MET A 1 190 ? -31.862 -35.006 24.151 1.00 42.69 190 MET A CA 1
ATOM 1538 C C . MET A 1 190 ? -33.122 -34.948 23.266 1.00 42.69 190 MET A C 1
ATOM 1540 O O . MET A 1 190 ? -33.513 -33.857 22.854 1.00 42.69 190 MET A O 1
ATOM 1544 N N . ILE A 1 191 ? -33.811 -36.066 23.003 1.00 39.28 191 ILE A N 1
ATOM 1545 C CA . ILE A 1 191 ? -35.104 -36.058 22.286 1.00 39.28 191 ILE A CA 1
ATOM 1546 C C . ILE A 1 191 ? -36.173 -36.779 23.112 1.00 39.28 191 ILE A C 1
ATOM 1548 O O . ILE A 1 191 ? -36.443 -37.965 22.935 1.00 39.28 191 ILE A O 1
ATOM 1552 N N . GLY A 1 192 ? -36.811 -36.036 24.016 1.00 31.11 192 GLY A N 1
ATOM 1553 C CA . GLY A 1 192 ? -38.045 -36.476 24.663 1.00 31.11 192 GLY A CA 1
ATOM 1554 C C . GLY A 1 192 ? -39.260 -36.240 23.763 1.00 31.11 192 GLY A C 1
ATOM 1555 O O . GLY A 1 192 ? -39.424 -35.149 23.218 1.00 31.11 192 GLY A O 1
ATOM 1556 N N . GLN A 1 193 ? -40.149 -37.228 23.654 1.00 31.42 193 GLN A N 1
ATOM 1557 C CA . GLN A 1 193 ? -41.508 -37.032 23.143 1.00 31.42 193 GLN A CA 1
ATOM 1558 C C . GLN A 1 193 ? -42.530 -37.539 24.161 1.00 31.42 193 GLN A C 1
ATOM 1560 O O . GLN A 1 193 ? -42.415 -38.645 24.683 1.00 31.42 193 GLN A O 1
ATOM 1565 N N . ASN A 1 194 ? -43.524 -36.697 24.445 1.00 30.41 194 ASN A N 1
ATOM 1566 C CA . ASN A 1 194 ? -44.673 -37.037 25.276 1.00 30.41 194 ASN A CA 1
ATOM 1567 C C . ASN A 1 194 ? -45.803 -37.632 24.427 1.00 30.41 194 ASN A C 1
ATOM 1569 O O . ASN A 1 194 ? -45.930 -37.310 23.250 1.00 30.41 194 ASN A O 1
ATOM 1573 N N . ASN A 1 195 ? -46.690 -38.358 25.109 1.00 29.92 195 ASN A N 1
ATOM 1574 C CA . ASN A 1 195 ? -48.028 -38.763 24.672 1.00 29.92 195 ASN A CA 1
ATOM 1575 C C . ASN A 1 195 ? -48.117 -39.727 23.477 1.00 29.92 195 ASN A C 1
ATOM 1577 O O . ASN A 1 195 ? -48.235 -39.304 22.335 1.00 29.92 195 ASN A O 1
ATOM 1581 N N . GLU A 1 196 ? -48.354 -41.002 23.791 1.00 29.09 196 GLU A N 1
ATOM 1582 C CA . GLU A 1 196 ? -49.631 -41.613 23.400 1.00 29.09 196 GLU A CA 1
ATOM 1583 C C . GLU A 1 196 ? -50.106 -42.627 24.465 1.00 29.09 196 GLU A C 1
ATOM 1585 O O . GLU A 1 196 ? -49.332 -43.398 25.028 1.00 29.09 196 GLU A O 1
ATOM 1590 N N . GLN A 1 197 ? -51.401 -42.575 24.778 1.00 28.73 197 GLN A N 1
ATOM 1591 C CA . GLN A 1 197 ? -52.176 -43.511 25.607 1.00 28.73 197 GLN A CA 1
ATOM 1592 C C . GLN A 1 197 ? -53.434 -43.889 24.792 1.00 28.73 197 GLN A C 1
ATOM 1594 O O . GLN A 1 197 ? -53.778 -43.116 23.892 1.00 28.73 197 GLN A O 1
ATOM 1599 N N . PRO A 1 198 ? -54.176 -44.984 25.089 1.00 35.66 198 PRO A N 1
ATOM 1600 C CA . PRO A 1 198 ? -54.177 -45.773 26.334 1.00 35.66 198 PRO A CA 1
ATOM 1601 C C . PRO A 1 198 ? -54.156 -47.310 26.136 1.00 35.66 198 PRO A C 1
ATOM 1603 O O . PRO A 1 198 ? -54.227 -47.797 25.013 1.00 35.66 198 PRO A O 1
ATOM 1606 N N . VAL A 1 199 ? -54.180 -48.074 27.242 1.00 27.53 199 VAL A N 1
ATOM 1607 C CA . VAL A 1 199 ? -55.127 -49.192 27.512 1.00 27.53 199 VAL A CA 1
ATOM 1608 C C . VAL A 1 199 ? -54.962 -49.680 28.973 1.00 27.53 199 VAL A C 1
ATOM 1610 O O . VAL A 1 199 ? -53.997 -49.328 29.645 1.00 27.53 199 VAL A O 1
ATOM 1613 N N . GLN A 1 200 ? -55.969 -50.392 29.491 1.00 26.48 200 GLN A N 1
ATOM 1614 C CA . GLN A 1 200 ? -56.101 -50.927 30.863 1.00 26.48 200 GLN A CA 1
ATOM 1615 C C . GLN A 1 200 ? -55.064 -52.053 31.145 1.00 26.48 200 GLN A C 1
ATOM 1617 O O . GLN A 1 200 ? -54.557 -52.653 30.206 1.00 26.48 200 GLN A O 1
ATOM 1622 N N . GLU A 1 201 ? -54.656 -52.366 32.384 1.00 26.08 201 GLU A N 1
ATOM 1623 C CA . GLU A 1 201 ? -55.496 -53.004 33.419 1.00 26.08 201 GLU A CA 1
ATOM 1624 C C . GLU A 1 201 ? -55.043 -52.811 34.891 1.00 26.08 201 GLU A C 1
ATOM 1626 O O . GLU A 1 201 ? -54.056 -52.153 35.208 1.00 26.08 201 GLU A O 1
ATOM 1631 N N . VAL A 1 202 ? -55.860 -53.362 35.796 1.00 25.94 202 VAL A N 1
ATOM 1632 C CA . VAL A 1 202 ? -55.863 -53.234 37.265 1.00 25.94 202 VAL A CA 1
ATOM 1633 C C . VAL A 1 202 ? -54.838 -54.147 37.957 1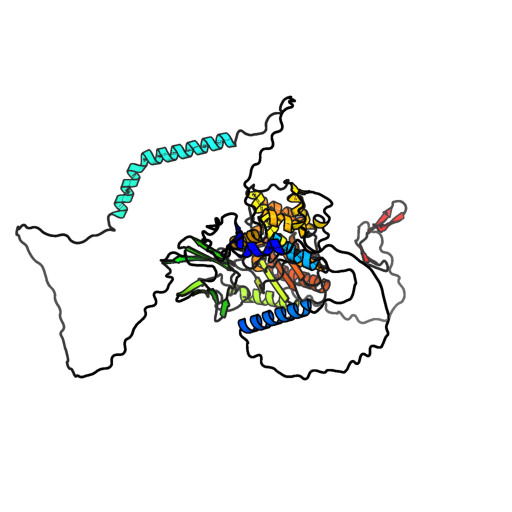.00 25.94 202 VAL A C 1
ATOM 1635 O O . VAL A 1 202 ? -54.717 -55.302 37.571 1.00 25.94 202 VAL A O 1
ATOM 1638 N N . VAL A 1 203 ? -54.231 -53.695 39.070 1.00 26.34 203 VAL A N 1
ATOM 1639 C CA . VAL A 1 203 ? -54.083 -54.469 40.333 1.00 26.34 203 VAL A CA 1
ATOM 1640 C C . VAL A 1 203 ? -53.705 -53.543 41.508 1.00 26.34 203 VAL A C 1
ATOM 1642 O O . VAL A 1 203 ? -52.996 -52.555 41.349 1.00 26.34 203 VAL A O 1
ATOM 1645 N N . THR A 1 204 ? -54.227 -53.854 42.695 1.00 23.61 204 THR A N 1
ATOM 1646 C CA . THR A 1 204 ? -54.045 -53.143 43.979 1.00 23.61 204 THR A CA 1
ATOM 1647 C C . THR A 1 204 ? -52.783 -53.564 44.745 1.00 23.61 204 THR A C 1
ATOM 1649 O O . THR A 1 204 ? -52.450 -54.748 44.700 1.00 23.61 204 THR A O 1
ATOM 1652 N N . SER A 1 205 ? -52.204 -52.681 45.583 1.00 25.48 205 SER A N 1
ATOM 1653 C CA . SER A 1 205 ? -52.041 -52.869 47.057 1.00 25.48 205 SER A CA 1
ATOM 1654 C C . SER A 1 205 ? -51.222 -51.743 47.736 1.00 25.48 205 SER A C 1
ATOM 1656 O O . SER A 1 205 ? -50.309 -51.214 47.119 1.00 25.48 205 SER A O 1
ATOM 1658 N N . GLN A 1 206 ? -51.593 -51.412 48.988 1.00 25.66 206 GLN A N 1
ATOM 1659 C CA . GLN A 1 206 ? -50.793 -51.150 50.222 1.00 25.66 206 GLN A CA 1
ATOM 1660 C C . GLN A 1 206 ? -49.278 -50.805 50.129 1.00 25.66 206 GLN A C 1
ATOM 1662 O O . GLN A 1 206 ? -48.583 -51.361 49.290 1.00 25.66 206 GLN A O 1
ATOM 1667 N N . ASP A 1 207 ? -48.607 -50.063 51.030 1.00 24.88 207 ASP A N 1
ATOM 1668 C CA . ASP A 1 207 ? -48.882 -49.302 52.286 1.00 24.88 207 ASP A CA 1
ATOM 1669 C C . ASP A 1 207 ? -47.528 -48.627 52.704 1.00 24.88 207 ASP A C 1
ATOM 1671 O O . ASP A 1 207 ? -46.500 -49.002 52.143 1.00 24.88 207 ASP A O 1
ATOM 1675 N N . GLN A 1 208 ? -47.323 -47.700 53.662 1.00 26.17 208 GLN A N 1
ATOM 1676 C CA . GLN A 1 208 ? -48.108 -46.836 54.579 1.00 26.17 208 GLN A CA 1
ATOM 1677 C C . GLN A 1 208 ? -47.146 -45.731 55.125 1.00 26.17 208 GLN A C 1
ATOM 1679 O O . GLN A 1 208 ? -45.939 -45.971 55.143 1.00 26.17 208 GLN A O 1
ATOM 1684 N N . ASN A 1 209 ? -47.658 -44.625 55.714 1.00 25.81 209 ASN A N 1
ATOM 1685 C CA . ASN A 1 209 ? -46.900 -43.613 56.512 1.00 25.81 209 ASN A CA 1
ATOM 1686 C C . ASN A 1 209 ? -45.812 -42.812 55.728 1.00 25.81 209 ASN A C 1
ATOM 1688 O O . ASN A 1 209 ? -45.480 -43.173 54.608 1.00 25.81 209 ASN A O 1
ATOM 1692 N N . SER A 1 210 ? -45.193 -41.703 56.178 1.00 26.67 210 SER A N 1
ATOM 1693 C CA . SER A 1 210 ? -45.309 -40.740 57.311 1.00 26.67 210 SER A CA 1
ATOM 1694 C C . SER A 1 210 ? -44.411 -39.528 56.944 1.00 26.67 210 SER A C 1
ATOM 1696 O O . SER A 1 210 ? -43.402 -39.745 56.283 1.00 26.67 210 SER A O 1
ATOM 1698 N N . SER A 1 211 ? -44.607 -38.266 57.342 1.00 28.66 211 SER A N 1
ATOM 1699 C CA . SER A 1 211 ? -45.653 -37.566 58.112 1.00 28.66 211 SER A CA 1
ATOM 1700 C C . SER A 1 211 ? -45.767 -36.129 57.571 1.00 28.66 211 SER A C 1
ATOM 1702 O O . SER A 1 211 ? -44.913 -35.688 56.803 1.00 28.66 211 SER A O 1
ATOM 1704 N N . ALA A 1 212 ? -46.800 -35.389 57.974 1.00 27.77 212 ALA A N 1
ATOM 1705 C CA . ALA A 1 212 ? -46.895 -33.956 57.702 1.00 27.77 212 ALA A CA 1
ATOM 1706 C C . ALA A 1 212 ? -46.117 -33.135 58.739 1.00 27.77 212 ALA A C 1
ATOM 1708 O O . ALA A 1 212 ? -46.046 -33.528 59.901 1.00 27.77 212 ALA A O 1
ATOM 1709 N N . GLU A 1 213 ? -45.693 -31.934 58.353 1.00 27.03 213 GLU A N 1
ATOM 1710 C CA . GLU A 1 213 ? -45.775 -30.783 59.251 1.00 27.03 213 GLU A CA 1
ATOM 1711 C C . GLU A 1 213 ? -46.227 -29.556 58.443 1.00 27.03 213 GLU A C 1
ATOM 1713 O O . GLU A 1 213 ? -45.985 -29.469 57.237 1.00 27.03 213 GLU A O 1
ATOM 1718 N N . ILE A 1 214 ? -46.999 -28.676 59.079 1.00 29.80 214 ILE A N 1
ATOM 1719 C CA . ILE A 1 214 ? -47.700 -27.549 58.453 1.00 29.80 214 ILE A CA 1
ATOM 1720 C C . ILE A 1 214 ? -47.562 -26.354 59.389 1.00 29.80 214 ILE A C 1
ATOM 1722 O O . ILE A 1 214 ? -47.943 -26.460 60.551 1.00 29.80 214 ILE A O 1
ATOM 1726 N N . GLU A 1 215 ? -47.171 -25.198 58.859 1.00 26.78 215 GLU A N 1
ATOM 1727 C CA . GLU A 1 215 ? -47.640 -23.918 59.395 1.00 26.78 215 GLU A CA 1
ATOM 1728 C C . GLU A 1 215 ? -48.285 -23.083 58.284 1.00 26.78 215 GLU A C 1
ATOM 1730 O O . GLU A 1 215 ? -48.105 -23.328 57.089 1.00 26.78 215 GLU A O 1
ATOM 1735 N N . THR A 1 216 ? -49.173 -22.171 58.674 1.00 26.11 216 THR A N 1
ATOM 1736 C CA . THR A 1 216 ? -50.096 -21.477 57.768 1.00 26.11 216 THR A CA 1
ATOM 1737 C C . THR A 1 216 ? -50.476 -20.127 58.356 1.00 26.11 216 THR A C 1
ATOM 1739 O O . THR A 1 216 ? -50.924 -20.070 59.500 1.00 26.11 216 THR A O 1
ATOM 1742 N N . THR A 1 217 ? -50.404 -19.059 57.556 1.00 25.92 217 THR A N 1
ATOM 1743 C CA . THR A 1 217 ? -50.869 -17.728 57.983 1.00 25.92 217 THR A CA 1
ATOM 1744 C C . THR A 1 217 ? -51.548 -16.950 56.849 1.00 25.92 217 THR A C 1
ATOM 1746 O O . THR A 1 217 ? -50.973 -16.083 56.209 1.00 25.92 217 THR A O 1
ATOM 1749 N N . THR A 1 218 ? -52.814 -17.312 56.627 1.00 25.77 218 THR A N 1
ATOM 1750 C CA . THR A 1 218 ? -53.980 -16.403 56.589 1.00 25.77 218 THR A CA 1
ATOM 1751 C C . THR A 1 218 ? -53.934 -15.095 55.766 1.00 25.77 218 THR A C 1
ATOM 1753 O O . THR A 1 218 ? -53.216 -14.165 56.105 1.00 25.77 218 THR A O 1
ATOM 1756 N N . LYS A 1 219 ? -54.856 -15.021 54.782 1.00 27.98 219 LYS A N 1
ATOM 1757 C CA . LYS A 1 219 ? -55.739 -13.895 54.346 1.00 27.98 219 LYS A CA 1
ATOM 1758 C C . LYS A 1 219 ? -55.503 -12.489 54.955 1.00 27.98 219 LYS A C 1
ATOM 1760 O O . LYS A 1 219 ? -55.276 -12.341 56.149 1.00 27.98 219 LYS A O 1
ATOM 1765 N N . THR A 1 220 ? -55.769 -11.386 54.242 1.00 25.94 220 THR A N 1
ATOM 1766 C CA . THR A 1 220 ? -57.119 -10.909 53.808 1.00 25.94 220 THR A CA 1
ATOM 1767 C C . THR A 1 220 ? -56.897 -9.747 52.797 1.00 25.94 220 THR A C 1
ATOM 1769 O O . THR A 1 220 ? -56.005 -8.949 53.055 1.00 25.94 220 THR A O 1
ATOM 1772 N N . GLU A 1 221 ? -57.448 -9.635 51.574 1.00 29.98 221 GLU A N 1
ATOM 1773 C CA . GLU A 1 221 ? -58.838 -9.661 51.042 1.00 29.98 221 GLU A CA 1
ATOM 1774 C C . GLU A 1 221 ? -59.596 -8.309 51.194 1.00 29.98 221 GLU A C 1
ATOM 1776 O O . GLU A 1 221 ? -60.031 -7.972 52.289 1.00 29.98 221 GLU A O 1
ATOM 1781 N N . SER A 1 222 ? -59.747 -7.536 50.099 1.00 28.61 222 SER A N 1
ATOM 1782 C CA . SER A 1 222 ? -60.725 -6.425 49.954 1.00 28.61 222 SER A CA 1
ATOM 1783 C C . SER A 1 222 ? -60.811 -5.867 48.509 1.00 28.61 222 SER A C 1
ATOM 1785 O O . SER A 1 222 ? -59.992 -5.035 48.114 1.00 28.61 222 SER A O 1
ATOM 1787 N N . ASP A 1 223 ? -61.748 -6.368 47.695 1.00 26.00 223 ASP A N 1
ATOM 1788 C CA . ASP A 1 223 ? -62.983 -5.686 47.221 1.00 26.00 223 ASP A CA 1
ATOM 1789 C C . ASP A 1 223 ? -63.029 -4.130 47.244 1.00 26.00 223 ASP A C 1
ATOM 1791 O O . ASP A 1 223 ? -62.509 -3.510 48.167 1.00 26.00 223 ASP A O 1
ATOM 1795 N N . GLU A 1 224 ? -63.706 -3.386 46.347 1.00 27.91 224 GLU A N 1
ATOM 1796 C CA . GLU A 1 224 ? -64.547 -3.673 45.156 1.00 27.91 224 GLU A CA 1
ATOM 1797 C C . GLU A 1 224 ? -64.621 -2.369 44.279 1.00 27.91 224 GLU A C 1
ATOM 1799 O O . GLU A 1 224 ? -64.582 -1.267 44.818 1.00 27.91 224 GLU A O 1
ATOM 1804 N N . ASN A 1 225 ? -64.513 -2.399 42.938 1.00 26.47 225 ASN A N 1
ATOM 1805 C CA . ASN A 1 225 ? -65.592 -2.468 41.916 1.00 26.47 225 ASN A CA 1
ATOM 1806 C C . ASN A 1 225 ? -66.393 -1.166 41.579 1.00 26.47 225 ASN A C 1
ATOM 1808 O O . ASN A 1 225 ? -67.277 -0.749 42.320 1.00 26.47 225 ASN A O 1
ATOM 1812 N N . SER A 1 226 ? -66.145 -0.587 40.386 1.00 25.95 226 SER A N 1
ATOM 1813 C CA . SER A 1 226 ? -67.077 0.198 39.526 1.00 25.95 226 SER A CA 1
ATOM 1814 C C . SER A 1 226 ? -66.354 0.516 38.197 1.00 25.95 226 SER A C 1
ATOM 1816 O O . SER A 1 226 ? -65.257 1.060 38.234 1.00 25.95 226 SER A O 1
ATOM 1818 N N . SER A 1 227 ? -66.786 0.093 36.999 1.00 28.67 227 SER A N 1
ATOM 1819 C CA . SER A 1 227 ? -67.943 0.557 36.195 1.00 28.67 227 SER A CA 1
ATOM 1820 C C . SER A 1 227 ? -67.852 2.049 35.779 1.00 28.67 227 SER A C 1
ATOM 1822 O O . SER A 1 227 ? -67.545 2.884 36.626 1.00 28.67 227 SER A O 1
ATOM 1824 N N . LYS A 1 228 ? -68.102 2.464 34.519 1.00 29.00 228 LYS A N 1
ATOM 1825 C CA . LYS A 1 228 ? -68.643 1.761 33.324 1.00 29.00 228 LYS A CA 1
ATOM 1826 C C . LYS A 1 228 ? -68.390 2.598 32.037 1.00 29.00 228 LYS A C 1
ATOM 1828 O O . LYS A 1 228 ? -68.312 3.807 32.167 1.00 29.00 228 LYS A O 1
ATOM 1833 N N . GLU A 1 229 ? -68.343 1.955 30.853 1.00 27.75 229 GLU A N 1
ATOM 1834 C CA . GLU A 1 229 ? -68.742 2.438 29.488 1.00 27.75 229 GLU A CA 1
ATOM 1835 C C . GLU A 1 229 ? -68.346 3.858 28.964 1.00 27.75 229 GLU A C 1
ATOM 1837 O O . GLU A 1 229 ? -68.443 4.852 29.662 1.00 27.75 229 GLU A O 1
ATOM 1842 N N . ALA A 1 230 ? -68.014 4.087 27.681 1.00 24.89 230 ALA A N 1
ATOM 1843 C CA . ALA A 1 230 ? -67.799 3.197 26.532 1.00 24.89 230 ALA A CA 1
ATOM 1844 C C . ALA A 1 230 ? -67.089 3.928 25.364 1.00 24.89 230 ALA A C 1
ATOM 1846 O O . ALA A 1 230 ? -67.282 5.121 25.169 1.00 24.89 230 ALA A O 1
ATOM 1847 N N . GLY A 1 231 ? -66.407 3.153 24.511 1.00 23.58 231 GLY A N 1
ATOM 1848 C CA . GLY A 1 231 ? -66.404 3.352 23.055 1.00 23.58 231 GLY A CA 1
ATOM 1849 C C . GLY A 1 231 ? -65.568 4.483 22.441 1.00 23.58 231 GLY A C 1
ATOM 1850 O O . GLY A 1 231 ? -66.060 5.587 22.246 1.00 23.58 231 GLY A O 1
ATOM 1851 N N . LEU A 1 232 ? -64.415 4.109 21.883 1.00 27.47 232 LEU A N 1
ATOM 1852 C CA . LEU A 1 232 ? -64.063 4.456 20.501 1.00 27.47 232 LEU A CA 1
ATOM 1853 C C . LEU A 1 232 ? -63.215 3.321 19.909 1.00 27.47 232 LEU A C 1
ATOM 1855 O O . LEU A 1 232 ? -62.391 2.734 20.607 1.00 27.47 232 LEU A O 1
ATOM 1859 N N . LYS A 1 233 ? -63.460 2.975 18.641 1.00 32.28 233 LYS A N 1
ATOM 1860 C CA . LYS A 1 233 ? -62.563 2.119 17.860 1.00 32.28 233 LYS A CA 1
ATOM 1861 C C . LYS A 1 233 ? -61.683 3.031 17.021 1.00 32.28 233 LYS A C 1
ATOM 1863 O O . LYS A 1 233 ? -62.218 3.732 16.168 1.00 32.28 233 LYS A O 1
ATOM 1868 N N . GLU A 1 234 ? -60.376 2.920 17.182 1.00 29.33 234 GLU A N 1
ATOM 1869 C CA . GLU A 1 234 ? -59.447 3.160 16.082 1.00 29.33 234 GLU A CA 1
ATOM 1870 C C . GLU A 1 234 ? -58.641 1.883 15.879 1.00 29.33 234 GLU A C 1
ATOM 1872 O O . GLU A 1 234 ? -58.270 1.194 16.833 1.00 29.33 234 GLU A O 1
ATOM 1877 N N . GLU A 1 235 ? -58.477 1.499 14.620 1.00 28.00 235 GLU A N 1
ATOM 1878 C CA . GLU A 1 235 ? -57.831 0.249 14.258 1.00 28.00 235 GLU A CA 1
ATOM 1879 C C . GLU A 1 235 ? -56.321 0.455 14.339 1.00 28.00 235 GLU A C 1
ATOM 1881 O O . GLU A 1 235 ? -55.712 1.026 13.437 1.00 28.00 235 GLU A O 1
ATOM 1886 N N . GLN A 1 236 ? -55.704 -0.043 15.414 1.00 29.77 236 GLN A N 1
ATOM 1887 C CA . GLN A 1 236 ? -54.276 -0.338 15.394 1.00 29.77 236 GLN A CA 1
ATOM 1888 C C . GLN A 1 236 ? -54.029 -1.470 14.392 1.00 29.77 236 GLN A C 1
ATOM 1890 O O . GLN A 1 236 ? -53.866 -2.634 14.756 1.00 29.77 236 GLN A O 1
ATOM 1895 N N . THR A 1 237 ? -53.960 -1.118 13.109 1.00 27.36 237 THR A N 1
ATOM 1896 C CA . THR A 1 237 ? -53.179 -1.872 12.135 1.00 27.36 237 THR A CA 1
ATOM 1897 C C . THR A 1 237 ? -51.712 -1.691 12.498 1.00 27.36 237 THR A C 1
ATOM 1899 O O . THR A 1 237 ? -50.989 -0.918 11.872 1.00 27.36 237 THR A O 1
ATOM 1902 N N . THR A 1 238 ? -51.271 -2.400 13.539 1.00 31.91 238 THR A N 1
ATOM 1903 C CA . THR A 1 238 ? -49.860 -2.699 13.749 1.00 31.91 238 THR A CA 1
ATOM 1904 C C . THR A 1 238 ? -49.401 -3.558 12.582 1.00 31.91 238 THR A C 1
ATOM 1906 O O . THR A 1 238 ? -49.404 -4.788 12.638 1.00 31.91 238 THR A O 1
ATOM 1909 N N . SER A 1 239 ? -48.994 -2.892 11.502 1.00 30.98 239 SER A N 1
ATOM 1910 C CA . SER A 1 239 ? -48.044 -3.449 10.556 1.00 30.98 239 SER A CA 1
ATOM 1911 C C . SER A 1 239 ? -46.769 -3.749 11.337 1.00 30.98 239 SER A C 1
ATOM 1913 O O . SER A 1 239 ? -45.887 -2.905 11.478 1.00 30.98 239 SER A O 1
ATOM 1915 N N . HIS A 1 240 ? -46.692 -4.958 11.890 1.00 36.34 240 HIS A N 1
ATOM 1916 C CA . HIS A 1 240 ? -45.417 -5.581 12.190 1.00 36.34 240 HIS A CA 1
ATOM 1917 C C . HIS A 1 240 ? -44.721 -5.792 10.848 1.00 36.34 240 HIS A C 1
ATOM 1919 O O . HIS A 1 240 ? -44.874 -6.831 10.207 1.00 36.34 240 HIS A O 1
ATOM 1925 N N . GLU A 1 241 ? -44.016 -4.755 10.399 1.00 42.09 241 GLU A N 1
ATOM 1926 C CA . GLU A 1 241 ? -43.026 -4.872 9.345 1.00 42.09 241 GLU A CA 1
ATOM 1927 C C . GLU A 1 241 ? -42.013 -5.904 9.827 1.00 42.09 241 GLU A C 1
ATOM 1929 O O . GLU A 1 241 ? -41.233 -5.672 10.752 1.00 42.09 241 GLU A O 1
ATOM 1934 N N . VAL A 1 242 ? -42.103 -7.104 9.257 1.00 45.59 242 VAL A N 1
ATOM 1935 C CA . VAL A 1 242 ? -41.132 -8.160 9.508 1.00 45.59 242 VAL A CA 1
ATOM 1936 C C . VAL A 1 242 ? -39.814 -7.636 8.961 1.00 45.59 242 VAL A C 1
ATOM 1938 O O . VAL A 1 242 ? -39.690 -7.484 7.746 1.00 45.59 242 VAL A O 1
ATOM 1941 N N . ALA A 1 243 ? -38.868 -7.333 9.856 1.00 54.66 243 ALA A N 1
ATOM 1942 C CA . ALA A 1 243 ? -37.539 -6.871 9.477 1.00 54.66 243 ALA A CA 1
ATOM 1943 C C . ALA A 1 243 ? -36.985 -7.797 8.386 1.00 54.66 243 ALA A C 1
ATOM 1945 O O . ALA A 1 243 ? -36.922 -9.017 8.579 1.00 54.66 243 ALA A O 1
ATOM 1946 N N . ALA A 1 244 ? -36.664 -7.224 7.221 1.00 74.56 244 ALA A N 1
ATOM 1947 C CA . ALA A 1 244 ? -36.387 -7.994 6.004 1.00 74.56 244 ALA A CA 1
ATOM 1948 C C . ALA A 1 244 ? -35.210 -8.968 6.199 1.00 74.56 244 ALA A C 1
ATOM 1950 O O . ALA A 1 244 ? -35.174 -10.072 5.641 1.00 74.56 244 ALA A O 1
ATOM 1951 N N . PHE A 1 245 ? -34.288 -8.567 7.072 1.00 85.88 245 PHE A N 1
ATOM 1952 C CA . PHE A 1 245 ? -33.138 -9.331 7.507 1.00 85.88 245 PHE A CA 1
ATOM 1953 C C . PHE A 1 245 ? -33.220 -9.599 9.013 1.00 85.88 245 PHE A C 1
ATOM 1955 O O . PHE A 1 245 ? -33.634 -8.749 9.798 1.00 85.88 245 PHE A O 1
ATOM 1962 N N . GLN A 1 246 ? -32.805 -10.799 9.412 1.00 89.69 246 GLN A N 1
ATOM 1963 C CA . GLN A 1 246 ? -32.640 -11.204 10.807 1.00 89.69 246 GLN A CA 1
ATOM 1964 C C . GLN A 1 246 ? -31.303 -11.928 10.919 1.00 89.69 246 GLN A C 1
ATOM 1966 O O . GLN A 1 246 ? -31.050 -12.859 10.148 1.00 89.69 246 GLN A O 1
ATOM 1971 N N . ILE A 1 247 ? -30.458 -11.499 11.853 1.00 92.31 247 ILE A N 1
ATOM 1972 C CA . ILE A 1 247 ? -29.178 -12.146 12.149 1.00 92.31 247 ILE A CA 1
ATOM 1973 C C . ILE A 1 247 ? -29.435 -13.314 13.109 1.00 92.31 247 ILE A C 1
ATOM 1975 O O . ILE A 1 247 ? -30.191 -13.189 14.072 1.00 92.31 247 ILE A O 1
ATOM 1979 N N . LYS A 1 248 ? -28.837 -14.465 12.800 1.00 94.44 248 LYS A N 1
ATOM 1980 C CA . LYS A 1 248 ? -28.827 -15.686 13.612 1.00 94.44 248 LYS A CA 1
ATOM 1981 C C . LYS A 1 248 ? -27.606 -15.730 14.527 1.00 94.44 248 LYS A C 1
ATOM 1983 O O . LYS A 1 248 ? -27.745 -16.149 15.672 1.00 94.44 248 LYS A O 1
ATOM 1988 N N . ASP A 1 249 ? -26.446 -15.329 14.015 1.00 95.06 249 ASP A N 1
ATOM 1989 C CA . ASP A 1 249 ? -25.175 -15.345 14.738 1.00 95.06 249 ASP A CA 1
ATOM 1990 C C . ASP A 1 249 ? -24.236 -14.246 14.215 1.00 95.06 249 ASP A C 1
ATOM 1992 O O . ASP A 1 249 ? -24.372 -13.813 13.065 1.00 95.06 249 ASP A O 1
ATOM 1996 N N . LYS A 1 250 ? -23.304 -13.785 15.054 1.00 95.44 250 LYS A N 1
ATOM 1997 C CA . LYS A 1 250 ? -22.310 -12.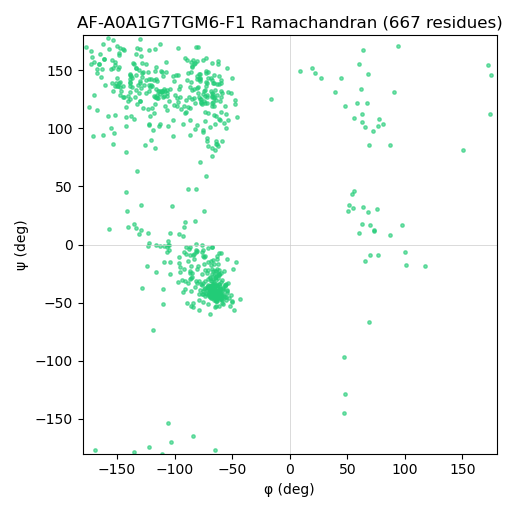765 14.698 1.00 95.44 250 LYS A CA 1
ATOM 1998 C C . LYS A 1 250 ? -20.982 -12.976 15.426 1.00 95.44 250 LYS A C 1
ATOM 2000 O O . LYS A 1 250 ? -20.945 -13.045 16.652 1.00 95.44 250 LYS A O 1
ATOM 2005 N N . GLN A 1 251 ? -19.896 -12.998 14.661 1.00 96.75 251 GLN A N 1
ATOM 2006 C CA . GLN A 1 251 ? -18.521 -13.068 15.152 1.00 96.75 251 GLN A CA 1
ATOM 2007 C C . GLN A 1 251 ? -17.770 -11.790 14.761 1.00 96.75 251 GLN A C 1
ATOM 2009 O O . GLN A 1 251 ? -17.971 -11.261 13.669 1.00 96.75 251 GLN A O 1
ATOM 2014 N N . VAL A 1 252 ? -16.905 -11.304 15.652 1.00 97.12 252 VAL A N 1
ATOM 2015 C CA . VAL A 1 252 ? -15.962 -10.210 15.383 1.00 97.12 252 VAL A CA 1
ATOM 2016 C C . VAL A 1 252 ? -14.552 -10.720 15.653 1.00 97.12 252 VAL A C 1
ATOM 2018 O O . VAL A 1 252 ? -14.333 -11.413 16.647 1.00 97.12 252 VAL A O 1
ATOM 2021 N N . ASP A 1 253 ? -13.628 -10.367 14.772 1.00 96.19 253 ASP A N 1
ATOM 2022 C CA . ASP A 1 253 ? -12.198 -10.636 14.850 1.00 96.19 253 ASP A CA 1
ATOM 2023 C C . ASP A 1 253 ? -11.425 -9.313 14.683 1.00 96.19 253 ASP A C 1
ATOM 2025 O O . ASP A 1 253 ? -11.792 -8.449 13.880 1.00 96.19 253 ASP A O 1
ATOM 2029 N N . VAL A 1 254 ? -10.394 -9.153 15.512 1.00 94.38 254 VAL A N 1
ATOM 2030 C CA . VAL A 1 254 ? -9.500 -7.988 15.615 1.00 94.38 254 VAL A CA 1
ATOM 2031 C C . VAL A 1 254 ? -8.041 -8.419 15.848 1.00 94.38 254 VAL A C 1
ATOM 2033 O O . VAL A 1 254 ? -7.218 -7.600 16.249 1.00 94.38 254 VAL A O 1
ATOM 2036 N N . GLU A 1 255 ? -7.698 -9.698 15.633 1.00 91.75 255 GLU A N 1
ATOM 2037 C CA . GLU A 1 255 ? -6.330 -10.212 15.835 1.00 91.75 255 GLU A CA 1
ATOM 2038 C C . GLU A 1 255 ? -5.325 -9.607 14.831 1.00 91.75 255 GLU A C 1
ATOM 2040 O O . GLU A 1 255 ? -4.133 -9.511 15.121 1.00 91.75 255 GLU A O 1
ATOM 2045 N N . GLU A 1 256 ? -5.814 -9.123 13.685 1.00 89.31 256 GLU A N 1
ATOM 2046 C CA . GLU A 1 256 ? -5.056 -8.410 12.644 1.00 89.31 256 GLU A CA 1
ATOM 2047 C C . GLU A 1 256 ? -5.273 -6.878 12.680 1.00 89.31 256 GLU A C 1
ATOM 2049 O O . GLU A 1 256 ? -5.262 -6.221 11.637 1.00 89.31 256 GLU A O 1
ATOM 2054 N N . TYR A 1 257 ? -5.472 -6.284 13.865 1.00 90.75 257 TYR A N 1
ATOM 2055 C CA . TYR A 1 257 ? -5.582 -4.823 14.018 1.00 90.75 257 TYR A CA 1
ATOM 2056 C C . TYR A 1 257 ? -4.400 -4.098 13.324 1.00 90.75 257 TYR A C 1
ATOM 2058 O O . TYR A 1 257 ? -3.249 -4.491 13.541 1.00 90.75 257 TYR A O 1
ATOM 2066 N N . PRO A 1 258 ? -4.637 -3.068 12.482 1.00 92.81 258 PRO A N 1
ATOM 2067 C CA . PRO A 1 258 ? -5.841 -2.228 12.378 1.00 92.81 258 PRO A CA 1
ATOM 2068 C C . PRO A 1 258 ? -7.037 -2.797 11.600 1.00 92.81 258 PRO A C 1
ATOM 2070 O O . PRO A 1 258 ? -8.094 -2.164 11.588 1.00 92.81 258 PRO A O 1
ATOM 2073 N N . THR A 1 259 ? -6.913 -3.961 10.954 1.00 94.81 259 THR A N 1
ATOM 2074 C CA . THR A 1 259 ? -8.034 -4.585 10.237 1.00 94.81 259 THR A CA 1
ATOM 2075 C C . THR A 1 259 ? -9.026 -5.221 11.215 1.00 94.81 259 THR A C 1
ATOM 2077 O O . THR A 1 259 ? -8.662 -6.023 12.074 1.00 94.81 259 THR A O 1
ATOM 2080 N N . ILE A 1 260 ? -10.306 -4.898 11.043 1.00 96.31 260 ILE A N 1
ATOM 2081 C CA . ILE A 1 260 ? -11.446 -5.457 11.774 1.00 96.31 260 ILE A CA 1
ATOM 2082 C C . ILE A 1 260 ? -12.247 -6.328 10.803 1.00 96.31 260 ILE A C 1
ATOM 2084 O O . ILE A 1 260 ? -12.571 -5.895 9.695 1.00 96.31 260 ILE A O 1
ATOM 2088 N N . LYS A 1 261 ? -12.593 -7.551 11.218 1.00 96.88 261 LYS A N 1
ATOM 2089 C CA . LYS A 1 261 ? -13.360 -8.519 10.418 1.00 96.88 261 LYS A CA 1
ATOM 2090 C C . LYS A 1 261 ? -14.632 -8.908 11.166 1.00 96.88 261 LYS A C 1
ATOM 2092 O O . LYS A 1 261 ? -14.585 -9.225 12.353 1.00 96.88 261 LYS A O 1
ATOM 2097 N N . ILE A 1 262 ? -15.784 -8.885 10.496 1.00 96.88 262 ILE A N 1
ATOM 2098 C CA . ILE A 1 262 ? -17.081 -9.217 11.100 1.00 96.88 262 ILE A CA 1
ATOM 2099 C C . ILE A 1 262 ? -17.855 -10.186 10.201 1.00 96.88 262 ILE A C 1
ATOM 2101 O O . ILE A 1 262 ? -18.196 -9.875 9.060 1.00 96.88 262 ILE A O 1
ATOM 2105 N N . ASP A 1 263 ? -18.172 -11.352 10.759 1.00 96.56 263 ASP A N 1
ATOM 2106 C CA . ASP A 1 263 ? -18.891 -12.451 10.117 1.00 96.56 263 ASP A CA 1
ATOM 2107 C C . ASP A 1 263 ? -20.334 -12.503 10.646 1.00 96.56 263 ASP A C 1
ATOM 2109 O O . ASP A 1 263 ? -20.556 -12.621 11.852 1.00 96.56 263 ASP A O 1
ATOM 2113 N N . LEU A 1 264 ? -21.324 -12.428 9.752 1.00 95.94 264 LEU A N 1
ATOM 2114 C CA . LEU A 1 264 ? -22.752 -12.370 10.083 1.00 95.94 264 LEU A CA 1
ATOM 2115 C C . LEU A 1 264 ? -23.515 -13.514 9.416 1.00 95.94 264 LEU A C 1
ATOM 2117 O O . LEU A 1 264 ? -23.636 -13.543 8.190 1.00 95.94 264 LEU A O 1
ATOM 2121 N N . GLU A 1 265 ? -24.102 -14.418 10.197 1.00 96.25 265 GLU A N 1
ATOM 2122 C CA . GLU A 1 265 ? -25.037 -15.411 9.665 1.00 96.25 265 GLU A CA 1
ATOM 2123 C C . GLU A 1 265 ? -26.463 -14.864 9.714 1.00 96.25 265 GLU A C 1
ATOM 2125 O O . GLU A 1 265 ? -26.975 -14.535 10.783 1.00 96.25 265 GLU A O 1
ATOM 2130 N N . PHE A 1 266 ? -27.159 -14.833 8.579 1.00 94.31 266 PHE A N 1
ATOM 2131 C CA . PHE A 1 266 ? -28.567 -14.444 8.525 1.00 94.31 266 PHE A CA 1
ATOM 2132 C C . PHE A 1 266 ? -29.513 -15.653 8.527 1.00 94.31 266 PHE A C 1
ATOM 2134 O O . PHE A 1 266 ? -29.258 -16.696 7.923 1.00 94.31 266 PHE A O 1
ATOM 2141 N N . VAL A 1 267 ? -30.678 -15.499 9.165 1.00 92.69 267 VAL A N 1
ATOM 2142 C CA . VAL A 1 267 ? -31.763 -16.497 9.143 1.00 92.69 267 VAL A CA 1
ATOM 2143 C C . VAL A 1 267 ? -32.242 -16.737 7.705 1.00 92.69 267 VAL A C 1
ATOM 2145 O O . VAL A 1 267 ? -32.443 -17.886 7.295 1.00 92.69 267 VAL A O 1
ATOM 2148 N N . ASN A 1 268 ? -32.372 -15.659 6.929 1.00 87.81 268 ASN A N 1
ATOM 2149 C CA . ASN A 1 268 ? -32.855 -15.648 5.548 1.00 87.81 268 ASN A CA 1
ATOM 2150 C C . ASN A 1 268 ? -31.704 -15.794 4.533 1.00 87.81 268 ASN A C 1
ATOM 2152 O O . ASN A 1 268 ? -30.546 -15.536 4.842 1.00 87.81 268 ASN A O 1
ATOM 2156 N N . SER A 1 269 ? -32.014 -16.198 3.295 1.00 85.75 269 SER A N 1
ATOM 2157 C CA . SER A 1 269 ? -31.018 -16.220 2.212 1.00 85.75 269 SER A CA 1
ATOM 2158 C C . SER A 1 269 ? -30.698 -14.807 1.729 1.00 85.75 269 SER A C 1
ATOM 2160 O O . SER A 1 269 ? -31.604 -14.058 1.364 1.00 85.75 269 SER A O 1
ATOM 2162 N N . LEU A 1 270 ? -29.410 -14.491 1.592 1.00 88.31 270 LEU A N 1
ATOM 2163 C CA . LEU A 1 270 ? -28.928 -13.202 1.087 1.00 88.31 270 LEU A CA 1
ATOM 2164 C C . LEU A 1 270 ? -28.933 -13.116 -0.454 1.00 88.31 270 LEU A C 1
ATOM 2166 O O . LEU A 1 270 ? -28.226 -12.303 -1.052 1.00 88.31 270 LEU A O 1
ATOM 2170 N N . SER A 1 271 ? -29.716 -13.957 -1.139 1.00 84.62 271 SER A N 1
ATOM 2171 C CA . SER A 1 271 ? -29.753 -14.011 -2.611 1.00 84.62 271 SER A CA 1
ATOM 2172 C C . SER A 1 271 ? -30.093 -12.668 -3.270 1.00 84.62 271 SER A C 1
ATOM 2174 O O . SER A 1 271 ? -29.522 -12.362 -4.312 1.00 84.62 271 SER A O 1
ATOM 2176 N N . GLN A 1 272 ? -30.956 -11.857 -2.646 1.00 82.38 272 GLN A N 1
ATOM 2177 C CA . GLN A 1 272 ? -31.378 -10.543 -3.158 1.00 82.38 272 GLN A CA 1
ATOM 2178 C C . GLN A 1 272 ? -30.451 -9.381 -2.752 1.00 82.38 272 GLN A C 1
ATOM 2180 O O . GLN A 1 272 ? -30.610 -8.281 -3.263 1.00 82.38 272 GLN A O 1
ATOM 2185 N N . VAL A 1 273 ? -29.491 -9.607 -1.846 1.00 85.19 273 VAL A N 1
ATOM 2186 C CA . VAL A 1 273 ? -28.571 -8.565 -1.353 1.00 85.19 273 VAL A CA 1
ATOM 2187 C C . VAL A 1 273 ? -27.554 -8.190 -2.432 1.00 85.19 273 VAL A C 1
ATOM 2189 O O . VAL A 1 273 ? -26.862 -9.067 -2.958 1.00 85.19 273 VAL A O 1
ATOM 2192 N N . ASN A 1 274 ? -27.423 -6.898 -2.715 1.00 85.19 274 ASN A N 1
ATOM 2193 C CA . ASN A 1 274 ? -26.354 -6.297 -3.516 1.00 85.19 274 ASN A CA 1
ATOM 2194 C C . ASN A 1 274 ? -25.426 -5.436 -2.623 1.00 85.19 274 ASN A C 1
ATOM 2196 O O . ASN A 1 274 ? -25.643 -5.337 -1.417 1.00 85.19 274 ASN A O 1
ATOM 2200 N N . GLN A 1 275 ? -24.396 -4.816 -3.207 1.00 78.25 275 GLN A N 1
ATOM 2201 C CA . GLN A 1 275 ? -23.452 -3.956 -2.472 1.00 78.25 275 GLN A CA 1
ATOM 2202 C C . GLN A 1 275 ? -24.111 -2.697 -1.874 1.00 78.25 275 GLN A C 1
ATOM 2204 O O . GLN A 1 275 ? -23.664 -2.211 -0.845 1.00 78.25 275 GLN A O 1
ATOM 2209 N N . GLU A 1 276 ? -25.200 -2.206 -2.471 1.00 85.62 276 GLU A N 1
ATOM 2210 C CA . GLU A 1 276 ? -25.938 -1.014 -2.022 1.00 85.62 276 GLU A CA 1
ATOM 2211 C C . GLU A 1 276 ? -26.950 -1.308 -0.897 1.00 85.62 276 GLU A C 1
ATOM 2213 O O . GLU A 1 276 ? -27.494 -0.382 -0.296 1.00 85.62 276 GLU A O 1
ATOM 2218 N N . THR A 1 277 ? -27.238 -2.588 -0.623 1.00 90.12 277 THR A N 1
ATOM 2219 C CA . THR A 1 277 ? -28.311 -3.011 0.297 1.00 90.12 277 THR A CA 1
ATOM 2220 C C . THR A 1 277 ? -28.027 -2.614 1.742 1.00 90.12 277 THR A C 1
ATOM 2222 O O . THR A 1 277 ? -28.958 -2.284 2.471 1.00 90.12 277 THR A O 1
ATOM 2225 N N . PHE A 1 278 ? -26.761 -2.662 2.161 1.00 92.31 278 PHE A N 1
ATOM 2226 C CA . PHE A 1 278 ? -26.338 -2.347 3.522 1.00 92.31 278 PHE A CA 1
ATOM 2227 C C . PHE A 1 278 ? -25.420 -1.128 3.523 1.00 92.31 278 PHE A C 1
ATOM 2229 O O . PHE A 1 278 ? -24.471 -1.055 2.746 1.00 92.31 278 PHE A O 1
ATOM 2236 N N . LYS A 1 279 ? -25.681 -0.194 4.438 1.00 94.31 279 LYS A N 1
ATOM 2237 C CA . LYS A 1 279 ? -24.814 0.950 4.727 1.00 94.31 279 LYS A CA 1
ATOM 2238 C C . LYS A 1 279 ? -24.158 0.767 6.081 1.00 94.31 279 LYS A C 1
ATOM 2240 O O . LYS A 1 279 ? -24.833 0.427 7.058 1.00 94.31 279 LYS A O 1
ATOM 2245 N N . PHE A 1 280 ? -22.856 1.021 6.112 1.00 95.69 280 PHE A N 1
ATOM 2246 C CA . PHE A 1 280 ? -21.979 0.725 7.232 1.00 95.69 280 PHE A CA 1
ATOM 2247 C C . PHE A 1 280 ? -21.372 2.007 7.798 1.00 95.69 280 PHE A C 1
ATOM 2249 O O . PHE A 1 280 ? -20.773 2.803 7.069 1.00 95.69 280 PHE A O 1
ATOM 2256 N N . LYS A 1 281 ? -21.501 2.187 9.112 1.00 97.19 281 LYS A N 1
ATOM 2257 C CA . LYS A 1 281 ? -20.770 3.212 9.858 1.00 97.19 281 LYS A CA 1
ATOM 2258 C C . LYS A 1 281 ? -20.068 2.609 11.060 1.00 97.19 281 LYS A C 1
ATOM 2260 O O . LYS A 1 281 ? -20.634 1.734 11.707 1.00 97.19 281 LYS A O 1
ATOM 2265 N N . VAL A 1 282 ? -18.919 3.149 11.433 1.00 96.25 282 VAL A N 1
ATOM 2266 C CA . VAL A 1 282 ? -18.312 2.892 12.742 1.00 96.25 282 VAL A CA 1
ATOM 2267 C C . VAL A 1 282 ? -18.696 4.024 13.691 1.00 96.25 282 VAL A C 1
ATOM 2269 O O . VAL A 1 282 ? -18.622 5.199 13.326 1.00 96.25 282 VAL A O 1
ATOM 2272 N N . LYS A 1 283 ? -19.111 3.676 14.912 1.00 94.62 283 LYS A N 1
ATOM 2273 C CA . LYS A 1 283 ? -19.259 4.611 16.032 1.00 94.62 283 LYS A CA 1
ATOM 2274 C C . LYS A 1 283 ? -18.175 4.360 17.077 1.00 94.62 283 LYS A C 1
ATOM 2276 O O . LYS A 1 283 ? -18.055 3.241 17.568 1.00 94.62 283 LYS A O 1
ATOM 2281 N N . TYR A 1 284 ? -17.473 5.424 17.450 1.00 91.62 284 TYR A N 1
ATOM 2282 C CA . TYR A 1 284 ? -16.515 5.506 18.554 1.00 91.62 284 TYR A CA 1
ATOM 2283 C C . TYR A 1 284 ? -16.722 6.849 19.266 1.00 91.62 284 TYR A C 1
ATOM 2285 O O . TYR A 1 284 ? -17.034 7.850 18.615 1.00 91.62 284 TYR A O 1
ATOM 2293 N N . ASN A 1 285 ? -16.599 6.885 20.595 1.00 86.50 285 ASN A N 1
ATOM 2294 C CA . ASN A 1 285 ? -17.016 8.033 21.414 1.00 86.50 285 ASN A CA 1
ATOM 2295 C C . ASN A 1 285 ? -18.442 8.493 21.013 1.00 86.50 285 ASN A C 1
ATOM 2297 O O . ASN A 1 285 ? -19.355 7.669 20.897 1.00 86.50 285 ASN A O 1
ATOM 2301 N N . ASP A 1 286 ? -18.637 9.787 20.734 1.00 86.81 286 ASP A N 1
ATOM 2302 C CA . ASP A 1 286 ? -19.876 10.314 20.147 1.00 86.81 286 ASP A CA 1
ATOM 2303 C C . ASP A 1 286 ? -19.888 10.400 18.608 1.00 86.81 286 ASP A C 1
ATOM 2305 O O . ASP A 1 286 ? -20.947 10.642 18.022 1.00 86.81 286 ASP A O 1
ATOM 2309 N N . THR A 1 287 ? -18.762 10.121 17.951 1.00 90.69 287 THR A N 1
ATOM 2310 C CA . THR A 1 287 ? -18.562 10.234 16.498 1.00 90.69 287 THR A CA 1
ATOM 2311 C C . THR A 1 287 ? -19.186 9.060 15.731 1.00 90.69 287 THR A C 1
ATOM 2313 O O . THR A 1 287 ? -19.202 7.926 16.205 1.00 90.69 287 THR A O 1
ATOM 2316 N N . GLU A 1 288 ? -19.684 9.319 14.517 1.00 94.56 288 GLU A N 1
ATOM 2317 C CA . GLU A 1 288 ? -20.081 8.295 13.539 1.00 94.56 288 GLU A CA 1
ATOM 2318 C C . GLU A 1 288 ? -19.391 8.560 12.195 1.00 94.56 288 GLU A C 1
ATOM 2320 O O . GLU A 1 288 ? -19.666 9.580 11.560 1.00 94.56 288 GLU A O 1
ATOM 2325 N N . VAL A 1 289 ? -18.551 7.629 11.734 1.00 93.31 289 VAL A N 1
ATOM 2326 C CA . VAL A 1 289 ? -17.878 7.684 10.424 1.00 93.31 289 VAL A CA 1
ATOM 2327 C C . VAL A 1 289 ? -18.519 6.672 9.478 1.00 93.31 289 VAL A C 1
ATOM 2329 O O . VAL A 1 289 ? -18.701 5.513 9.838 1.00 93.31 289 VAL A O 1
ATOM 2332 N N . GLU A 1 290 ? -18.882 7.098 8.268 1.00 94.44 290 GLU A N 1
ATOM 2333 C CA . GLU A 1 290 ? -19.415 6.226 7.213 1.00 94.44 290 GLU A CA 1
ATOM 2334 C C . GLU A 1 290 ? -18.269 5.628 6.391 1.00 94.44 290 GLU A C 1
ATOM 2336 O O . GLU A 1 290 ? -17.437 6.373 5.878 1.00 94.44 290 GLU A O 1
ATOM 2341 N N . LEU A 1 291 ? -18.248 4.297 6.242 1.00 90.69 291 LEU A N 1
ATOM 2342 C CA . LEU A 1 291 ? -17.159 3.562 5.577 1.00 90.69 291 LEU A CA 1
ATOM 2343 C C . LEU A 1 291 ? -17.178 3.674 4.036 1.00 90.69 291 LEU A C 1
ATOM 2345 O O . LEU A 1 291 ? -16.275 3.167 3.387 1.00 90.69 291 LEU A O 1
ATOM 2349 N N . LYS A 1 292 ? -18.197 4.325 3.448 1.00 86.75 292 LYS A N 1
ATOM 2350 C CA . LYS A 1 292 ? -18.361 4.615 2.003 1.00 86.75 292 LYS A CA 1
ATOM 2351 C C . LYS A 1 292 ? -18.097 3.414 1.079 1.00 86.75 292 LYS A C 1
ATOM 2353 O O . LYS A 1 292 ? -19.004 2.624 0.842 1.00 86.75 292 LYS A O 1
ATOM 2358 N N . ASP A 1 293 ? -16.886 3.326 0.535 1.00 83.31 293 ASP A N 1
ATOM 2359 C CA . ASP A 1 293 ? -16.348 2.289 -0.337 1.00 83.31 293 ASP A CA 1
ATOM 2360 C C . ASP A 1 293 ? -15.068 1.646 0.235 1.00 83.31 293 ASP A C 1
ATOM 2362 O O . ASP A 1 293 ? -14.552 0.701 -0.354 1.00 83.31 293 ASP A O 1
ATOM 2366 N N . GLU A 1 294 ? -14.586 2.086 1.399 1.00 90.25 294 GLU A N 1
ATOM 2367 C CA . GLU A 1 294 ? -13.333 1.683 2.061 1.00 90.25 294 GLU A CA 1
ATOM 2368 C C . GLU A 1 294 ? -13.548 0.447 2.967 1.00 90.25 294 GLU A C 1
ATOM 2370 O O . GLU A 1 294 ? -13.131 0.381 4.121 1.00 90.25 294 GLU A O 1
ATOM 2375 N N . PHE A 1 295 ? -14.215 -0.571 2.411 1.00 92.31 295 PHE A N 1
ATOM 2376 C CA . PHE A 1 295 ? -14.374 -1.909 2.996 1.00 92.31 295 PHE A CA 1
ATOM 2377 C C . PHE A 1 295 ? -14.377 -3.008 1.916 1.00 92.31 295 PHE A C 1
ATOM 2379 O O . PHE A 1 295 ? -14.493 -2.731 0.712 1.00 92.31 295 PHE A O 1
ATOM 2386 N N . SER A 1 296 ? -14.279 -4.271 2.339 1.00 91.56 296 SER A N 1
ATOM 2387 C CA . SER A 1 296 ? -14.624 -5.445 1.527 1.00 91.56 296 SER A CA 1
ATOM 2388 C C . SER A 1 296 ? -15.879 -6.135 2.069 1.00 91.56 296 SER A C 1
ATOM 2390 O O . SER A 1 296 ? -16.176 -6.069 3.261 1.00 91.56 296 SER A O 1
ATOM 2392 N N . LEU A 1 297 ? -16.667 -6.747 1.177 1.00 90.00 297 LEU A N 1
ATOM 2393 C CA . LEU A 1 297 ? -17.958 -7.351 1.517 1.00 90.00 297 LEU A CA 1
ATOM 2394 C C . LEU A 1 297 ? -18.166 -8.653 0.737 1.00 90.00 297 LEU A C 1
ATOM 2396 O O . LEU A 1 297 ? -18.530 -8.634 -0.440 1.00 90.00 297 LEU A O 1
ATOM 2400 N N . PHE A 1 298 ? -17.954 -9.786 1.403 1.00 88.56 298 PHE A N 1
ATOM 2401 C CA . PHE A 1 298 ? -18.116 -11.119 0.822 1.00 88.56 298 PHE A CA 1
ATOM 2402 C C . PHE A 1 298 ? -19.445 -11.755 1.249 1.00 88.56 298 PHE A C 1
ATOM 2404 O O . PHE A 1 298 ? -19.921 -11.550 2.367 1.00 88.56 298 PHE A O 1
ATOM 2411 N N . LYS A 1 299 ? -20.069 -12.537 0.360 1.00 89.06 299 LYS A N 1
ATOM 2412 C CA . LYS A 1 299 ? -21.421 -13.078 0.569 1.00 89.06 299 LYS A CA 1
ATOM 2413 C C . LYS A 1 299 ? -21.512 -14.553 0.193 1.00 89.06 299 LYS A C 1
ATOM 2415 O O . LYS A 1 299 ? -21.603 -14.893 -0.985 1.00 89.06 299 LYS A O 1
ATOM 2420 N N . GLU A 1 300 ? -21.618 -15.418 1.197 1.00 87.69 300 GLU A N 1
ATOM 2421 C CA . GLU A 1 300 ? -21.673 -16.872 1.024 1.00 87.69 300 GLU A CA 1
ATOM 2422 C C . GLU A 1 300 ? -23.014 -17.444 1.514 1.00 87.69 300 GLU A C 1
ATOM 2424 O O . GLU A 1 300 ? -23.171 -17.902 2.646 1.00 87.69 300 GLU A O 1
ATOM 2429 N N . GLY A 1 301 ? -24.030 -17.380 0.643 1.00 88.62 301 GLY A N 1
ATOM 2430 C CA . GLY A 1 301 ? -25.365 -17.975 0.829 1.00 88.62 301 GLY A CA 1
ATOM 2431 C C . GLY A 1 301 ? -26.240 -17.323 1.913 1.00 88.62 301 GLY A C 1
ATOM 2432 O O . GLY A 1 301 ? -27.287 -16.738 1.607 1.00 88.62 301 GLY A O 1
ATOM 2433 N N . LYS A 1 302 ? -25.816 -17.459 3.172 1.00 93.69 302 LYS A N 1
ATOM 2434 C CA . LYS A 1 302 ? -26.376 -16.840 4.386 1.00 93.69 302 LYS A CA 1
ATOM 2435 C C . LYS A 1 302 ? -25.347 -16.035 5.184 1.00 93.69 302 LYS A C 1
ATOM 2437 O O . LYS A 1 302 ? -25.763 -15.220 6.002 1.00 93.69 302 LYS A O 1
ATOM 2442 N N . MET A 1 303 ? -24.052 -16.262 4.955 1.00 93.88 303 MET A N 1
ATOM 2443 C CA . MET A 1 303 ? -22.986 -15.471 5.559 1.00 93.88 303 MET A CA 1
ATOM 2444 C C . MET A 1 303 ? -22.810 -14.160 4.796 1.00 93.88 303 MET A C 1
ATOM 2446 O O . MET A 1 303 ? -22.759 -14.160 3.562 1.00 93.88 303 MET A O 1
ATOM 2450 N N . LEU A 1 304 ? -22.669 -13.067 5.535 1.00 93.69 304 LEU A N 1
ATOM 2451 C CA . LEU A 1 304 ? -22.106 -11.809 5.065 1.00 93.69 304 LEU A CA 1
ATOM 2452 C C . LEU A 1 304 ? -20.835 -11.558 5.878 1.00 93.69 304 LEU A C 1
ATOM 2454 O O . LEU A 1 304 ? -20.908 -11.491 7.103 1.00 93.69 304 LEU A O 1
ATOM 2458 N N . LYS A 1 305 ? -19.691 -11.444 5.210 1.00 93.94 305 LYS A N 1
ATOM 2459 C CA . LYS A 1 305 ? -18.415 -11.080 5.831 1.00 93.94 305 LYS A CA 1
ATOM 2460 C C . LYS A 1 305 ? -18.092 -9.647 5.431 1.00 93.94 305 LYS A C 1
ATOM 2462 O O . LYS A 1 305 ? -18.125 -9.351 4.236 1.00 93.94 305 LYS A O 1
ATOM 2467 N N . ILE A 1 306 ? -17.796 -8.781 6.391 1.00 94.62 306 ILE A N 1
ATOM 2468 C CA . ILE A 1 306 ? -17.287 -7.428 6.143 1.00 94.62 306 ILE A CA 1
ATOM 2469 C C . ILE A 1 306 ? -15.913 -7.273 6.790 1.00 94.62 306 ILE A C 1
ATOM 2471 O O . ILE A 1 306 ? -15.730 -7.674 7.938 1.00 94.62 306 ILE A O 1
ATOM 2475 N N . SER A 1 307 ? -14.979 -6.661 6.064 1.00 95.94 307 SER A N 1
ATOM 2476 C CA . SER A 1 307 ? -13.662 -6.286 6.585 1.00 95.94 307 SER A CA 1
ATOM 2477 C C . SER A 1 307 ? -13.364 -4.824 6.262 1.00 95.94 307 SER A C 1
ATOM 2479 O O . SER A 1 307 ? -13.688 -4.357 5.168 1.00 95.94 307 SER A O 1
ATOM 2481 N N . PHE A 1 308 ? -12.784 -4.101 7.217 1.00 95.62 308 PHE A N 1
ATOM 2482 C CA . PHE A 1 308 ? -12.438 -2.680 7.113 1.00 95.62 308 PHE A CA 1
ATOM 2483 C C . PHE A 1 308 ? -11.272 -2.348 8.059 1.00 95.62 308 PHE A C 1
ATOM 2485 O O . PHE A 1 308 ? -11.039 -3.077 9.022 1.00 95.62 308 PHE A O 1
ATOM 2492 N N . ASN A 1 309 ? -10.549 -1.254 7.810 1.00 94.31 309 ASN A N 1
ATOM 2493 C CA . ASN A 1 309 ? -9.573 -0.715 8.765 1.00 94.31 309 ASN A CA 1
ATOM 2494 C C . ASN A 1 309 ? -10.276 0.214 9.769 1.00 94.31 309 ASN A C 1
ATOM 2496 O O . ASN A 1 309 ? -11.252 0.876 9.416 1.00 94.31 309 ASN A O 1
ATOM 2500 N N . ASP A 1 310 ? -9.788 0.277 11.008 1.00 93.50 310 ASP A N 1
ATOM 2501 C CA . ASP A 1 310 ? -10.327 1.154 12.056 1.00 93.50 310 ASP A CA 1
ATOM 2502 C C . ASP A 1 310 ? -10.270 2.655 11.663 1.00 93.50 310 ASP A C 1
ATOM 2504 O O . ASP A 1 310 ? -9.182 3.226 11.582 1.00 93.50 310 ASP A O 1
ATOM 2508 N N . PRO A 1 311 ? -11.411 3.351 11.467 1.00 90.75 311 PRO A N 1
ATOM 2509 C CA . PRO A 1 311 ? -11.414 4.766 11.093 1.00 90.75 311 PRO A CA 1
ATOM 2510 C C . PRO A 1 311 ? -11.092 5.714 12.263 1.00 90.75 311 PRO A C 1
ATOM 2512 O O . PRO A 1 311 ? -11.095 6.929 12.076 1.00 90.75 311 PRO A O 1
ATOM 2515 N N . ALA A 1 312 ? -10.846 5.196 13.472 1.00 89.31 312 ALA A N 1
ATOM 2516 C CA . ALA A 1 312 ? -10.439 5.978 14.639 1.00 89.31 312 ALA A CA 1
ATOM 2517 C C . ALA A 1 312 ? -8.911 6.008 14.859 1.00 89.31 312 ALA A C 1
ATOM 2519 O O . ALA A 1 312 ? -8.468 6.493 15.897 1.00 89.31 312 ALA A O 1
ATOM 2520 N N . LEU A 1 313 ? -8.095 5.502 13.923 1.00 87.19 313 LEU A N 1
ATOM 2521 C CA . LEU A 1 313 ? -6.651 5.292 14.126 1.00 87.19 313 LEU A CA 1
ATOM 2522 C C . LEU A 1 313 ? -5.856 6.525 14.581 1.00 87.19 313 LEU A C 1
ATOM 2524 O O . LEU A 1 313 ? -4.988 6.377 15.448 1.00 87.19 313 LEU A O 1
ATOM 2528 N N . SER A 1 314 ? -6.159 7.702 14.027 1.00 82.06 314 SER A N 1
ATOM 2529 C CA . SER A 1 314 ? -5.559 8.997 14.386 1.00 82.06 314 SER A CA 1
ATOM 2530 C C . SER A 1 314 ? -6.259 9.711 15.554 1.00 82.06 314 SER A C 1
ATOM 2532 O O . SER A 1 314 ? -5.835 10.784 15.978 1.00 82.06 314 SER A O 1
ATOM 2534 N N . VAL A 1 315 ? -7.337 9.142 16.106 1.00 80.19 315 VAL A N 1
ATOM 2535 C CA . VAL A 1 315 ? -8.157 9.798 17.133 1.00 80.19 315 VAL A CA 1
ATOM 2536 C C . VAL A 1 315 ? -7.710 9.401 18.538 1.00 80.19 315 VAL A C 1
ATOM 2538 O O . VAL A 1 315 ? -7.865 8.258 18.968 1.00 80.19 315 VAL A O 1
ATOM 2541 N N . ILE A 1 316 ? -7.240 10.388 19.299 1.00 66.38 316 ILE A N 1
ATOM 2542 C CA . ILE A 1 316 ? -6.944 10.264 20.732 1.00 66.38 316 ILE A CA 1
ATOM 2543 C C . ILE A 1 316 ? -8.222 10.547 21.546 1.00 66.38 316 ILE A C 1
ATOM 2545 O O . ILE A 1 316 ? -8.954 11.497 21.263 1.00 66.38 316 ILE A O 1
ATOM 2549 N N . GLY A 1 317 ? -8.511 9.735 22.568 1.00 62.19 317 GLY A N 1
ATOM 2550 C CA . GLY A 1 317 ? -9.632 9.963 23.488 1.00 62.19 317 GLY A CA 1
ATOM 2551 C C . GLY A 1 317 ? -9.869 8.805 24.462 1.00 62.19 317 GLY A C 1
ATOM 2552 O O . GLY A 1 317 ? -9.530 7.666 24.162 1.00 62.19 317 GLY A O 1
ATOM 2553 N N . GLU A 1 318 ? -10.470 9.092 25.621 1.00 57.47 318 GLU A N 1
ATOM 2554 C CA . GLU A 1 318 ? -10.552 8.164 26.769 1.00 57.47 318 GLU A CA 1
ATOM 2555 C C . GLU A 1 318 ? -11.400 6.890 26.542 1.00 57.47 318 GLU A C 1
ATOM 2557 O O . GLU A 1 318 ? -11.251 5.936 27.297 1.00 57.47 318 GLU A O 1
ATOM 2562 N N . ASP A 1 319 ? -12.258 6.852 25.513 1.00 64.62 319 ASP A N 1
ATOM 2563 C CA . ASP A 1 319 ? -13.183 5.739 25.215 1.00 64.62 319 ASP A CA 1
ATOM 2564 C C . ASP A 1 319 ? -13.004 5.143 23.793 1.00 64.62 319 ASP A C 1
ATOM 2566 O O . ASP A 1 319 ? -13.804 4.308 23.359 1.00 64.62 319 ASP A O 1
ATOM 2570 N N . THR A 1 320 ? -11.951 5.512 23.044 1.00 77.19 320 THR A N 1
ATOM 2571 C CA . THR A 1 320 ? -11.778 5.097 21.627 1.00 77.19 320 THR A CA 1
ATOM 2572 C C . THR A 1 320 ? -11.660 3.581 21.437 1.00 77.19 320 THR A C 1
ATOM 2574 O O . THR A 1 320 ? -11.984 3.069 20.362 1.00 77.19 320 THR A O 1
ATOM 2577 N N . SER A 1 321 ? -11.275 2.845 22.487 1.00 86.69 321 SER A N 1
ATOM 2578 C CA . SER A 1 321 ? -11.206 1.382 22.470 1.00 86.69 321 SER A CA 1
ATOM 2579 C C . SER A 1 321 ? -12.578 0.690 22.509 1.00 86.69 321 SER A C 1
ATOM 2581 O O . SER A 1 321 ? -12.654 -0.523 22.302 1.00 86.69 321 SER A O 1
ATOM 2583 N N . GLN A 1 322 ? -13.681 1.413 22.753 1.00 92.38 322 GLN A N 1
ATOM 2584 C CA . GLN A 1 322 ? -15.054 0.894 22.693 1.00 92.38 322 GLN A CA 1
ATOM 2585 C C . GLN A 1 322 ? -15.786 1.386 21.443 1.00 92.38 322 GLN A C 1
ATOM 2587 O O . GLN A 1 322 ? -16.308 2.500 21.385 1.00 92.38 322 GLN A O 1
ATOM 2592 N N . GLN A 1 323 ? -15.877 0.506 20.446 1.00 95.12 323 GLN A N 1
ATOM 2593 C CA . GLN A 1 323 ? -16.445 0.827 19.141 1.00 95.12 323 GLN A CA 1
ATOM 2594 C C . GLN A 1 323 ? -17.699 0.006 18.831 1.00 95.12 323 GLN A C 1
ATOM 2596 O O . GLN A 1 323 ? -18.027 -0.978 19.504 1.00 95.12 323 GLN A O 1
ATOM 2601 N N . ALA A 1 324 ? -18.422 0.397 17.782 1.00 96.50 324 ALA A N 1
ATOM 2602 C CA . ALA A 1 324 ? -19.448 -0.444 17.189 1.00 96.50 324 ALA A CA 1
ATOM 2603 C C . ALA A 1 324 ? -19.656 -0.198 15.693 1.00 96.50 324 ALA A C 1
ATOM 2605 O O . ALA A 1 324 ? -19.794 0.947 15.262 1.00 96.50 324 ALA A O 1
ATOM 2606 N N . LEU A 1 325 ? -19.828 -1.282 14.937 1.00 97.50 325 LEU A N 1
ATOM 2607 C CA . LEU A 1 325 ? -20.359 -1.231 13.581 1.00 97.50 325 LEU A CA 1
ATOM 2608 C C . LEU A 1 325 ? -21.880 -1.033 13.662 1.00 97.50 325 LEU A C 1
ATOM 2610 O O . LEU A 1 325 ? -22.599 -1.820 14.287 1.00 97.50 325 LEU A O 1
ATOM 2614 N N . LEU A 1 326 ? -22.361 0.032 13.031 1.00 97.00 326 LEU A N 1
ATOM 2615 C CA . LEU A 1 326 ? -23.765 0.315 12.776 1.00 97.00 326 LEU A CA 1
ATOM 2616 C C . LEU A 1 326 ? -24.078 -0.136 11.348 1.00 97.00 326 LEU A C 1
ATOM 2618 O O . LEU A 1 326 ? -23.489 0.367 10.389 1.00 97.00 326 LEU A O 1
ATOM 2622 N N . ILE A 1 327 ? -25.007 -1.078 11.212 1.00 95.62 327 ILE A N 1
ATOM 2623 C CA . ILE A 1 327 ? -25.458 -1.610 9.924 1.00 95.62 327 ILE A CA 1
ATOM 2624 C C . ILE A 1 327 ? -26.890 -1.141 9.702 1.00 95.62 327 ILE A C 1
ATOM 2626 O O . ILE A 1 327 ? -27.726 -1.286 10.591 1.00 95.62 327 ILE A O 1
ATOM 2630 N N . SER A 1 328 ? -27.192 -0.605 8.521 1.00 94.56 328 SER A N 1
ATOM 2631 C CA . SER A 1 328 ? -28.539 -0.136 8.173 1.00 94.56 328 SER A CA 1
ATOM 2632 C C . SER A 1 328 ? -28.947 -0.535 6.756 1.00 94.56 328 SER A C 1
ATOM 2634 O O . SER A 1 328 ? -28.119 -0.554 5.848 1.00 94.56 328 SER A O 1
ATOM 2636 N N . ALA A 1 329 ? -30.225 -0.870 6.584 1.00 92.56 329 ALA A N 1
ATOM 2637 C CA . ALA A 1 329 ? -30.879 -1.185 5.315 1.00 92.56 329 ALA A CA 1
ATOM 2638 C C . ALA A 1 329 ? -32.386 -0.879 5.416 1.00 92.56 329 ALA A C 1
ATOM 2640 O O . ALA A 1 329 ? -32.887 -0.547 6.495 1.00 92.56 329 ALA A O 1
ATOM 2641 N N . ASP A 1 330 ? -33.130 -1.026 4.319 1.00 88.50 330 ASP A N 1
ATOM 2642 C CA . ASP A 1 330 ? -34.589 -0.867 4.334 1.00 88.50 330 ASP A CA 1
ATOM 2643 C C . ASP A 1 330 ? -35.234 -1.815 5.362 1.00 88.50 330 ASP A C 1
ATOM 2645 O O . ASP A 1 330 ? -35.101 -3.040 5.293 1.00 88.50 330 ASP A O 1
ATOM 2649 N N . ASN A 1 331 ? -35.920 -1.227 6.346 1.00 87.12 331 ASN A N 1
ATOM 2650 C CA . ASN A 1 331 ? -36.542 -1.907 7.487 1.00 87.12 331 ASN A CA 1
ATOM 2651 C C . ASN A 1 331 ? -35.603 -2.860 8.263 1.00 87.12 331 ASN A C 1
ATOM 2653 O O . ASN A 1 331 ? -36.042 -3.882 8.798 1.00 87.12 331 ASN A O 1
ATOM 2657 N N . PHE A 1 332 ? -34.312 -2.520 8.355 1.00 90.56 332 PHE A N 1
ATOM 2658 C CA . PHE A 1 332 ? -33.326 -3.243 9.158 1.00 90.56 332 PHE A CA 1
ATOM 2659 C C . PHE A 1 332 ? -32.251 -2.305 9.728 1.00 90.56 332 PHE A C 1
ATOM 2661 O O . PHE A 1 332 ? -31.706 -1.451 9.032 1.00 90.56 332 PHE A O 1
ATOM 2668 N N . SER A 1 333 ? -31.918 -2.491 11.004 1.00 93.88 333 SER A N 1
ATOM 2669 C CA . SER A 1 333 ? -30.804 -1.816 11.669 1.00 93.88 333 SER A CA 1
ATOM 2670 C C . SER A 1 333 ? -30.227 -2.731 12.744 1.00 93.88 333 SER A C 1
ATOM 2672 O O . SER A 1 333 ? -30.990 -3.356 13.480 1.00 93.88 333 SER A O 1
ATOM 2674 N N . GLU A 1 334 ? -28.901 -2.811 12.826 1.00 95.31 334 GLU A N 1
ATOM 2675 C CA . GLU A 1 334 ? -28.175 -3.610 13.815 1.00 95.31 334 GLU A CA 1
ATOM 2676 C C . GLU A 1 334 ? -26.979 -2.826 14.371 1.00 95.31 334 GLU A C 1
ATOM 2678 O O . GLU A 1 334 ? -26.305 -2.093 13.641 1.00 95.31 334 GLU A O 1
ATOM 2683 N N . LYS A 1 335 ? -26.682 -3.022 15.664 1.00 96.44 335 LYS A N 1
ATOM 2684 C CA . LYS A 1 335 ? -25.452 -2.536 16.308 1.00 96.44 335 LYS A CA 1
ATOM 2685 C C . LYS A 1 335 ? -24.586 -3.712 16.763 1.00 96.44 335 LYS A C 1
ATOM 2687 O O . LYS A 1 335 ? -25.019 -4.561 17.546 1.00 96.44 335 LYS A O 1
ATOM 2692 N N . ILE A 1 336 ? -23.329 -3.721 16.332 1.00 96.62 336 ILE A N 1
ATOM 2693 C CA . ILE A 1 336 ? -22.336 -4.736 16.692 1.00 96.62 336 ILE A CA 1
ATOM 2694 C C . ILE A 1 336 ? -21.192 -4.040 17.415 1.00 96.62 336 ILE A C 1
ATOM 2696 O O . ILE A 1 336 ? -20.345 -3.423 16.781 1.00 96.62 336 ILE A O 1
ATOM 2700 N N . ALA A 1 337 ? -21.208 -4.093 18.747 1.00 96.38 337 ALA A N 1
ATOM 2701 C CA . ALA A 1 337 ? -20.136 -3.549 19.574 1.00 96.38 337 ALA A CA 1
ATOM 2702 C C . ALA A 1 337 ? -18.927 -4.495 19.605 1.00 96.38 337 ALA A C 1
ATOM 2704 O O . ALA A 1 337 ? -19.104 -5.713 19.653 1.00 96.38 337 ALA A O 1
ATOM 2705 N N . TYR A 1 338 ? -17.725 -3.925 19.614 1.00 95.56 338 TYR A N 1
ATOM 2706 C CA . TYR A 1 338 ? -16.454 -4.641 19.716 1.00 95.56 338 TYR A CA 1
ATOM 2707 C C . TYR A 1 338 ? -15.413 -3.792 20.464 1.00 95.56 338 TYR A C 1
ATOM 2709 O O . TYR A 1 338 ? -15.588 -2.584 20.636 1.00 95.56 338 TYR A O 1
ATOM 2717 N N . LYS A 1 339 ? -14.337 -4.434 20.938 1.00 93.69 339 LYS A N 1
ATOM 2718 C CA . LYS A 1 339 ? -13.173 -3.755 21.522 1.00 93.69 339 LYS A CA 1
ATOM 2719 C C . LYS A 1 339 ? -11.990 -3.852 20.559 1.00 93.69 339 LYS A C 1
ATOM 2721 O O . LYS A 1 339 ? -11.693 -4.946 20.091 1.00 93.69 339 LYS A O 1
ATOM 2726 N N . VAL A 1 340 ? -11.328 -2.726 20.309 1.00 92.38 340 VAL A N 1
ATOM 2727 C CA . VAL A 1 340 ? -10.013 -2.649 19.644 1.00 92.38 340 VAL A CA 1
ATOM 2728 C C . VAL A 1 340 ? -8.898 -2.535 20.702 1.00 92.38 340 VAL A C 1
ATOM 2730 O O . VAL A 1 340 ? -9.219 -2.338 21.884 1.00 92.38 340 VAL A O 1
ATOM 2733 N N . PRO A 1 341 ? -7.604 -2.677 20.348 1.00 88.81 341 PRO A N 1
ATOM 2734 C CA . PRO A 1 341 ? -6.506 -2.396 21.269 1.00 88.81 341 PRO A CA 1
ATOM 2735 C C . PRO A 1 341 ? -6.651 -1.023 21.930 1.00 88.81 341 PRO A C 1
ATOM 2737 O O . PRO A 1 341 ? -7.134 -0.066 21.324 1.00 88.81 341 PRO A O 1
ATOM 2740 N N . ASP A 1 342 ? -6.267 -0.939 23.200 1.00 83.25 342 ASP A N 1
ATOM 2741 C CA . ASP A 1 342 ? -6.283 0.331 23.916 1.00 83.25 342 ASP A CA 1
ATOM 2742 C C . ASP A 1 342 ? -5.056 1.168 23.536 1.00 83.25 342 ASP A C 1
ATOM 2744 O O . ASP A 1 342 ? -3.976 0.612 23.349 1.00 83.25 342 ASP A O 1
ATOM 2748 N N . LYS A 1 343 ? -5.230 2.490 23.414 1.00 77.50 343 LYS A N 1
ATOM 2749 C CA . LYS A 1 343 ? -4.135 3.444 23.151 1.00 77.50 343 LYS A CA 1
ATOM 2750 C C . LYS A 1 343 ? -3.874 4.386 24.337 1.00 77.50 343 LYS A C 1
ATOM 2752 O O . LYS A 1 343 ? -2.987 5.232 24.253 1.00 77.50 343 LYS A O 1
ATOM 2757 N N . GLN A 1 344 ? -4.637 4.285 25.433 1.00 75.06 344 GLN A N 1
ATOM 2758 C CA . GLN A 1 344 ? -4.570 5.255 26.536 1.00 75.06 344 GLN A CA 1
ATOM 2759 C C . GLN A 1 344 ? -3.213 5.262 27.269 1.00 75.06 344 GLN A C 1
ATOM 2761 O O . GLN A 1 344 ? -2.790 6.307 27.756 1.00 75.06 344 GLN A O 1
ATOM 2766 N N . ASP A 1 345 ? -2.498 4.135 27.304 1.00 77.06 345 ASP A N 1
ATOM 2767 C CA . ASP A 1 345 ? -1.135 4.021 27.843 1.00 77.06 345 ASP A CA 1
ATOM 2768 C C . ASP A 1 345 ? -0.051 4.599 26.913 1.00 77.06 345 ASP A C 1
ATOM 2770 O O . ASP A 1 345 ? 1.096 4.756 27.325 1.00 77.06 345 ASP A O 1
ATOM 2774 N N . GLN A 1 346 ? -0.414 4.950 25.676 1.00 80.81 346 GLN A N 1
ATOM 2775 C CA . GLN A 1 346 ? 0.474 5.533 24.668 1.00 80.81 346 GLN A CA 1
ATOM 2776 C C . GLN A 1 346 ? 0.177 7.013 24.391 1.00 80.81 346 GLN A C 1
ATOM 2778 O O . GLN A 1 346 ? 0.890 7.613 23.594 1.00 80.81 346 GLN A O 1
ATOM 2783 N N . ALA A 1 347 ? -0.832 7.612 25.037 1.00 83.75 347 ALA A N 1
ATOM 2784 C CA . ALA A 1 347 ? -1.328 8.958 24.724 1.00 83.75 347 ALA A CA 1
ATOM 2785 C C . ALA A 1 347 ? -0.216 10.023 24.641 1.00 83.75 347 ALA A C 1
ATOM 2787 O O . ALA A 1 347 ? -0.103 10.690 23.622 1.00 83.75 347 ALA A O 1
ATOM 2788 N N . GLU A 1 348 ? 0.670 10.089 25.641 1.00 85.62 348 GLU A N 1
ATOM 2789 C CA . GLU A 1 348 ? 1.824 11.008 25.680 1.00 85.62 348 GLU A CA 1
ATOM 2790 C C . GLU A 1 348 ? 2.767 10.832 24.472 1.00 85.62 348 GLU A C 1
ATOM 2792 O O . GLU A 1 348 ? 3.220 11.813 23.889 1.00 85.62 348 GLU A O 1
ATOM 2797 N N . ARG A 1 349 ? 2.983 9.587 24.020 1.00 86.81 349 ARG A N 1
ATOM 2798 C CA . ARG A 1 349 ? 3.795 9.275 22.830 1.00 86.81 349 ARG A CA 1
ATOM 2799 C C . ARG A 1 349 ? 3.086 9.623 21.521 1.00 86.81 349 ARG A C 1
ATOM 2801 O O . ARG A 1 349 ? 3.753 9.953 20.547 1.00 86.81 349 ARG A O 1
ATOM 2808 N N . ILE A 1 350 ? 1.754 9.533 21.476 1.00 88.56 350 ILE A N 1
ATOM 2809 C CA . ILE A 1 350 ? 0.960 9.939 20.305 1.00 88.56 350 ILE A CA 1
ATOM 2810 C C . ILE A 1 350 ? 0.905 11.473 20.224 1.00 88.56 350 ILE A C 1
ATOM 2812 O O . ILE A 1 350 ? 1.030 12.019 19.132 1.00 88.56 350 ILE A O 1
ATOM 2816 N N . ASP A 1 351 ? 0.802 12.169 21.360 1.00 88.69 351 ASP A N 1
ATOM 2817 C CA . ASP A 1 351 ? 0.895 13.631 21.435 1.00 88.69 351 ASP A CA 1
ATOM 2818 C C . ASP A 1 351 ? 2.288 14.128 20.997 1.00 88.69 351 ASP A C 1
ATOM 2820 O O . ASP A 1 351 ? 2.367 15.023 20.158 1.00 88.69 351 ASP A O 1
ATOM 2824 N N . GLN A 1 352 ? 3.379 13.503 21.468 1.00 89.62 352 GLN A N 1
ATOM 2825 C CA . GLN A 1 352 ? 4.755 13.768 21.002 1.00 89.62 352 GLN A CA 1
ATOM 2826 C C . GLN A 1 352 ? 4.906 13.544 19.486 1.00 89.62 352 GLN A C 1
ATOM 2828 O O . GLN A 1 352 ? 5.347 14.440 18.768 1.00 89.62 352 GLN A O 1
ATOM 2833 N N . PHE A 1 353 ? 4.478 12.380 18.984 1.00 92.62 353 PHE A N 1
ATOM 2834 C CA . PHE A 1 353 ? 4.478 12.048 17.554 1.00 92.62 353 PHE A CA 1
ATOM 2835 C C . PHE A 1 353 ? 3.715 13.099 16.728 1.00 92.62 353 PHE A C 1
ATOM 2837 O O . PHE A 1 353 ? 4.238 13.619 15.742 1.00 92.62 353 PHE A O 1
ATOM 2844 N N . ASN A 1 354 ? 2.508 13.475 17.162 1.00 92.44 354 ASN A N 1
ATOM 2845 C CA . ASN A 1 354 ? 1.701 14.494 16.497 1.00 92.44 354 ASN A CA 1
ATOM 2846 C C . ASN A 1 354 ? 2.357 15.880 16.566 1.00 92.44 354 ASN A C 1
ATOM 2848 O O . ASN A 1 354 ? 2.255 16.636 15.601 1.00 92.44 354 ASN A O 1
ATOM 2852 N N . GLN A 1 355 ? 3.039 16.226 17.661 1.00 92.25 355 GLN A N 1
ATOM 2853 C CA . GLN A 1 355 ? 3.783 17.480 17.777 1.00 92.25 355 GLN A CA 1
ATOM 2854 C C . GLN A 1 355 ? 4.933 17.536 16.761 1.00 92.25 355 GLN A C 1
ATOM 2856 O O . GLN A 1 355 ? 5.015 18.512 16.021 1.00 92.25 355 GLN A O 1
ATOM 2861 N N . THR A 1 356 ? 5.757 16.486 16.654 1.00 94.12 356 THR A N 1
ATOM 2862 C CA . THR A 1 356 ? 6.854 16.423 15.669 1.00 94.12 356 THR A CA 1
ATOM 2863 C C . THR A 1 356 ? 6.341 16.515 14.225 1.00 94.12 356 THR A C 1
ATOM 2865 O O . THR A 1 356 ? 6.946 17.201 13.406 1.00 94.12 356 THR A O 1
ATOM 2868 N N . VAL A 1 357 ? 5.191 15.911 13.891 1.00 94.62 357 VAL A N 1
ATOM 2869 C CA . VAL A 1 357 ? 4.586 16.083 12.552 1.00 94.62 357 VAL A CA 1
ATOM 2870 C C . VAL A 1 357 ? 4.090 17.524 12.333 1.00 94.62 357 VAL A C 1
ATOM 2872 O O . VAL A 1 357 ? 4.344 18.096 11.275 1.00 94.62 357 VAL A O 1
ATOM 2875 N N . ASN A 1 358 ? 3.442 18.149 13.325 1.00 93.50 358 ASN A N 1
ATOM 2876 C CA . ASN A 1 358 ? 2.988 19.549 13.238 1.00 93.50 358 ASN A CA 1
ATOM 2877 C C . ASN A 1 358 ? 4.141 20.569 13.150 1.00 93.50 358 ASN A C 1
ATOM 2879 O O . ASN A 1 358 ? 3.948 21.665 12.625 1.00 93.50 358 ASN A O 1
ATOM 2883 N N . GLU A 1 359 ? 5.324 20.238 13.670 1.00 93.88 359 GLU A N 1
ATOM 2884 C CA . GLU A 1 359 ? 6.512 21.096 13.611 1.00 93.88 359 GLU A CA 1
ATOM 2885 C C . GLU A 1 359 ? 7.057 21.220 12.178 1.00 93.88 359 GLU A C 1
ATOM 2887 O O . GLU A 1 359 ? 7.384 22.320 11.727 1.00 93.88 359 GLU A O 1
ATOM 2892 N N . TYR A 1 360 ? 7.083 20.109 11.434 1.00 93.31 360 TYR A N 1
ATOM 2893 C CA . TYR A 1 360 ? 7.600 20.058 10.063 1.00 93.31 360 TYR A CA 1
ATOM 2894 C C . TYR A 1 360 ? 6.542 20.285 8.968 1.00 93.31 360 TYR A C 1
ATOM 2896 O O . TYR A 1 360 ? 6.903 20.672 7.852 1.00 93.31 360 TYR A O 1
ATOM 2904 N N . PHE A 1 361 ? 5.248 20.090 9.248 1.00 91.31 361 PHE A N 1
ATOM 2905 C CA . PHE A 1 361 ? 4.173 20.230 8.255 1.00 91.31 361 PHE A CA 1
ATOM 2906 C C . PHE A 1 361 ? 3.115 21.265 8.681 1.00 91.31 361 PHE A C 1
ATOM 2908 O O . PHE A 1 361 ? 2.261 20.968 9.517 1.00 91.31 361 PHE A O 1
ATOM 2915 N N . PRO A 1 362 ? 3.118 22.484 8.101 1.00 81.31 362 PRO A N 1
ATOM 2916 C CA . PRO A 1 362 ? 2.155 23.526 8.455 1.00 81.31 362 PRO A CA 1
ATOM 2917 C C . PRO A 1 362 ? 0.745 23.222 7.919 1.00 81.31 362 PRO A C 1
ATOM 2919 O O . PRO A 1 362 ? 0.601 22.715 6.809 1.00 81.31 362 PRO A O 1
ATOM 2922 N N . GLU A 1 363 ? -0.296 23.653 8.649 1.00 77.50 363 GLU A N 1
ATOM 2923 C CA . GLU A 1 363 ? -1.742 23.361 8.446 1.00 77.50 363 GLU A CA 1
ATOM 2924 C C . GLU A 1 363 ? -2.321 23.485 7.013 1.00 77.50 363 GLU A C 1
ATOM 2926 O O . GLU A 1 363 ? -3.451 23.063 6.766 1.00 77.50 363 GLU A O 1
ATOM 2931 N N . GLN A 1 364 ? -1.619 24.129 6.076 1.00 74.44 364 GLN A N 1
ATOM 2932 C CA . GLN A 1 364 ? -2.081 24.323 4.694 1.00 74.44 364 GLN A CA 1
ATOM 2933 C C . GLN A 1 364 ? -1.555 23.258 3.719 1.00 74.44 364 GLN A C 1
ATOM 2935 O O . GLN A 1 364 ? -2.153 23.056 2.659 1.00 74.44 364 GLN A O 1
ATOM 2940 N N . GLU A 1 365 ? -0.479 22.557 4.078 1.00 85.06 365 GLU A N 1
ATOM 2941 C CA . GLU A 1 365 ? -0.005 21.381 3.351 1.00 85.06 365 GLU A CA 1
ATOM 2942 C C . GLU A 1 365 ? -0.837 20.151 3.748 1.00 85.06 365 GLU A C 1
ATOM 2944 O O . GLU A 1 365 ? -1.516 20.126 4.772 1.00 85.06 365 GLU A O 1
ATOM 2949 N N . THR A 1 366 ? -0.873 19.127 2.898 1.00 92.62 366 THR A N 1
ATOM 2950 C CA . THR A 1 366 ? -1.702 17.932 3.117 1.00 92.62 366 THR A CA 1
ATOM 2951 C C . THR A 1 366 ? -0.805 16.730 3.337 1.00 92.62 366 THR A C 1
ATOM 2953 O O . THR A 1 366 ? -0.272 16.190 2.373 1.00 92.62 366 THR A O 1
ATOM 2956 N N . VAL A 1 367 ? -0.650 16.319 4.596 1.00 95.62 367 VAL A N 1
ATOM 2957 C CA . VAL A 1 367 ? 0.145 15.155 5.008 1.00 95.62 367 VAL A CA 1
ATOM 2958 C C . VAL A 1 367 ? -0.756 14.023 5.519 1.00 95.62 367 VAL A C 1
ATOM 2960 O O . VAL A 1 367 ? -1.801 14.258 6.126 1.00 95.62 367 VAL A O 1
ATOM 2963 N N . ALA A 1 368 ? -0.348 12.787 5.250 1.00 97.06 368 ALA A N 1
ATOM 2964 C CA . ALA A 1 368 ? -0.743 11.578 5.961 1.00 97.06 368 ALA A CA 1
ATOM 2965 C C . ALA A 1 368 ? 0.545 10.837 6.337 1.00 97.06 368 ALA A C 1
ATOM 2967 O O . ALA A 1 368 ? 1.465 10.742 5.519 1.00 97.06 368 ALA A O 1
ATOM 2968 N N . LEU A 1 369 ? 0.639 10.354 7.575 1.00 97.81 369 LEU A N 1
ATOM 2969 C CA . LEU A 1 369 ? 1.858 9.738 8.097 1.00 97.81 369 LEU A CA 1
ATOM 2970 C C . LEU A 1 369 ? 1.511 8.616 9.071 1.00 97.81 369 LEU A C 1
ATOM 2972 O O . LEU A 1 369 ? 0.707 8.813 9.984 1.00 97.81 369 LEU A O 1
ATOM 2976 N N . GLN A 1 370 ? 2.154 7.463 8.888 1.00 97.19 370 GLN A N 1
ATOM 2977 C CA . GLN A 1 370 ? 2.078 6.315 9.789 1.00 97.19 370 GLN A CA 1
ATOM 2978 C C . GLN A 1 370 ? 3.475 5.776 10.099 1.00 97.19 370 GLN A C 1
ATOM 2980 O O . GLN A 1 370 ? 4.299 5.620 9.197 1.00 97.19 370 GLN A O 1
ATOM 2985 N N . ILE A 1 371 ? 3.724 5.449 11.369 1.00 96.12 371 ILE A N 1
ATOM 2986 C CA . ILE A 1 371 ? 4.945 4.777 11.824 1.00 96.12 371 ILE A CA 1
ATOM 2987 C C . ILE A 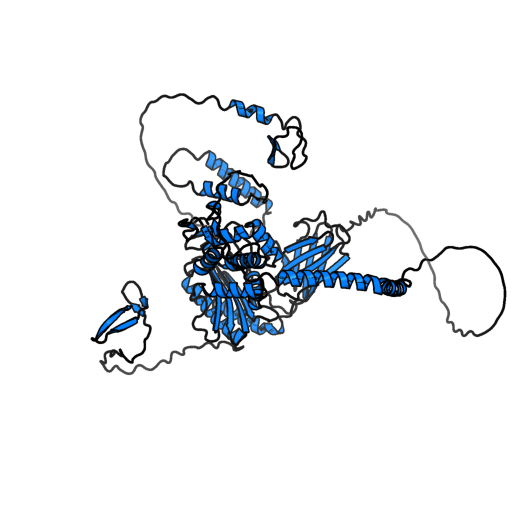1 371 ? 4.608 3.698 12.867 1.00 96.12 371 ILE A C 1
ATOM 2989 O O . ILE A 1 371 ? 3.724 3.877 13.710 1.00 96.12 371 ILE A O 1
ATOM 2993 N N . GLN A 1 372 ? 5.277 2.545 12.804 1.00 93.62 372 GLN A N 1
ATOM 2994 C CA . GLN A 1 372 ? 5.027 1.416 13.710 1.00 93.62 372 GLN A CA 1
ATOM 2995 C C . GLN A 1 372 ? 6.268 0.528 13.853 1.00 93.62 372 GLN A C 1
ATOM 2997 O O . GLN A 1 372 ? 6.921 0.206 12.863 1.00 93.62 372 GLN A O 1
ATOM 3002 N N . LYS A 1 373 ? 6.565 0.053 15.067 1.00 94.75 373 LYS A N 1
ATOM 3003 C CA . LYS A 1 373 ? 7.526 -1.039 15.277 1.00 94.75 373 LYS A CA 1
ATOM 3004 C C . LYS A 1 373 ? 6.845 -2.381 14.990 1.00 94.75 373 LYS A C 1
ATOM 3006 O O . LYS A 1 373 ? 5.753 -2.653 15.487 1.00 94.75 373 LYS A O 1
ATOM 3011 N N . VAL A 1 374 ? 7.470 -3.236 14.186 1.00 93.62 374 VAL A N 1
ATOM 3012 C CA . VAL A 1 374 ? 6.869 -4.502 13.742 1.00 93.62 374 VAL A CA 1
ATOM 3013 C C . VAL A 1 374 ? 6.672 -5.440 14.936 1.00 93.62 374 VAL A C 1
ATOM 3015 O O . VAL A 1 374 ? 7.629 -5.950 15.513 1.00 93.62 374 VAL A O 1
ATOM 3018 N N . GLY A 1 375 ? 5.404 -5.669 15.291 1.00 87.50 375 GLY A N 1
ATOM 3019 C CA . GLY A 1 375 ? 4.990 -6.457 16.458 1.00 87.50 375 GLY A CA 1
ATOM 3020 C C . GLY A 1 375 ? 4.198 -5.661 17.503 1.00 87.50 375 GLY A C 1
ATOM 3021 O O . GLY A 1 375 ? 3.477 -6.274 18.292 1.00 87.50 375 GLY A O 1
ATOM 3022 N N . ASP A 1 376 ? 4.264 -4.326 17.477 1.00 89.38 376 ASP A N 1
ATOM 3023 C CA . ASP A 1 376 ? 3.455 -3.468 18.349 1.00 89.38 376 ASP A CA 1
ATOM 3024 C C . ASP A 1 376 ? 1.959 -3.598 18.017 1.00 89.38 376 ASP A C 1
ATOM 3026 O O . ASP A 1 376 ? 1.572 -3.763 16.859 1.00 89.38 376 ASP A O 1
ATOM 3030 N N . GLN A 1 377 ? 1.109 -3.505 19.045 1.00 81.69 377 GLN A N 1
ATOM 3031 C CA . GLN A 1 377 ? -0.339 -3.757 18.952 1.00 81.69 377 GLN A CA 1
ATOM 3032 C C . GLN A 1 377 ? -1.120 -2.721 18.130 1.00 81.69 377 GLN A C 1
ATOM 3034 O O . GLN A 1 377 ? -2.251 -2.997 17.742 1.00 81.69 377 GLN A O 1
ATOM 3039 N N . ALA A 1 378 ? -0.555 -1.538 17.889 1.00 86.12 378 ALA A N 1
ATOM 3040 C CA . ALA A 1 378 ? -1.174 -0.481 17.101 1.00 86.12 378 ALA A CA 1
ATOM 3041 C C . ALA A 1 378 ? -0.105 0.423 16.461 1.00 86.12 378 ALA A C 1
ATOM 3043 O O . ALA A 1 378 ? 0.974 0.580 17.036 1.00 86.12 378 ALA A O 1
ATOM 3044 N N . PRO A 1 379 ? -0.397 1.047 15.307 1.00 91.88 379 PRO A N 1
ATOM 3045 C CA . PRO A 1 379 ? 0.439 2.093 14.729 1.00 91.88 379 PRO A CA 1
ATOM 3046 C C . PRO A 1 379 ? 0.178 3.476 15.349 1.00 91.88 379 PRO A C 1
ATOM 3048 O O . PRO A 1 379 ? -0.932 3.781 15.816 1.00 91.88 379 PRO A O 1
ATOM 3051 N N . PHE A 1 380 ? 1.193 4.338 15.250 1.00 92.94 380 PHE A N 1
ATOM 3052 C CA . PHE A 1 380 ? 1.058 5.790 15.357 1.00 92.94 380 PHE A CA 1
ATOM 3053 C C . PHE A 1 380 ? 0.639 6.326 13.984 1.00 92.94 380 PHE A C 1
ATOM 3055 O O . PHE A 1 380 ? 1.279 6.009 12.981 1.00 92.94 380 PHE A O 1
ATOM 3062 N N . VAL A 1 381 ? -0.453 7.091 13.932 1.00 94.50 381 VAL A N 1
ATOM 3063 C CA . VAL A 1 381 ? -1.062 7.594 12.691 1.00 94.50 381 VAL A CA 1
ATOM 3064 C C . VAL A 1 381 ? -1.480 9.039 12.914 1.00 94.50 381 VAL A C 1
ATOM 3066 O O . VAL A 1 381 ? -2.218 9.316 13.855 1.00 94.50 381 VAL A O 1
ATOM 3069 N N . TYR A 1 382 ? -1.009 9.941 12.056 1.00 93.81 382 TYR A N 1
ATOM 3070 C CA . TYR A 1 382 ? -1.341 11.366 12.116 1.00 93.81 382 TYR A CA 1
ATOM 3071 C C . TYR A 1 382 ? -2.667 11.646 11.398 1.00 93.81 382 TYR A C 1
ATOM 3073 O O . TYR A 1 382 ? -3.616 12.164 11.974 1.00 93.81 382 TYR A O 1
ATOM 3081 N N . GLU A 1 383 ? -2.743 11.212 10.142 1.00 93.00 383 GLU A N 1
ATOM 3082 C CA . GLU A 1 383 ? -3.914 11.249 9.266 1.00 93.00 383 GLU A CA 1
ATOM 3083 C C . GLU A 1 383 ? -3.830 10.049 8.313 1.00 93.00 383 GLU A C 1
ATOM 3085 O O . GLU A 1 383 ? -2.725 9.625 7.971 1.00 93.00 383 GLU A O 1
ATOM 3090 N N . ASP A 1 384 ? -4.977 9.535 7.857 1.00 92.62 384 ASP A N 1
ATOM 3091 C CA . ASP A 1 384 ? -5.072 8.376 6.942 1.00 92.62 384 ASP A CA 1
ATOM 3092 C C . ASP A 1 384 ? -5.969 8.648 5.719 1.00 92.62 384 ASP A C 1
ATOM 3094 O O . ASP A 1 384 ? -6.689 7.790 5.205 1.00 92.62 384 ASP A O 1
ATOM 3098 N N . GLN A 1 385 ? -5.953 9.896 5.253 1.00 92.31 385 GLN A N 1
ATOM 3099 C CA . GLN A 1 385 ? -6.700 10.325 4.073 1.00 92.31 385 GLN A CA 1
ATOM 3100 C C . GLN A 1 385 ? -6.166 9.674 2.784 1.00 92.31 385 GLN A C 1
ATOM 3102 O O . GLN A 1 385 ? -4.978 9.759 2.471 1.00 92.31 385 GLN A O 1
ATOM 3107 N N . THR A 1 386 ? -7.066 9.085 1.995 1.00 94.38 386 THR A N 1
ATOM 3108 C CA . THR A 1 386 ? -6.761 8.515 0.675 1.00 94.38 386 THR A CA 1
ATOM 3109 C C . THR A 1 386 ? -6.214 9.587 -0.284 1.00 94.38 386 THR A C 1
ATOM 3111 O O . THR A 1 386 ? -6.867 10.604 -0.544 1.00 94.38 386 THR A O 1
ATOM 3114 N N . MET A 1 387 ? -5.016 9.354 -0.825 1.00 95.56 387 MET A N 1
ATOM 3115 C CA . MET A 1 387 ? -4.316 10.208 -1.792 1.00 95.56 387 MET A CA 1
ATOM 3116 C C . MET A 1 387 ? -3.997 9.451 -3.085 1.00 95.56 387 MET A C 1
ATOM 3118 O O . MET A 1 387 ? -4.108 8.232 -3.158 1.00 95.56 387 MET A O 1
ATOM 3122 N N . GLU A 1 388 ? -3.607 10.185 -4.118 1.00 96.50 388 GLU A N 1
ATOM 3123 C CA . GLU A 1 388 ? -3.032 9.681 -5.362 1.00 96.50 388 GLU A CA 1
ATOM 3124 C C . GLU A 1 388 ? -1.736 8.915 -5.036 1.00 96.50 388 GLU A C 1
ATOM 3126 O O . GLU A 1 388 ? -0.939 9.378 -4.229 1.00 96.50 388 GLU A O 1
ATOM 3131 N N . ALA A 1 389 ? -1.550 7.706 -5.575 1.00 97.00 389 ALA A N 1
ATOM 3132 C CA . ALA A 1 389 ? -0.503 6.800 -5.078 1.00 97.00 389 ALA A CA 1
ATOM 3133 C C . ALA A 1 389 ? 0.877 7.004 -5.729 1.00 97.00 389 ALA A C 1
ATOM 3135 O O . ALA A 1 389 ? 1.888 6.626 -5.131 1.00 97.00 389 ALA A O 1
ATOM 3136 N N . ASP A 1 390 ? 0.919 7.558 -6.948 1.00 95.50 390 ASP A N 1
ATOM 3137 C CA . ASP A 1 390 ? 2.127 7.634 -7.786 1.00 95.50 390 ASP A CA 1
ATOM 3138 C C . ASP A 1 390 ? 2.854 6.263 -7.828 1.00 95.50 390 ASP A C 1
ATOM 3140 O O . ASP A 1 390 ? 2.213 5.206 -7.770 1.00 95.50 390 ASP A O 1
ATOM 3144 N N . ARG A 1 391 ? 4.190 6.246 -7.876 1.00 95.00 391 ARG A N 1
ATOM 3145 C CA . ARG A 1 391 ? 5.041 5.045 -7.797 1.00 95.00 391 ARG A CA 1
ATOM 3146 C C . ARG A 1 391 ? 4.720 4.092 -6.635 1.00 95.00 391 ARG A C 1
ATOM 3148 O O . ARG A 1 391 ? 5.069 2.919 -6.736 1.00 95.00 391 ARG A O 1
ATOM 3155 N N . LEU A 1 392 ? 4.056 4.517 -5.553 1.00 98.12 392 LEU A N 1
ATOM 3156 C CA . LEU A 1 392 ? 3.763 3.624 -4.419 1.00 98.12 392 LEU A CA 1
ATOM 3157 C C . LEU A 1 392 ? 2.707 2.552 -4.724 1.00 98.12 392 LEU A C 1
ATOM 3159 O O . LEU A 1 392 ? 2.648 1.554 -4.002 1.00 98.12 392 LEU A O 1
ATOM 3163 N N . ILE A 1 393 ? 1.936 2.675 -5.815 1.00 98.50 393 ILE A N 1
ATOM 3164 C CA . ILE A 1 393 ? 1.074 1.575 -6.285 1.00 98.50 393 ILE A CA 1
ATOM 3165 C C . ILE A 1 393 ? 1.886 0.310 -6.621 1.00 98.50 393 ILE A C 1
ATOM 3167 O O . ILE A 1 393 ? 1.371 -0.806 -6.517 1.00 98.50 393 ILE A O 1
ATOM 3171 N N . ALA A 1 394 ? 3.175 0.472 -6.947 1.00 98.50 394 ALA A N 1
ATOM 3172 C CA . ALA A 1 394 ? 4.089 -0.619 -7.247 1.00 98.50 394 ALA A CA 1
ATOM 3173 C C . ALA A 1 394 ? 4.185 -1.648 -6.113 1.00 98.50 394 ALA A C 1
ATOM 3175 O O . ALA A 1 394 ? 4.268 -2.832 -6.414 1.00 98.50 394 ALA A O 1
ATOM 3176 N N . TRP A 1 395 ? 4.095 -1.253 -4.834 1.00 98.75 395 TRP A N 1
ATOM 3177 C CA . TRP A 1 395 ? 4.124 -2.199 -3.705 1.00 98.75 395 TRP A CA 1
ATOM 3178 C C . TRP A 1 395 ? 3.081 -3.318 -3.858 1.00 98.75 395 TRP A C 1
ATOM 3180 O O . TRP A 1 395 ? 3.398 -4.500 -3.722 1.00 98.75 395 TRP A O 1
ATOM 3190 N N . PHE A 1 396 ? 1.852 -2.949 -4.222 1.00 98.81 396 PHE A N 1
ATOM 3191 C CA . PHE A 1 396 ? 0.736 -3.878 -4.400 1.00 98.81 396 PHE A CA 1
ATOM 3192 C C . PHE A 1 396 ? 0.835 -4.665 -5.719 1.00 98.81 396 PHE A C 1
ATOM 3194 O O . PHE A 1 396 ? 0.478 -5.841 -5.775 1.00 98.81 396 PHE A O 1
ATOM 3201 N N . ILE A 1 397 ? 1.343 -4.039 -6.788 1.00 98.81 397 ILE A N 1
ATOM 3202 C CA . ILE A 1 397 ? 1.561 -4.697 -8.090 1.00 98.81 397 ILE A CA 1
ATOM 3203 C C . ILE A 1 397 ? 2.659 -5.764 -7.975 1.00 98.81 397 ILE A C 1
ATOM 3205 O O . ILE A 1 397 ? 2.498 -6.880 -8.472 1.00 98.81 397 ILE A O 1
ATOM 3209 N N . LEU A 1 398 ? 3.749 -5.445 -7.276 1.00 98.75 398 LEU A N 1
ATOM 3210 C CA . LEU A 1 398 ? 4.854 -6.355 -6.997 1.00 98.75 398 LEU A CA 1
ATOM 3211 C C . LEU A 1 398 ? 4.386 -7.515 -6.120 1.00 98.75 398 LEU A C 1
ATOM 3213 O O . LEU A 1 398 ? 4.592 -8.660 -6.515 1.00 98.75 398 LEU A O 1
ATOM 3217 N N . GLN A 1 399 ? 3.673 -7.248 -5.015 1.00 98.62 399 GLN A N 1
ATOM 3218 C CA . GLN A 1 399 ? 3.032 -8.299 -4.215 1.00 98.62 399 GLN A CA 1
ATOM 3219 C C . GLN A 1 399 ? 2.238 -9.261 -5.104 1.00 98.62 399 GLN A C 1
ATOM 3221 O O . GLN A 1 399 ? 2.501 -10.462 -5.100 1.00 98.62 399 GLN A O 1
ATOM 3226 N N . ARG A 1 400 ? 1.287 -8.745 -5.898 1.00 98.56 400 ARG A N 1
ATOM 3227 C CA . ARG A 1 400 ? 0.434 -9.610 -6.720 1.00 98.56 400 ARG A CA 1
ATOM 3228 C C . ARG A 1 400 ? 1.225 -10.380 -7.778 1.00 98.56 400 ARG A C 1
ATOM 3230 O O . ARG A 1 400 ? 0.850 -11.498 -8.122 1.00 98.56 400 ARG A O 1
ATOM 3237 N N . THR A 1 401 ? 2.319 -9.813 -8.278 1.00 98.62 401 THR A N 1
ATOM 3238 C CA . THR A 1 401 ? 3.225 -10.499 -9.208 1.00 98.62 401 THR A CA 1
ATOM 3239 C C . THR A 1 401 ? 3.943 -11.660 -8.515 1.00 98.62 401 THR A C 1
ATOM 3241 O O . THR A 1 401 ? 3.942 -12.769 -9.044 1.00 98.62 401 THR A O 1
ATOM 3244 N N . TYR A 1 402 ? 4.477 -11.454 -7.307 1.00 98.69 402 TYR A N 1
ATOM 3245 C CA . TYR A 1 402 ? 5.115 -12.518 -6.526 1.00 98.69 402 TYR A CA 1
ATOM 3246 C C . TYR A 1 402 ? 4.124 -13.604 -6.070 1.00 98.69 402 TYR A C 1
ATOM 3248 O O . TYR A 1 402 ? 4.482 -14.778 -6.107 1.00 98.69 402 TYR A O 1
ATOM 3256 N N . GLU A 1 403 ? 2.864 -13.271 -5.762 1.00 98.56 403 GLU A N 1
ATOM 3257 C CA . GLU A 1 403 ? 1.801 -14.270 -5.539 1.00 98.56 403 GLU A CA 1
ATOM 3258 C C . GLU A 1 403 ? 1.576 -15.165 -6.775 1.00 98.56 403 GLU A C 1
ATOM 3260 O O . GLU A 1 403 ? 1.484 -16.385 -6.650 1.00 98.56 403 GLU A O 1
ATOM 3265 N N . LEU A 1 404 ? 1.527 -14.585 -7.983 1.00 98.38 404 LEU A N 1
ATOM 3266 C CA . LEU A 1 404 ? 1.364 -15.343 -9.235 1.00 98.38 404 LEU A CA 1
ATOM 3267 C C . LEU A 1 404 ? 2.574 -16.243 -9.551 1.00 98.38 404 LEU A C 1
ATOM 3269 O O . LEU A 1 404 ? 2.402 -17.294 -10.177 1.00 98.38 404 LEU A O 1
ATOM 3273 N N . VAL A 1 405 ? 3.775 -15.849 -9.117 1.00 98.31 405 VAL A N 1
ATOM 3274 C CA . VAL A 1 405 ? 4.997 -16.665 -9.207 1.00 98.31 405 VAL A CA 1
ATOM 3275 C C . VAL A 1 405 ? 4.973 -17.806 -8.183 1.00 98.31 405 VAL A C 1
ATOM 3277 O O . VAL A 1 405 ? 5.228 -18.952 -8.555 1.00 98.31 405 VAL A O 1
ATOM 3280 N N . ALA A 1 406 ? 4.577 -17.537 -6.935 1.00 98.19 406 ALA A N 1
ATOM 3281 C CA . ALA A 1 406 ? 4.468 -18.538 -5.869 1.00 98.19 406 ALA A CA 1
ATOM 3282 C C . ALA A 1 406 ? 3.417 -19.625 -6.174 1.00 98.19 406 ALA A C 1
ATOM 3284 O O . ALA A 1 406 ? 3.676 -20.819 -5.996 1.00 98.19 406 ALA A O 1
ATOM 3285 N N . ASP A 1 407 ? 2.260 -19.233 -6.723 1.00 97.56 407 ASP A N 1
ATOM 3286 C CA . ASP A 1 407 ? 1.234 -20.157 -7.232 1.00 97.56 407 ASP A CA 1
ATOM 3287 C C . ASP A 1 407 ? 1.700 -20.953 -8.477 1.00 97.56 407 ASP A C 1
ATOM 3289 O O . ASP A 1 407 ? 1.054 -21.929 -8.879 1.00 97.56 407 ASP A O 1
ATOM 3293 N N . GLY A 1 408 ? 2.810 -20.556 -9.114 1.00 97.38 408 GLY A N 1
ATOM 3294 C CA . GLY A 1 408 ? 3.314 -21.148 -10.356 1.00 97.38 408 GLY A CA 1
ATOM 3295 C C . GLY A 1 408 ? 2.424 -20.872 -11.573 1.00 97.38 408 GLY A C 1
ATOM 3296 O O . GLY A 1 408 ? 2.378 -21.691 -12.495 1.00 97.38 408 GLY A O 1
ATOM 3297 N N . ILE A 1 409 ? 1.688 -19.755 -11.558 1.00 97.12 409 ILE A N 1
ATOM 3298 C CA . ILE A 1 409 ? 0.843 -19.280 -12.666 1.00 97.12 409 ILE A CA 1
ATOM 3299 C C . ILE A 1 409 ? 1.694 -18.541 -13.710 1.00 97.12 409 ILE A C 1
ATOM 3301 O O . ILE A 1 409 ? 1.377 -18.598 -14.896 1.00 97.12 409 ILE A O 1
ATOM 3305 N N . VAL A 1 410 ? 2.766 -17.884 -13.259 1.00 96.94 410 VAL A N 1
ATOM 3306 C CA . VAL A 1 410 ? 3.723 -17.087 -14.042 1.00 96.94 410 VAL A CA 1
ATOM 3307 C C . VAL A 1 410 ? 5.152 -17.475 -13.634 1.00 96.94 410 VAL A C 1
ATOM 3309 O O . VAL A 1 410 ? 5.366 -17.874 -12.489 1.00 96.94 410 VAL A O 1
ATOM 3312 N N . SER A 1 411 ? 6.141 -17.349 -14.526 1.00 97.50 411 SER A N 1
ATOM 3313 C CA . SER A 1 411 ? 7.571 -17.495 -14.173 1.00 97.50 411 SER A CA 1
ATOM 3314 C C . SER A 1 411 ? 8.348 -16.176 -14.278 1.00 97.50 411 SER A C 1
ATOM 3316 O O . SER A 1 411 ? 8.057 -15.347 -15.134 1.00 97.50 411 SER A O 1
ATOM 3318 N N . LEU A 1 412 ? 9.388 -15.986 -13.455 1.00 97.75 412 LEU A N 1
ATOM 3319 C CA . LEU A 1 412 ? 10.246 -14.785 -13.505 1.00 97.75 412 LEU A CA 1
ATOM 3320 C C . LEU A 1 412 ? 11.022 -14.654 -14.833 1.00 97.75 412 LEU A C 1
ATOM 3322 O O . LEU A 1 412 ? 11.324 -13.541 -15.264 1.00 97.75 412 LEU A O 1
ATOM 3326 N N . ASP A 1 413 ? 11.313 -15.778 -15.495 1.00 98.06 413 ASP A N 1
ATOM 3327 C CA . ASP A 1 413 ? 11.944 -15.856 -16.820 1.00 98.06 413 ASP A CA 1
ATOM 3328 C C . ASP A 1 413 ? 10.938 -15.918 -17.989 1.00 98.06 413 ASP A C 1
ATOM 3330 O O . ASP A 1 413 ? 11.339 -16.099 -19.138 1.00 98.06 413 ASP A O 1
ATOM 3334 N N . GLU A 1 414 ? 9.637 -15.750 -17.728 1.00 97.94 414 GLU A N 1
ATOM 3335 C CA . GLU A 1 414 ? 8.600 -15.741 -18.763 1.00 97.94 414 GLU A CA 1
ATOM 3336 C C . GLU A 1 414 ? 8.645 -14.439 -19.577 1.00 97.94 414 GLU A C 1
ATOM 3338 O O . GLU A 1 414 ? 8.513 -13.347 -19.024 1.00 97.94 414 GLU A O 1
ATOM 3343 N N . GLU A 1 415 ? 8.821 -14.542 -20.898 1.00 97.94 415 GLU A N 1
ATOM 3344 C CA . GLU A 1 415 ? 8.786 -13.386 -21.801 1.00 97.94 415 GLU A CA 1
ATOM 3345 C C . GLU A 1 415 ? 7.354 -12.874 -22.010 1.00 97.94 415 GLU A C 1
ATOM 3347 O O . GLU A 1 415 ? 6.518 -13.514 -22.655 1.00 97.94 415 GLU A O 1
ATOM 3352 N N . ILE A 1 416 ? 7.096 -11.663 -21.525 1.00 97.56 416 ILE A N 1
ATOM 3353 C CA . ILE A 1 416 ? 5.854 -10.930 -21.732 1.00 97.56 416 ILE A CA 1
ATOM 3354 C C . ILE A 1 416 ? 6.011 -10.047 -22.983 1.00 97.56 416 ILE A C 1
ATOM 3356 O O . ILE A 1 416 ? 6.878 -9.168 -23.006 1.00 97.56 416 ILE A O 1
ATOM 3360 N N . PRO A 1 417 ? 5.191 -10.239 -24.035 1.00 97.19 417 PRO A N 1
ATOM 3361 C CA . PRO A 1 417 ? 5.246 -9.398 -25.225 1.00 97.19 417 PRO A CA 1
ATOM 3362 C C . PRO A 1 417 ? 4.669 -8.010 -24.931 1.00 97.19 417 PRO A C 1
ATOM 3364 O O . PRO A 1 417 ? 3.600 -7.894 -24.314 1.00 97.19 417 PRO A O 1
ATOM 3367 N N . VAL A 1 418 ? 5.351 -6.973 -25.419 1.00 97.00 418 VAL A N 1
ATOM 3368 C CA . VAL A 1 418 ? 4.945 -5.575 -25.252 1.00 97.00 418 VAL A CA 1
ATOM 3369 C C . VAL A 1 418 ? 3.655 -5.314 -26.029 1.00 97.00 418 VAL A C 1
ATOM 3371 O O . VAL A 1 418 ? 3.511 -5.659 -27.202 1.00 97.00 418 VAL A O 1
ATOM 3374 N N . LYS A 1 419 ? 2.678 -4.711 -25.353 1.00 94.75 419 LYS A N 1
ATOM 3375 C CA . LYS A 1 419 ? 1.330 -4.457 -25.866 1.00 94.75 419 LYS A CA 1
ATOM 3376 C C . LYS A 1 419 ? 1.086 -2.957 -25.915 1.00 94.75 419 LYS A C 1
ATOM 3378 O O . LYS A 1 419 ? 0.947 -2.318 -24.877 1.00 94.75 419 LYS A O 1
ATOM 3383 N N . THR A 1 420 ? 0.952 -2.399 -27.118 1.00 93.56 420 THR A N 1
ATOM 3384 C CA . THR A 1 420 ? 0.766 -0.952 -27.339 1.00 93.56 420 THR A CA 1
ATOM 3385 C C . THR A 1 420 ? -0.458 -0.365 -26.607 1.00 93.56 420 THR A C 1
ATOM 3387 O O . THR A 1 420 ? -0.484 0.826 -26.316 1.00 93.56 420 THR A O 1
ATOM 3390 N N . GLN A 1 421 ? -1.464 -1.180 -26.260 1.00 93.69 421 GLN A N 1
ATOM 3391 C CA . GLN A 1 421 ? -2.622 -0.768 -25.450 1.00 93.69 421 GLN A CA 1
ATOM 3392 C C . GLN A 1 421 ? -2.389 -0.742 -23.924 1.00 93.69 421 GLN A C 1
ATOM 3394 O O . GLN A 1 421 ? -3.285 -0.325 -23.197 1.00 93.69 421 GLN A O 1
ATOM 3399 N N . LEU A 1 422 ? -1.229 -1.201 -23.442 1.00 95.75 422 LEU A N 1
ATOM 3400 C CA . LEU A 1 422 ? -0.805 -1.143 -22.033 1.00 95.75 422 LEU A CA 1
ATOM 3401 C C . LEU A 1 422 ? 0.289 -0.092 -21.786 1.00 95.75 422 LEU A C 1
ATOM 3403 O O . LEU A 1 422 ? 0.659 0.144 -20.638 1.00 95.75 422 LEU A O 1
ATOM 3407 N N . ILE A 1 423 ? 0.805 0.537 -22.846 1.00 97.00 423 ILE A N 1
ATOM 3408 C CA . ILE A 1 423 ? 1.740 1.657 -22.728 1.00 97.00 423 ILE A CA 1
ATOM 3409 C C . ILE A 1 423 ? 1.019 2.820 -22.048 1.00 97.00 423 ILE A C 1
ATOM 3411 O O . ILE A 1 423 ? -0.050 3.247 -22.496 1.00 97.00 423 ILE A O 1
ATOM 3415 N N . ALA A 1 424 ? 1.598 3.300 -20.952 1.00 95.12 424 ALA A N 1
ATOM 3416 C CA . ALA A 1 424 ? 1.086 4.428 -20.197 1.00 95.12 424 ALA A CA 1
ATOM 3417 C C . ALA A 1 424 ? 1.099 5.698 -21.068 1.00 95.12 424 ALA A C 1
ATOM 3419 O O . ALA A 1 424 ? 2.031 5.956 -21.830 1.00 95.12 424 ALA A O 1
ATOM 3420 N N . SER A 1 425 ? 0.035 6.502 -20.994 1.00 92.56 425 SER A N 1
ATOM 3421 C CA . SER A 1 425 ? -0.005 7.782 -21.715 1.00 92.56 425 SER A CA 1
ATOM 3422 C C . SER A 1 425 ? 1.052 8.724 -21.140 1.00 92.56 425 SER A C 1
ATOM 3424 O O . SER A 1 425 ? 1.201 8.758 -19.929 1.00 92.56 425 SER A O 1
ATOM 3426 N N . GLY A 1 426 ? 1.771 9.469 -21.984 1.00 89.62 426 GLY A N 1
ATOM 3427 C CA . GLY A 1 426 ? 2.852 10.374 -21.555 1.00 89.62 426 GLY A CA 1
ATOM 3428 C C . GLY A 1 426 ? 4.177 9.688 -21.188 1.00 89.62 426 GLY A C 1
ATOM 3429 O O . GLY A 1 426 ? 5.182 10.372 -21.023 1.00 89.62 426 GLY A O 1
ATOM 3430 N N . ASP A 1 427 ? 4.203 8.357 -21.111 1.00 91.81 427 ASP A N 1
ATOM 3431 C CA . ASP A 1 427 ? 5.385 7.592 -20.722 1.00 91.81 427 ASP A CA 1
ATOM 3432 C C . ASP A 1 427 ? 6.459 7.568 -21.826 1.00 91.81 427 ASP A C 1
ATOM 3434 O O . ASP A 1 427 ? 6.169 7.452 -23.021 1.00 91.81 427 ASP A O 1
ATOM 3438 N N . VAL A 1 428 ? 7.716 7.678 -21.397 1.00 88.81 428 VAL A N 1
ATOM 3439 C CA . VAL A 1 428 ? 8.937 7.651 -22.220 1.00 88.81 428 VAL A CA 1
ATOM 3440 C C . VAL A 1 428 ? 9.976 6.654 -21.678 1.00 88.81 428 VAL A C 1
ATOM 3442 O O . VAL A 1 428 ? 11.132 6.671 -22.100 1.00 88.81 428 VAL A O 1
ATOM 3445 N N . GLY A 1 429 ? 9.565 5.792 -20.741 1.00 88.56 429 GLY A N 1
ATOM 3446 C CA . GLY A 1 429 ? 10.352 4.710 -20.159 1.00 88.56 429 GLY A CA 1
ATOM 3447 C C . GLY A 1 429 ? 10.739 3.609 -21.151 1.00 88.56 429 GLY A C 1
ATOM 3448 O O . GLY A 1 429 ? 10.462 3.666 -22.354 1.00 88.56 429 GLY A O 1
ATOM 3449 N N . GLN A 1 430 ? 11.403 2.573 -20.639 1.00 94.50 430 GLN A N 1
ATOM 3450 C CA . GLN A 1 430 ? 11.983 1.523 -21.477 1.00 94.50 430 GLN A CA 1
ATOM 3451 C C . GLN A 1 430 ? 10.911 0.656 -22.140 1.00 94.50 430 GLN A C 1
ATOM 3453 O O . GLN A 1 430 ? 11.087 0.269 -23.290 1.00 94.50 430 GLN A O 1
ATOM 3458 N N . VAL A 1 431 ? 9.786 0.386 -21.468 1.00 95.94 431 VAL A N 1
ATOM 3459 C CA . VAL A 1 431 ? 8.680 -0.358 -22.098 1.00 95.94 431 VAL A CA 1
ATOM 3460 C C . VAL A 1 431 ? 7.912 0.532 -23.085 1.00 95.94 431 VAL A C 1
ATOM 3462 O O . VAL A 1 431 ? 7.464 0.053 -24.128 1.00 95.94 431 VAL A O 1
ATOM 3465 N N . ALA A 1 432 ? 7.805 1.837 -22.810 1.00 94.69 432 ALA A N 1
ATOM 3466 C CA . ALA A 1 432 ? 7.131 2.804 -23.680 1.00 94.69 432 ALA A CA 1
ATOM 3467 C C . ALA A 1 432 ? 7.850 3.029 -25.022 1.00 94.69 432 ALA A C 1
ATOM 3469 O O . ALA A 1 432 ? 7.189 3.138 -26.062 1.00 94.69 432 ALA A O 1
ATOM 3470 N N . SER A 1 433 ? 9.190 3.032 -25.022 1.00 92.38 433 SER A N 1
ATOM 3471 C CA . SER A 1 433 ? 10.008 3.222 -26.231 1.00 92.38 433 SER A CA 1
ATOM 3472 C C . SER A 1 433 ? 9.792 2.141 -27.299 1.00 92.38 433 SER A C 1
ATOM 3474 O O . SER A 1 433 ? 9.997 2.411 -28.483 1.00 92.38 433 SER A O 1
ATOM 3476 N N . GLN A 1 434 ? 9.350 0.939 -26.896 1.00 88.94 434 GLN A N 1
ATOM 3477 C CA . GLN A 1 434 ? 9.144 -0.225 -27.769 1.00 88.94 434 GLN A CA 1
ATOM 3478 C C . GLN A 1 434 ? 10.406 -0.602 -28.583 1.00 88.94 434 GLN A C 1
ATOM 3480 O O . GLN A 1 434 ? 10.311 -1.144 -29.683 1.00 88.94 434 GLN A O 1
ATOM 3485 N N . GLU A 1 435 ? 11.606 -0.367 -28.030 1.00 90.31 435 GLU A N 1
ATOM 3486 C CA . GLU A 1 435 ? 12.879 -0.842 -28.610 1.00 90.31 435 GLU A CA 1
ATOM 3487 C C . GLU A 1 435 ? 13.042 -2.376 -28.555 1.00 90.31 435 GLU A C 1
ATOM 3489 O O . GLU A 1 435 ? 13.904 -2.939 -29.236 1.00 90.31 435 GLU A O 1
ATOM 3494 N N . ARG A 1 436 ? 12.209 -3.060 -27.759 1.00 93.62 436 ARG A N 1
ATOM 3495 C CA . ARG A 1 436 ? 12.133 -4.521 -27.633 1.00 93.62 436 ARG A CA 1
ATOM 3496 C C . ARG A 1 436 ? 10.689 -4.996 -27.772 1.00 93.62 436 ARG A C 1
ATOM 3498 O O . ARG A 1 436 ? 9.785 -4.401 -27.192 1.00 93.62 436 ARG A O 1
ATOM 3505 N N . ASP A 1 437 ? 10.497 -6.120 -28.462 1.00 94.94 437 ASP A N 1
ATOM 3506 C CA . ASP A 1 437 ? 9.187 -6.775 -28.601 1.00 94.94 437 ASP A CA 1
ATOM 3507 C C . ASP A 1 437 ? 8.731 -7.496 -27.310 1.00 94.94 437 ASP A C 1
ATOM 3509 O O . ASP A 1 437 ? 7.535 -7.732 -27.121 1.00 94.94 437 ASP A O 1
ATOM 3513 N N . SER A 1 438 ? 9.665 -7.857 -26.417 1.00 97.25 438 SER A N 1
ATOM 3514 C CA . SER A 1 438 ? 9.408 -8.586 -25.164 1.00 97.25 438 SER A CA 1
ATOM 3515 C C . SER A 1 438 ? 10.378 -8.225 -24.027 1.00 97.25 438 SER A C 1
ATOM 3517 O O . SER A 1 438 ? 11.538 -7.850 -24.247 1.00 97.25 438 SER A O 1
ATOM 3519 N N . TYR A 1 439 ? 9.887 -8.389 -22.795 1.00 98.38 439 TYR A N 1
ATOM 3520 C CA . TYR A 1 439 ? 10.626 -8.290 -21.529 1.00 98.38 439 TYR A CA 1
ATOM 3521 C C . TYR A 1 439 ? 10.261 -9.485 -20.648 1.00 98.38 439 TYR A C 1
ATOM 3523 O O . TYR A 1 439 ? 9.116 -9.936 -20.687 1.00 98.38 439 TYR A O 1
ATOM 3531 N N . THR A 1 440 ? 11.189 -10.004 -19.846 1.00 98.56 440 THR A N 1
ATOM 3532 C CA . THR A 1 440 ? 10.827 -11.015 -18.841 1.00 98.56 440 THR A CA 1
ATOM 3533 C C . THR A 1 440 ? 10.050 -10.390 -17.683 1.00 98.56 440 THR A C 1
ATOM 3535 O O . THR A 1 440 ? 10.117 -9.182 -17.447 1.00 98.56 440 THR A O 1
ATOM 3538 N N . VAL A 1 441 ? 9.330 -11.207 -16.914 1.00 98.50 441 VAL A N 1
ATOM 3539 C CA . VAL A 1 441 ? 8.654 -10.745 -15.689 1.00 98.50 441 VAL A CA 1
ATOM 3540 C C . VAL A 1 441 ? 9.650 -10.136 -14.694 1.00 98.50 441 VAL A C 1
ATOM 3542 O O . VAL A 1 441 ? 9.340 -9.105 -14.101 1.00 98.50 441 VAL A O 1
ATOM 3545 N N . GLN A 1 442 ? 10.864 -10.690 -14.570 1.00 98.50 442 GLN A N 1
ATOM 3546 C CA . GLN A 1 442 ? 11.932 -10.073 -13.776 1.00 98.50 442 GLN A CA 1
ATOM 3547 C C . GLN A 1 442 ? 12.334 -8.694 -14.318 1.00 98.50 442 GLN A C 1
ATOM 3549 O O . GLN A 1 442 ? 12.435 -7.753 -13.541 1.00 98.50 442 GLN A O 1
ATOM 3554 N N . GLU A 1 443 ? 12.508 -8.531 -15.634 1.00 98.25 443 GLU A N 1
ATOM 3555 C CA . GLU A 1 443 ? 12.845 -7.220 -16.210 1.00 98.25 443 GLU A CA 1
ATOM 3556 C C . GLU A 1 443 ? 11.726 -6.187 -15.981 1.00 98.25 443 GLU A C 1
ATOM 3558 O O . GLU A 1 443 ? 12.009 -5.021 -15.717 1.00 98.25 443 GLU A O 1
ATOM 3563 N N . LEU A 1 444 ? 10.452 -6.598 -16.016 1.00 98.56 444 LEU A N 1
ATOM 3564 C CA . LEU A 1 444 ? 9.321 -5.722 -15.685 1.00 98.56 444 LEU A CA 1
ATOM 3565 C C . LEU A 1 444 ? 9.282 -5.342 -14.191 1.00 98.56 444 LEU A C 1
ATOM 3567 O O . LEU A 1 444 ? 8.932 -4.204 -13.866 1.00 98.56 444 LEU A O 1
ATOM 3571 N N . ILE A 1 445 ? 9.663 -6.253 -13.287 1.00 98.62 445 ILE A N 1
ATOM 3572 C CA . ILE A 1 445 ? 9.851 -5.977 -11.849 1.00 98.62 445 ILE A CA 1
ATOM 3573 C C . ILE A 1 445 ? 11.001 -4.980 -11.641 1.00 98.62 445 ILE A C 1
ATOM 3575 O O . ILE A 1 445 ? 10.825 -3.968 -10.960 1.00 98.62 445 ILE A O 1
ATOM 3579 N N . ASP A 1 446 ? 12.148 -5.217 -12.278 1.00 98.25 446 ASP A N 1
ATOM 3580 C CA . ASP A 1 446 ? 13.340 -4.374 -12.171 1.00 98.25 446 ASP A CA 1
ATOM 3581 C C . ASP A 1 446 ? 13.056 -2.942 -12.658 1.00 98.25 446 ASP A C 1
ATOM 3583 O O . ASP A 1 446 ? 13.406 -1.975 -11.980 1.00 98.25 446 ASP A O 1
ATOM 3587 N N . LEU A 1 447 ? 12.351 -2.788 -13.787 1.00 97.38 447 LEU A N 1
ATOM 3588 C CA . LEU A 1 447 ? 11.920 -1.488 -14.322 1.00 97.38 447 LEU A CA 1
ATOM 3589 C C . LEU A 1 447 ? 10.872 -0.792 -13.437 1.00 97.38 447 LEU A C 1
ATOM 3591 O O . LEU A 1 447 ? 10.928 0.429 -13.260 1.00 97.38 447 LEU A O 1
ATOM 3595 N N . THR A 1 448 ? 9.953 -1.557 -12.841 1.00 97.38 448 THR A N 1
ATOM 3596 C CA . THR A 1 448 ? 8.960 -1.052 -11.877 1.00 97.38 448 THR A CA 1
ATOM 3597 C C . THR A 1 448 ? 9.636 -0.458 -10.637 1.00 97.38 448 THR A C 1
ATOM 3599 O O . THR A 1 448 ? 9.240 0.610 -10.174 1.00 97.38 448 THR A O 1
ATOM 3602 N N . ILE A 1 449 ? 10.676 -1.115 -10.114 1.00 97.25 449 ILE A N 1
ATOM 3603 C CA . ILE A 1 449 ? 11.388 -0.687 -8.901 1.00 97.25 449 ILE A CA 1
ATOM 3604 C C . ILE A 1 449 ? 12.370 0.449 -9.204 1.00 97.25 449 ILE A C 1
ATOM 3606 O O . ILE A 1 449 ? 12.272 1.525 -8.611 1.00 97.25 449 ILE A O 1
ATOM 3610 N N . GLN A 1 450 ? 13.299 0.233 -10.140 1.00 95.12 450 GLN A N 1
ATOM 3611 C CA . GLN A 1 450 ? 14.402 1.157 -10.417 1.00 95.12 450 GLN A CA 1
ATOM 3612 C C . GLN A 1 450 ? 13.884 2.450 -11.062 1.00 95.12 450 GLN A C 1
ATOM 3614 O O . GLN A 1 450 ? 14.023 3.543 -10.506 1.00 95.12 450 GLN A O 1
ATOM 3619 N N . ALA A 1 451 ? 13.232 2.331 -12.221 1.00 92.12 451 ALA A N 1
ATOM 3620 C CA . ALA A 1 451 ? 12.788 3.480 -13.007 1.00 92.12 451 ALA A CA 1
ATOM 3621 C C . ALA A 1 451 ? 11.411 4.012 -12.580 1.00 92.12 451 ALA A C 1
ATOM 3623 O O . ALA A 1 451 ? 11.168 5.209 -12.702 1.00 92.12 451 ALA A O 1
ATOM 3624 N N . GLY A 1 452 ? 10.527 3.154 -12.059 1.00 93.75 452 GLY A N 1
ATOM 3625 C CA . GLY A 1 452 ? 9.112 3.496 -11.893 1.00 93.75 452 GLY A CA 1
ATOM 3626 C C . GLY A 1 452 ? 8.346 3.448 -13.217 1.00 93.75 452 GLY A C 1
ATOM 3627 O O . GLY A 1 452 ? 7.412 4.218 -13.401 1.00 93.75 452 GLY A O 1
ATOM 3628 N N . ASP A 1 453 ? 8.757 2.583 -14.150 1.00 95.75 453 ASP A N 1
ATOM 3629 C CA . ASP A 1 453 ? 8.190 2.491 -15.503 1.00 95.75 453 ASP A CA 1
ATOM 3630 C C . ASP A 1 453 ? 6.686 2.133 -15.443 1.00 95.75 453 ASP A C 1
ATOM 3632 O O . ASP A 1 453 ? 6.295 1.012 -15.097 1.00 95.75 453 ASP A O 1
ATOM 3636 N N . ALA A 1 454 ? 5.825 3.114 -15.734 1.00 96.62 454 ALA A N 1
ATOM 3637 C CA . ALA A 1 454 ? 4.372 2.980 -15.612 1.00 96.62 454 ALA A CA 1
ATOM 3638 C C . ALA A 1 454 ? 3.799 1.993 -16.644 1.00 96.62 454 ALA A C 1
ATOM 3640 O O . ALA A 1 454 ? 2.830 1.277 -16.368 1.00 96.62 454 ALA A O 1
ATOM 3641 N N . SER A 1 455 ? 4.427 1.899 -17.818 1.00 97.88 455 SER A N 1
ATOM 3642 C CA . SER A 1 455 ? 4.121 0.882 -18.821 1.00 97.88 455 SER A CA 1
ATOM 3643 C C . SER A 1 455 ? 4.476 -0.527 -18.331 1.00 97.88 455 SER A C 1
ATOM 3645 O O . SER A 1 455 ? 3.681 -1.447 -18.540 1.00 97.88 455 SER A O 1
ATOM 3647 N N . ALA A 1 456 ? 5.598 -0.722 -17.632 1.00 98.31 456 ALA A N 1
ATOM 3648 C CA . ALA A 1 456 ? 5.952 -1.999 -17.007 1.00 98.31 456 ALA A CA 1
ATOM 3649 C C . ALA A 1 456 ? 4.933 -2.399 -15.928 1.00 98.31 456 ALA A C 1
ATOM 3651 O O . ALA A 1 456 ? 4.415 -3.519 -15.952 1.00 98.31 456 ALA A O 1
ATOM 3652 N N . MET A 1 457 ? 4.550 -1.459 -15.058 1.00 98.50 457 MET A N 1
ATOM 3653 C CA . MET A 1 457 ? 3.492 -1.662 -14.062 1.00 98.50 457 MET A CA 1
ATOM 3654 C C . MET A 1 457 ? 2.152 -2.062 -14.705 1.00 98.50 457 MET A C 1
ATOM 3656 O O . MET A 1 457 ? 1.521 -3.020 -14.258 1.00 98.50 457 MET A O 1
ATOM 3660 N N . ASN A 1 458 ? 1.735 -1.407 -15.796 1.00 98.38 458 ASN A N 1
ATOM 3661 C CA . ASN A 1 458 ? 0.534 -1.787 -16.553 1.00 98.38 458 ASN A CA 1
ATOM 3662 C C . ASN A 1 458 ? 0.628 -3.208 -17.153 1.00 98.38 458 ASN A C 1
ATOM 3664 O O . ASN A 1 458 ? -0.383 -3.915 -17.220 1.00 98.38 458 ASN A O 1
ATOM 3668 N N . HIS A 1 459 ? 1.820 -3.662 -17.565 1.00 98.50 459 HIS A N 1
ATOM 3669 C CA . HIS A 1 459 ? 2.028 -5.039 -18.030 1.00 98.50 459 HIS A CA 1
ATOM 3670 C C . HIS A 1 459 ? 1.923 -6.055 -16.882 1.00 98.50 459 HIS A C 1
ATOM 3672 O O . HIS A 1 459 ? 1.246 -7.069 -17.053 1.00 98.50 459 HIS A O 1
ATOM 3678 N N . LEU A 1 460 ? 2.494 -5.769 -15.706 1.00 98.56 460 LEU A N 1
ATOM 3679 C CA . LEU A 1 460 ? 2.348 -6.613 -14.511 1.00 98.56 460 LEU A CA 1
ATOM 3680 C C . LEU A 1 460 ? 0.884 -6.687 -14.033 1.00 98.56 460 LEU A C 1
ATOM 3682 O O . LEU A 1 460 ? 0.363 -7.774 -13.781 1.00 98.56 460 LEU A O 1
ATOM 3686 N N . VAL A 1 461 ? 0.159 -5.562 -14.025 1.00 98.25 461 VAL A N 1
ATOM 3687 C CA . VAL A 1 461 ? -1.291 -5.525 -13.740 1.00 98.25 461 VAL A CA 1
ATOM 3688 C C . VAL A 1 461 ? -2.091 -6.363 -14.745 1.00 98.25 461 VAL A C 1
ATOM 3690 O O . VAL A 1 461 ? -3.090 -6.978 -14.372 1.00 98.25 461 VAL A O 1
ATOM 3693 N N . GLN A 1 462 ? -1.655 -6.465 -16.006 1.00 96.81 462 GLN A N 1
ATOM 3694 C CA . GLN A 1 462 ? -2.291 -7.357 -16.979 1.00 96.81 462 GLN A CA 1
ATOM 3695 C C . GLN A 1 462 ? -2.063 -8.850 -16.669 1.00 96.81 462 GLN A C 1
ATOM 3697 O O . GLN A 1 462 ? -2.943 -9.650 -17.002 1.00 96.81 462 GLN A O 1
ATOM 3702 N N . LEU A 1 463 ? -0.959 -9.239 -16.018 1.00 94.50 463 LEU A N 1
ATOM 3703 C CA . LEU A 1 463 ? -0.760 -10.615 -15.527 1.00 94.50 463 LEU A CA 1
ATOM 3704 C C . LEU A 1 463 ? -1.785 -10.958 -14.434 1.00 94.50 463 LEU A C 1
ATOM 3706 O O . LEU A 1 463 ? -2.347 -12.051 -14.431 1.00 94.50 463 LEU A O 1
ATOM 3710 N N . ALA A 1 464 ? -2.138 -9.984 -13.591 1.00 89.38 464 ALA A N 1
ATOM 3711 C CA . ALA A 1 464 ? -3.230 -10.066 -12.616 1.00 89.38 464 ALA A CA 1
ATOM 3712 C C . ALA A 1 464 ? -4.648 -9.971 -13.240 1.00 89.38 464 ALA A C 1
ATOM 3714 O O . ALA A 1 464 ? -5.579 -9.493 -12.598 1.00 89.38 464 ALA A O 1
ATOM 3715 N N . GLU A 1 465 ? -4.816 -10.412 -14.492 1.00 91.31 465 GLU A N 1
ATOM 3716 C CA . GLU A 1 465 ? -6.028 -10.313 -15.332 1.00 91.31 465 GLU A CA 1
ATOM 3717 C C . GLU A 1 465 ? -6.522 -8.869 -15.621 1.00 91.31 465 GLU A C 1
ATOM 3719 O O . GLU A 1 465 ? -7.588 -8.685 -16.212 1.00 91.31 465 GLU A O 1
ATOM 3724 N N . GLY A 1 466 ? -5.742 -7.837 -15.278 1.00 91.81 466 GLY A N 1
ATOM 3725 C CA . GLY A 1 466 ? -6.038 -6.424 -15.540 1.00 91.81 466 GLY A CA 1
ATOM 3726 C C . GLY A 1 466 ? -6.738 -5.681 -14.392 1.00 91.81 466 GLY A C 1
ATOM 3727 O O . GLY A 1 466 ? -7.203 -6.272 -13.417 1.00 91.81 466 GLY A O 1
ATOM 3728 N N . VAL A 1 467 ? -6.845 -4.353 -14.536 1.00 91.75 467 VAL A N 1
ATOM 3729 C CA . VAL A 1 467 ? -7.288 -3.382 -13.506 1.00 91.75 467 VAL A CA 1
ATOM 3730 C C . VAL A 1 467 ? -8.511 -3.834 -12.694 1.00 91.75 467 VAL A C 1
ATOM 3732 O O . VAL A 1 467 ? -8.494 -3.779 -11.467 1.00 91.75 467 VAL A O 1
ATOM 3735 N N . ASN A 1 468 ? -9.565 -4.332 -13.350 1.00 88.75 468 ASN A N 1
ATOM 3736 C CA . ASN A 1 468 ? -10.793 -4.763 -12.669 1.00 88.75 468 ASN A CA 1
ATOM 3737 C C . ASN A 1 468 ? -10.575 -5.953 -11.716 1.00 88.75 468 ASN A C 1
ATOM 3739 O O . ASN A 1 468 ? -11.211 -6.023 -10.664 1.00 88.75 468 ASN A O 1
ATOM 3743 N N . ARG A 1 469 ? -9.687 -6.889 -12.070 1.00 92.88 469 ARG A N 1
ATOM 3744 C CA . ARG A 1 469 ? -9.360 -8.048 -11.233 1.00 92.88 469 ARG A CA 1
ATOM 3745 C C . ARG A 1 469 ? -8.335 -7.686 -10.163 1.00 92.88 469 ARG A C 1
ATOM 3747 O O . ARG A 1 469 ? -8.489 -8.130 -9.031 1.00 92.88 469 ARG A O 1
ATOM 3754 N N . PHE A 1 470 ? -7.372 -6.824 -10.487 1.00 96.25 470 PHE A N 1
ATOM 3755 C CA . PHE A 1 470 ? -6.424 -6.265 -9.524 1.00 96.25 470 PHE A CA 1
ATOM 3756 C C . PHE A 1 470 ? -7.138 -5.487 -8.401 1.00 96.25 470 PHE A C 1
ATOM 3758 O O . PHE A 1 470 ? -6.919 -5.772 -7.229 1.00 96.25 470 PHE A O 1
ATOM 3765 N N . ASN A 1 471 ? -8.096 -4.613 -8.731 1.00 94.56 471 ASN A N 1
ATOM 3766 C CA . ASN A 1 471 ? -8.941 -3.916 -7.746 1.00 94.56 471 ASN A CA 1
ATOM 3767 C C . ASN A 1 471 ? -9.796 -4.858 -6.886 1.00 94.56 471 ASN A C 1
ATOM 3769 O O . ASN A 1 471 ? -10.061 -4.574 -5.719 1.00 94.56 471 ASN A O 1
ATOM 3773 N N . TYR A 1 472 ? -10.254 -5.972 -7.459 1.00 90.19 472 TYR A N 1
ATOM 3774 C CA . TYR A 1 472 ? -10.991 -6.988 -6.713 1.00 90.19 472 TYR A CA 1
ATOM 3775 C C . TYR A 1 472 ? -10.067 -7.733 -5.732 1.00 90.19 472 TYR A C 1
ATOM 3777 O O . TYR A 1 472 ? -10.427 -7.902 -4.570 1.00 90.19 472 TYR A O 1
ATOM 3785 N N . TRP A 1 473 ? -8.855 -8.094 -6.169 1.00 96.06 473 TRP A N 1
ATOM 3786 C CA . TRP A 1 473 ? -7.821 -8.690 -5.319 1.00 96.06 473 TRP A CA 1
ATOM 3787 C C . TRP A 1 473 ? -7.372 -7.749 -4.190 1.00 96.06 473 TRP A C 1
ATOM 3789 O O . TRP A 1 473 ? -7.298 -8.201 -3.053 1.00 96.06 473 TRP A O 1
ATOM 3799 N N . LEU A 1 474 ? -7.165 -6.449 -4.453 1.00 96.44 474 LEU A N 1
ATOM 3800 C CA . LEU A 1 474 ? -6.815 -5.456 -3.421 1.00 96.44 474 LEU A CA 1
ATOM 3801 C C . LEU A 1 474 ? -7.785 -5.540 -2.227 1.00 96.44 474 LEU A C 1
ATOM 3803 O O . LEU A 1 474 ? -7.364 -5.699 -1.080 1.00 96.44 474 LEU A O 1
ATOM 3807 N N . LYS A 1 475 ? -9.093 -5.565 -2.515 1.00 91.25 475 LYS A N 1
ATOM 3808 C CA . LYS A 1 475 ? -10.151 -5.688 -1.501 1.00 91.25 475 LYS A CA 1
ATOM 3809 C C . LYS A 1 475 ? -10.244 -7.068 -0.839 1.00 91.25 475 LYS A C 1
ATOM 3811 O O . LYS A 1 475 ? -10.665 -7.134 0.315 1.00 91.25 475 LYS A O 1
ATOM 3816 N N . GLU A 1 476 ? -9.883 -8.159 -1.516 1.00 90.25 476 GLU A N 1
ATOM 3817 C CA . GLU A 1 476 ? -9.784 -9.485 -0.877 1.00 90.25 476 GLU A CA 1
ATOM 3818 C C . GLU A 1 476 ? -8.573 -9.577 0.069 1.00 90.25 476 GLU A C 1
ATOM 3820 O O . GLU A 1 476 ? -8.691 -10.153 1.150 1.00 90.25 476 GLU A O 1
ATOM 3825 N N . SER A 1 477 ? -7.449 -8.947 -0.285 1.00 94.56 477 SER A N 1
ATOM 3826 C CA . SER A 1 477 ? -6.183 -8.973 0.468 1.00 94.56 477 SER A CA 1
ATOM 3827 C C . SER A 1 477 ? -6.108 -7.997 1.654 1.00 94.56 477 SER A C 1
ATOM 3829 O O . SER A 1 477 ? -5.145 -8.038 2.430 1.00 94.56 477 SER A O 1
ATOM 3831 N N . GLY A 1 478 ? -7.134 -7.160 1.836 1.00 94.50 478 GLY A N 1
ATOM 3832 C CA . GLY A 1 478 ? -7.271 -6.230 2.964 1.00 94.50 478 GLY A CA 1
ATOM 3833 C C . GLY A 1 478 ? -6.829 -4.791 2.685 1.00 94.50 478 GLY A C 1
ATOM 3834 O O . GLY A 1 478 ? -6.608 -4.043 3.631 1.00 94.50 478 GLY A O 1
ATOM 3835 N N . TYR A 1 479 ? -6.690 -4.412 1.413 1.00 97.00 479 TYR A N 1
ATOM 3836 C CA . TYR A 1 479 ? -6.357 -3.054 0.980 1.00 97.00 479 TYR A CA 1
ATOM 3837 C C . TYR A 1 479 ? -7.652 -2.381 0.513 1.00 97.00 479 TYR A C 1
ATOM 3839 O O . TYR A 1 479 ? -8.148 -2.624 -0.592 1.00 97.00 479 TYR A O 1
ATOM 3847 N N . PHE A 1 480 ? -8.301 -1.657 1.424 1.00 94.44 480 PHE A N 1
ATOM 3848 C CA . PHE A 1 480 ? -9.690 -1.228 1.245 1.00 94.44 480 PHE A CA 1
ATOM 3849 C C . PHE A 1 480 ? -9.832 0.135 0.563 1.00 94.44 480 PHE A C 1
ATOM 3851 O O . PHE A 1 480 ? -10.824 0.336 -0.150 1.00 94.44 480 PHE A O 1
ATOM 3858 N N . ALA A 1 481 ? -8.863 1.028 0.778 1.00 95.06 481 ALA A N 1
ATOM 3859 C CA . ALA A 1 481 ? -8.756 2.354 0.185 1.00 95.06 481 ALA A CA 1
ATOM 3860 C C . ALA A 1 481 ? -7.946 2.330 -1.120 1.00 95.06 481 ALA A C 1
ATOM 3862 O O . ALA A 1 481 ? -8.321 3.011 -2.083 1.00 95.06 481 ALA A O 1
ATOM 3863 N N . THR A 1 482 ? -6.883 1.519 -1.185 1.00 98.19 482 THR A N 1
ATOM 3864 C CA . THR A 1 482 ? -6.050 1.364 -2.386 1.00 98.19 482 THR A CA 1
ATOM 3865 C C . THR A 1 482 ? -6.867 0.885 -3.588 1.00 98.19 482 THR A C 1
ATOM 3867 O O . THR A 1 482 ? -7.608 -0.095 -3.507 1.00 98.19 482 THR A O 1
ATOM 3870 N N . ARG A 1 483 ? -6.731 1.572 -4.731 1.00 96.25 483 ARG A N 1
ATOM 3871 C CA . ARG A 1 483 ? -7.381 1.201 -6.003 1.00 96.25 483 ARG A CA 1
ATOM 3872 C C . ARG A 1 483 ? -6.758 1.887 -7.215 1.00 96.25 483 ARG A C 1
ATOM 3874 O O . ARG A 1 483 ? -6.307 3.028 -7.145 1.00 96.25 483 ARG A O 1
ATOM 3881 N N . MET A 1 484 ? -6.827 1.218 -8.359 1.00 96.25 484 MET A N 1
ATOM 3882 C CA . MET A 1 484 ? -6.595 1.803 -9.679 1.00 96.25 484 MET A CA 1
ATOM 3883 C C . MET A 1 484 ? -7.923 2.304 -10.259 1.00 96.25 484 MET A C 1
ATOM 3885 O O . MET A 1 484 ? -8.812 1.515 -10.573 1.00 96.25 484 MET A O 1
ATOM 3889 N N . ASN A 1 485 ? -8.070 3.618 -10.410 1.00 89.94 485 ASN A N 1
ATOM 3890 C CA . ASN A 1 485 ? -9.245 4.243 -11.028 1.00 89.94 485 ASN A CA 1
ATOM 3891 C C . ASN A 1 485 ? -9.182 4.197 -12.570 1.00 89.94 485 ASN A C 1
ATOM 3893 O O . ASN A 1 485 ? -10.213 4.292 -13.235 1.00 89.94 485 ASN A O 1
ATOM 3897 N N . ALA A 1 486 ? -7.980 4.038 -13.131 1.00 88.69 486 ALA A N 1
ATOM 3898 C CA . ALA A 1 486 ? -7.687 3.881 -14.554 1.00 88.69 486 ALA A CA 1
ATOM 3899 C C . ALA A 1 486 ? -6.417 3.011 -14.731 1.00 88.69 486 ALA A C 1
ATOM 3901 O O . ALA A 1 486 ? -5.735 2.736 -13.740 1.00 88.69 486 ALA A O 1
ATOM 3902 N N . PRO A 1 487 ? -6.058 2.579 -15.958 1.00 90.81 487 PRO A N 1
ATOM 3903 C CA . PRO A 1 487 ? -4.675 2.206 -16.270 1.00 90.81 487 PRO A CA 1
ATOM 3904 C C . PRO A 1 487 ? -3.719 3.358 -15.926 1.00 90.81 487 PRO A C 1
ATOM 3906 O O . PRO A 1 487 ? -4.125 4.520 -15.981 1.00 90.81 487 PRO A O 1
ATOM 3909 N N . LEU A 1 488 ? -2.465 3.050 -15.591 1.00 96.31 488 LEU A N 1
ATOM 3910 C CA . LEU A 1 488 ? -1.494 4.079 -15.222 1.00 96.31 488 LEU A CA 1
ATOM 3911 C C . LEU A 1 488 ? -1.126 4.951 -16.427 1.00 96.31 488 LEU A C 1
ATOM 3913 O O . LEU A 1 488 ? -1.005 4.460 -17.554 1.00 96.31 488 LEU A O 1
ATOM 3917 N N . ALA A 1 489 ? -0.927 6.236 -16.156 1.00 94.19 489 ALA A N 1
ATOM 3918 C CA . ALA A 1 489 ? -0.432 7.250 -17.080 1.00 94.19 489 ALA A CA 1
ATOM 3919 C C . ALA A 1 489 ? 0.664 8.072 -16.388 1.00 94.19 489 ALA A C 1
ATOM 3921 O O . ALA A 1 489 ? 0.785 8.027 -15.167 1.00 94.19 489 ALA A O 1
ATOM 3922 N N . ILE A 1 490 ? 1.449 8.812 -17.164 1.00 91.56 490 ILE A N 1
ATOM 3923 C CA . ILE A 1 490 ? 2.429 9.785 -16.687 1.00 91.56 490 ILE A CA 1
ATOM 3924 C C . ILE A 1 490 ? 1.982 11.176 -17.147 1.00 91.56 490 ILE A C 1
ATOM 3926 O O . ILE A 1 490 ? 1.669 11.386 -18.322 1.00 91.56 490 ILE A O 1
ATOM 3930 N N . GLU A 1 491 ? 1.928 12.113 -16.206 1.00 87.31 491 GLU A N 1
ATOM 3931 C CA . GLU A 1 491 ? 1.633 13.527 -16.451 1.00 87.31 491 GLU A CA 1
ATOM 3932 C C . GLU A 1 491 ? 2.926 14.362 -16.319 1.00 87.31 491 GLU A C 1
ATOM 3934 O O . GLU A 1 491 ? 4.018 13.869 -16.611 1.00 87.31 491 GLU A O 1
ATOM 3939 N N . GLU A 1 492 ? 2.835 15.649 -15.977 1.00 76.75 492 GLU A N 1
ATOM 3940 C CA . GLU A 1 492 ? 4.010 16.529 -15.902 1.00 76.75 492 GLU A CA 1
ATOM 3941 C C . GLU A 1 492 ? 5.050 16.015 -14.881 1.00 76.75 492 GLU A C 1
ATOM 3943 O O . GLU A 1 492 ? 4.702 15.494 -13.822 1.00 76.75 492 GLU A O 1
ATOM 3948 N N . GLU A 1 493 ? 6.338 16.150 -15.220 1.00 69.81 493 GLU A N 1
ATOM 3949 C CA . GLU A 1 493 ? 7.484 15.879 -14.326 1.00 69.81 493 GLU A CA 1
ATOM 3950 C C . GLU A 1 493 ? 7.482 14.464 -13.695 1.00 69.81 493 GLU A C 1
ATOM 3952 O O . GLU A 1 493 ? 7.780 14.259 -12.520 1.00 69.81 493 GLU A O 1
ATOM 3957 N N . ALA A 1 494 ? 7.169 13.465 -14.535 1.00 74.56 494 ALA A N 1
ATOM 3958 C CA . ALA A 1 494 ? 7.196 12.024 -14.239 1.00 74.56 494 ALA A CA 1
ATOM 3959 C C . ALA A 1 494 ? 6.223 11.545 -13.138 1.00 74.56 494 ALA A C 1
ATOM 3961 O O . ALA A 1 494 ? 6.354 10.430 -12.631 1.00 74.56 494 ALA A O 1
ATOM 3962 N N . TYR A 1 495 ? 5.215 12.353 -12.810 1.00 86.94 495 TYR A N 1
ATOM 3963 C CA . TYR A 1 495 ? 4.124 12.001 -11.901 1.00 86.94 495 TYR A CA 1
ATOM 3964 C C . TYR A 1 495 ? 3.223 10.900 -12.496 1.00 86.94 495 TYR A C 1
ATOM 3966 O O . TYR A 1 495 ? 2.603 11.105 -13.543 1.00 86.94 495 TYR A O 1
ATOM 3974 N N . ILE A 1 496 ? 3.114 9.743 -11.826 1.00 93.56 496 ILE A N 1
ATOM 3975 C CA . ILE A 1 496 ? 2.233 8.646 -12.254 1.00 93.56 496 ILE A CA 1
ATOM 3976 C C . ILE A 1 496 ? 0.804 8.860 -11.733 1.00 93.56 496 ILE A C 1
ATOM 3978 O O . ILE A 1 496 ? 0.566 8.948 -10.527 1.00 93.56 496 ILE A O 1
ATOM 3982 N N . THR A 1 497 ? -0.178 8.859 -12.635 1.00 94.62 497 THR A N 1
ATOM 3983 C CA . THR A 1 497 ? -1.605 9.010 -12.310 1.00 94.62 497 THR A CA 1
ATOM 3984 C C . THR A 1 497 ? -2.407 7.732 -12.585 1.00 94.62 497 THR A C 1
ATOM 3986 O O . THR A 1 497 ? -1.896 6.732 -13.093 1.00 94.62 497 THR A O 1
ATOM 3989 N N . GLY A 1 498 ? -3.681 7.721 -12.173 1.00 94.69 498 GLY A N 1
ATOM 3990 C CA . GLY A 1 498 ? -4.602 6.589 -12.355 1.00 94.69 498 GLY A CA 1
ATOM 3991 C C . GLY A 1 498 ? -4.809 5.691 -11.126 1.00 94.69 498 GLY A C 1
ATOM 3992 O O . GLY A 1 498 ? -5.711 4.855 -11.149 1.00 94.69 498 GLY A O 1
ATOM 3993 N N . SER A 1 499 ? -4.069 5.881 -10.028 1.00 97.50 499 SER A N 1
ATOM 3994 C CA . SER A 1 499 ? -4.197 5.082 -8.794 1.00 97.50 499 SER A CA 1
ATOM 3995 C C . SER A 1 499 ? -4.202 5.923 -7.509 1.00 97.50 499 SER A C 1
ATOM 3997 O O . SER A 1 499 ? -3.703 7.046 -7.488 1.00 97.50 499 SER A O 1
ATOM 3999 N N . VAL A 1 500 ? -4.805 5.387 -6.442 1.00 97.88 500 VAL A N 1
ATOM 4000 C CA . VAL A 1 500 ? -4.892 5.995 -5.099 1.00 97.88 500 VAL A CA 1
ATOM 4001 C C . VAL A 1 500 ? -4.600 4.964 -4.002 1.00 97.88 500 VAL A C 1
ATOM 4003 O O . VAL A 1 500 ? -4.779 3.766 -4.225 1.00 97.88 500 VAL A O 1
ATOM 4006 N N . THR A 1 501 ? -4.164 5.425 -2.827 1.00 98.31 501 THR A N 1
ATOM 4007 C CA . THR A 1 501 ? -3.853 4.636 -1.619 1.00 98.31 501 THR A CA 1
ATOM 4008 C C . THR A 1 501 ? -3.941 5.510 -0.359 1.00 98.31 501 THR A C 1
ATOM 4010 O O . THR A 1 501 ? -4.001 6.734 -0.463 1.00 98.31 501 THR A O 1
ATOM 4013 N N . ASN A 1 502 ? -3.923 4.913 0.834 1.00 97.38 502 ASN A N 1
ATOM 4014 C CA . ASN A 1 502 ? -3.713 5.625 2.103 1.00 97.38 502 ASN A CA 1
ATOM 4015 C C . ASN A 1 502 ? -2.485 5.064 2.858 1.00 97.38 502 ASN A C 1
ATOM 4017 O O . ASN A 1 502 ? -1.747 4.245 2.294 1.00 97.38 502 ASN A O 1
ATOM 4021 N N . VAL A 1 503 ? -2.222 5.525 4.091 1.00 97.94 503 VAL A N 1
ATOM 4022 C CA . VAL A 1 503 ? -1.053 5.062 4.864 1.00 97.94 503 VAL A CA 1
ATOM 4023 C C . VAL A 1 503 ? -1.306 3.721 5.547 1.00 97.94 503 VAL A C 1
ATOM 4025 O O . VAL A 1 503 ? -0.381 2.908 5.609 1.00 97.94 503 VAL A O 1
ATOM 4028 N N . THR A 1 504 ? -2.543 3.439 5.970 1.00 96.50 504 THR A N 1
ATOM 4029 C CA . THR A 1 504 ? -2.885 2.158 6.603 1.00 96.50 504 THR A CA 1
ATOM 4030 C C . THR A 1 504 ? -2.720 0.980 5.644 1.00 96.50 504 THR A C 1
ATOM 4032 O O . THR A 1 504 ? -2.085 -0.004 6.013 1.00 96.50 504 THR A O 1
ATOM 4035 N N . ASP A 1 505 ? -3.218 1.055 4.405 1.00 98.06 505 ASP A N 1
ATOM 4036 C CA . ASP A 1 505 ? -3.127 -0.062 3.450 1.00 98.06 505 ASP A CA 1
ATOM 4037 C C . ASP A 1 505 ? -1.666 -0.366 3.059 1.00 98.06 505 ASP A C 1
ATOM 4039 O O . ASP A 1 505 ? -1.259 -1.533 3.020 1.00 98.06 505 ASP A O 1
ATOM 4043 N N . LEU A 1 506 ? -0.847 0.676 2.857 1.00 98.56 506 LEU A N 1
ATOM 4044 C CA . LEU A 1 506 ? 0.600 0.544 2.643 1.00 98.56 506 LEU A CA 1
ATOM 4045 C C . LEU A 1 506 ? 1.299 -0.059 3.868 1.00 98.56 506 LEU A C 1
ATOM 4047 O O . LEU A 1 506 ? 2.091 -0.992 3.739 1.00 98.56 506 LEU A O 1
ATOM 4051 N N . SER A 1 507 ? 0.996 0.430 5.072 1.00 97.56 507 SER A N 1
ATOM 4052 C CA . SER A 1 507 ? 1.609 -0.071 6.303 1.00 97.56 507 SER A CA 1
ATOM 4053 C C . SER A 1 507 ? 1.166 -1.501 6.639 1.00 97.56 507 SER A C 1
ATOM 4055 O O . SER A 1 507 ? 1.974 -2.280 7.145 1.00 97.56 507 SER A O 1
ATOM 4057 N N . ASN A 1 508 ? -0.059 -1.900 6.280 1.00 96.00 508 ASN A N 1
ATOM 4058 C CA . ASN A 1 508 ? -0.550 -3.277 6.374 1.00 96.00 508 ASN A CA 1
ATOM 4059 C C . ASN A 1 508 ? 0.232 -4.217 5.441 1.00 96.00 508 ASN A C 1
ATOM 4061 O O . ASN A 1 508 ? 0.617 -5.312 5.856 1.00 96.00 508 ASN A O 1
ATOM 4065 N N . LEU A 1 509 ? 0.506 -3.799 4.197 1.00 98.25 509 LEU A N 1
ATOM 4066 C CA . LEU A 1 509 ? 1.355 -4.541 3.255 1.00 98.25 509 LEU A CA 1
ATOM 4067 C C . LEU A 1 509 ? 2.781 -4.687 3.803 1.00 98.25 509 LEU A C 1
ATOM 4069 O O . LEU A 1 509 ? 3.284 -5.801 3.945 1.00 98.25 509 LEU A O 1
ATOM 4073 N N . LEU A 1 510 ? 3.407 -3.576 4.188 1.00 98.50 510 LEU A N 1
ATOM 4074 C CA . LEU A 1 510 ? 4.783 -3.559 4.687 1.00 98.50 510 LEU A CA 1
ATOM 4075 C C . LEU A 1 510 ? 4.934 -4.324 6.015 1.00 98.50 510 LEU A C 1
ATOM 4077 O O . LEU A 1 510 ? 5.936 -5.003 6.221 1.00 98.50 510 LEU A O 1
ATOM 4081 N N . SER A 1 511 ? 3.915 -4.307 6.881 1.00 96.69 511 SER A N 1
ATOM 4082 C CA . SER A 1 511 ? 3.874 -5.094 8.123 1.00 96.69 511 SER A CA 1
ATOM 4083 C C . SER A 1 511 ? 3.807 -6.601 7.884 1.00 96.69 511 SER A C 1
ATOM 4085 O O . SER A 1 511 ? 4.382 -7.359 8.666 1.00 96.69 511 SER A O 1
ATOM 4087 N N . LYS A 1 512 ? 3.106 -7.056 6.836 1.00 96.94 512 LYS A N 1
ATOM 4088 C CA . LYS A 1 512 ? 3.112 -8.468 6.419 1.00 96.94 512 LYS A CA 1
ATOM 4089 C C . LYS A 1 512 ? 4.474 -8.842 5.821 1.00 96.94 512 LYS A C 1
ATOM 4091 O O . LYS A 1 512 ? 5.033 -9.865 6.204 1.00 96.94 512 LYS A O 1
ATOM 4096 N N . LEU A 1 513 ? 5.038 -7.981 4.967 1.00 98.25 513 LEU A N 1
ATOM 4097 C CA . LEU A 1 513 ? 6.336 -8.198 4.318 1.00 98.25 513 LEU A CA 1
ATOM 4098 C C . LEU A 1 513 ? 7.486 -8.286 5.327 1.00 98.25 513 LEU A C 1
ATOM 4100 O O . LEU A 1 513 ? 8.312 -9.189 5.247 1.00 98.25 513 LEU A O 1
ATOM 4104 N N . ALA A 1 514 ? 7.529 -7.387 6.313 1.00 97.19 514 ALA A N 1
ATOM 4105 C CA . ALA A 1 514 ? 8.484 -7.441 7.419 1.00 97.19 514 ALA A CA 1
ATOM 4106 C C . ALA A 1 514 ? 8.468 -8.824 8.097 1.00 97.19 514 ALA A C 1
ATOM 4108 O O . ALA A 1 514 ? 9.476 -9.529 8.122 1.00 97.19 514 ALA A O 1
ATOM 4109 N N . LYS A 1 515 ? 7.274 -9.286 8.492 1.00 95.94 515 LYS A N 1
ATOM 4110 C CA . LYS A 1 515 ? 7.038 -10.582 9.151 1.00 95.94 515 LYS A CA 1
ATOM 4111 C C . LYS A 1 515 ? 7.290 -11.823 8.271 1.00 95.94 515 LYS A C 1
ATOM 4113 O O . LYS A 1 515 ? 7.131 -12.927 8.791 1.00 95.94 515 LYS A O 1
ATOM 4118 N N . ASN A 1 516 ? 7.661 -11.673 6.993 1.00 97.00 516 ASN A N 1
ATOM 4119 C CA . ASN A 1 516 ? 7.724 -12.744 5.983 1.00 97.00 516 ASN A CA 1
ATOM 4120 C C . ASN A 1 516 ? 6.371 -13.486 5.844 1.00 97.00 516 ASN A C 1
ATOM 4122 O O . ASN A 1 516 ? 6.294 -14.715 5.914 1.00 97.00 516 ASN A O 1
ATOM 4126 N N . GLN A 1 517 ? 5.285 -12.710 5.761 1.00 96.62 517 GLN A N 1
ATOM 4127 C CA . GLN A 1 517 ? 3.882 -13.144 5.759 1.00 96.62 517 GLN A CA 1
ATOM 4128 C C . GLN A 1 517 ? 3.039 -12.434 4.679 1.00 96.62 517 GLN A C 1
ATOM 4130 O O . GLN A 1 517 ? 1.812 -12.404 4.792 1.00 96.62 517 GLN A O 1
ATOM 4135 N N . LEU A 1 518 ? 3.659 -11.818 3.665 1.00 97.62 518 LEU A N 1
ATOM 4136 C CA . LEU A 1 518 ? 2.934 -11.163 2.574 1.00 97.62 518 LEU A CA 1
ATOM 4137 C C . LEU A 1 518 ? 2.532 -12.157 1.478 1.00 97.62 518 LEU A C 1
ATOM 4139 O O . LEU A 1 518 ? 1.361 -12.200 1.106 1.00 97.62 518 LEU A O 1
ATOM 4143 N N . VAL A 1 519 ? 3.487 -12.959 1.005 1.00 98.12 519 VAL A N 1
ATOM 4144 C CA . VAL A 1 519 ? 3.294 -14.057 0.051 1.00 98.12 519 VAL A CA 1
ATOM 4145 C C . VAL A 1 519 ? 3.723 -15.368 0.716 1.00 98.12 519 VAL A C 1
ATOM 4147 O O . VAL A 1 519 ? 2.880 -16.153 1.149 1.00 98.12 519 VAL A O 1
ATOM 4150 N N . ASP A 1 520 ? 5.033 -15.568 0.868 1.00 97.56 520 ASP A N 1
ATOM 4151 C CA . ASP A 1 520 ? 5.670 -16.602 1.688 1.00 97.56 520 ASP A CA 1
ATOM 4152 C C . ASP A 1 520 ? 7.140 -16.223 1.956 1.00 97.56 520 ASP A C 1
ATOM 4154 O O . ASP A 1 520 ? 7.651 -15.259 1.395 1.00 97.56 520 ASP A O 1
ATOM 4158 N N . GLU A 1 521 ? 7.847 -16.972 2.807 1.00 97.88 521 GLU A N 1
ATOM 4159 C CA . GLU A 1 521 ? 9.234 -16.654 3.182 1.00 97.88 521 GLU A CA 1
ATOM 4160 C C . GLU A 1 521 ? 10.233 -16.680 2.003 1.00 97.88 521 GLU A C 1
ATOM 4162 O O . GLU A 1 521 ? 11.247 -15.991 2.064 1.00 97.88 521 GLU A O 1
ATOM 4167 N N . GLU A 1 522 ? 9.989 -17.427 0.923 1.00 97.94 522 GLU A N 1
ATOM 4168 C CA . GLU A 1 522 ? 10.879 -17.437 -0.249 1.00 97.94 522 GLU A CA 1
ATOM 4169 C C . GLU A 1 522 ? 10.635 -16.185 -1.110 1.00 97.94 522 GLU A C 1
ATOM 4171 O O . GLU A 1 522 ? 11.573 -15.456 -1.439 1.00 97.94 522 GLU A O 1
ATOM 4176 N N . HIS A 1 523 ? 9.371 -15.874 -1.393 1.00 98.38 523 HIS A N 1
ATOM 4177 C CA . HIS A 1 523 ? 8.984 -14.771 -2.274 1.00 98.38 523 HIS A CA 1
ATOM 4178 C C . HIS A 1 523 ? 9.049 -13.392 -1.594 1.00 98.38 523 HIS A C 1
ATOM 4180 O O . HIS A 1 523 ? 9.419 -12.415 -2.246 1.00 98.38 523 HIS A O 1
ATOM 4186 N N . ASP A 1 524 ? 8.804 -13.301 -0.284 1.00 98.56 524 ASP A N 1
ATOM 4187 C CA . ASP A 1 524 ? 8.990 -12.070 0.500 1.00 98.56 524 ASP A CA 1
ATOM 4188 C C . ASP A 1 524 ? 10.471 -11.669 0.563 1.00 98.56 524 ASP A C 1
ATOM 4190 O O . ASP A 1 524 ? 10.797 -10.482 0.495 1.00 98.56 524 ASP A O 1
ATOM 4194 N N . ASN A 1 525 ? 11.383 -12.647 0.640 1.00 97.75 525 ASN A N 1
ATOM 4195 C CA . ASN A 1 525 ? 12.820 -12.387 0.553 1.00 97.75 525 ASN A CA 1
ATOM 4196 C C . ASN A 1 525 ? 13.231 -11.947 -0.862 1.00 97.75 525 ASN A C 1
ATOM 4198 O O . ASN A 1 525 ? 13.999 -10.998 -0.978 1.00 97.75 525 ASN A O 1
ATOM 4202 N N . LEU A 1 526 ? 12.682 -12.543 -1.930 1.00 97.62 526 LEU A N 1
ATOM 4203 C CA . LEU A 1 526 ? 12.927 -12.078 -3.306 1.00 97.62 526 LEU A CA 1
ATOM 4204 C C . LEU A 1 526 ? 12.414 -10.646 -3.542 1.00 97.62 526 LEU A C 1
ATOM 4206 O O . LEU A 1 526 ? 13.105 -9.849 -4.175 1.00 97.62 526 LEU A O 1
ATOM 4210 N N . LEU A 1 527 ? 11.245 -10.289 -2.998 1.00 98.38 527 LEU A N 1
ATOM 4211 C CA . LEU A 1 527 ? 10.713 -8.924 -3.050 1.00 98.38 527 LEU A CA 1
ATOM 4212 C C . LEU A 1 527 ? 11.605 -7.941 -2.272 1.00 98.38 52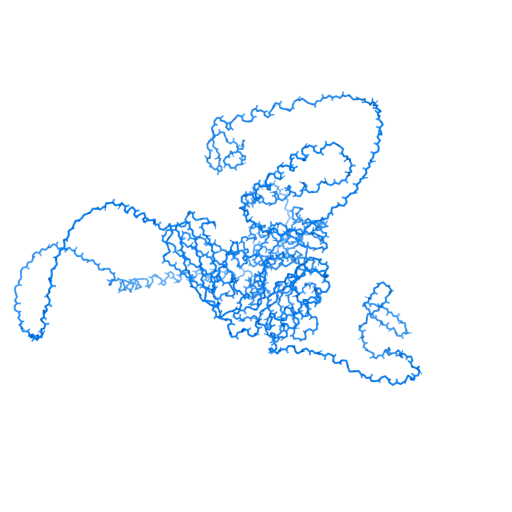7 LEU A C 1
ATOM 4214 O O . LEU A 1 527 ? 11.921 -6.865 -2.780 1.00 98.38 527 LEU A O 1
ATOM 4218 N N . LYS A 1 528 ? 12.068 -8.317 -1.072 1.00 97.75 528 LYS A N 1
ATOM 4219 C CA . LYS A 1 528 ? 13.050 -7.543 -0.293 1.00 97.75 528 LYS A CA 1
ATOM 4220 C C . LYS A 1 528 ? 14.370 -7.370 -1.057 1.00 97.75 528 LYS A C 1
ATOM 4222 O O . LYS A 1 528 ? 14.887 -6.257 -1.121 1.00 97.75 528 LYS A O 1
ATOM 4227 N N . GLU A 1 529 ? 14.899 -8.428 -1.674 1.00 96.56 529 GLU A N 1
ATOM 4228 C CA . GLU A 1 529 ? 16.111 -8.372 -2.503 1.00 96.56 529 GLU A CA 1
ATOM 4229 C C . GLU A 1 529 ? 15.944 -7.424 -3.697 1.00 96.56 529 GLU A C 1
ATOM 4231 O O . GLU A 1 529 ? 16.800 -6.561 -3.895 1.00 96.56 529 GLU A O 1
ATOM 4236 N N . ALA A 1 530 ? 14.829 -7.515 -4.428 1.00 96.38 530 ALA A N 1
ATOM 4237 C CA . ALA A 1 530 ? 14.534 -6.647 -5.565 1.00 96.38 530 ALA A CA 1
ATOM 4238 C C . ALA A 1 530 ? 14.371 -5.171 -5.154 1.00 96.38 530 ALA A C 1
ATOM 4240 O O . ALA A 1 530 ? 14.903 -4.286 -5.821 1.00 96.38 530 ALA A O 1
ATOM 4241 N N . VAL A 1 531 ? 13.702 -4.881 -4.031 1.00 96.69 531 VAL A N 1
ATOM 4242 C CA . VAL A 1 531 ? 13.501 -3.500 -3.547 1.00 96.69 531 VAL A CA 1
ATOM 4243 C C . VAL A 1 531 ? 14.808 -2.831 -3.091 1.00 96.69 531 VAL A C 1
ATOM 4245 O O . VAL A 1 531 ? 14.902 -1.609 -3.167 1.00 96.69 531 VAL A O 1
ATOM 4248 N N . ASN A 1 532 ? 15.869 -3.575 -2.745 1.00 93.94 532 ASN A N 1
ATOM 4249 C CA . ASN A 1 532 ? 17.204 -2.976 -2.536 1.00 93.94 532 ASN A CA 1
ATOM 4250 C C . ASN A 1 532 ? 17.802 -2.336 -3.815 1.00 93.94 532 ASN A C 1
ATOM 4252 O O . ASN A 1 532 ? 18.836 -1.675 -3.731 1.00 93.94 532 ASN A O 1
ATOM 4256 N N . LEU A 1 533 ? 17.197 -2.544 -4.994 1.00 92.69 533 LEU A N 1
ATOM 4257 C CA . LEU A 1 533 ? 17.568 -1.880 -6.252 1.00 92.69 533 LEU A CA 1
ATOM 4258 C C . LEU A 1 533 ? 16.848 -0.531 -6.452 1.00 92.69 533 LEU A C 1
ATOM 4260 O O . LEU A 1 533 ? 17.112 0.164 -7.433 1.00 92.69 533 LEU A O 1
ATOM 4264 N N . SER A 1 534 ? 15.938 -0.158 -5.548 1.00 92.56 534 SER A N 1
ATOM 4265 C CA . SER A 1 534 ? 15.256 1.141 -5.544 1.00 92.56 534 SER A CA 1
ATOM 4266 C C . SER A 1 534 ? 16.266 2.297 -5.416 1.00 92.56 534 SER A C 1
ATOM 4268 O O . SER A 1 534 ? 17.218 2.179 -4.637 1.00 92.56 534 SER A O 1
ATOM 4270 N N . PRO A 1 535 ? 16.113 3.419 -6.148 1.00 87.25 535 PRO A N 1
ATOM 4271 C CA . PRO A 1 535 ? 17.031 4.545 -6.028 1.00 87.25 535 PRO A CA 1
ATOM 4272 C C . PRO A 1 535 ? 16.938 5.208 -4.649 1.00 87.25 535 PRO A C 1
ATOM 4274 O O . PRO A 1 535 ? 15.882 5.709 -4.259 1.00 87.25 535 PRO A O 1
ATOM 4277 N N . TYR A 1 536 ? 18.064 5.277 -3.935 1.00 78.44 536 TYR A N 1
ATOM 4278 C CA . TYR A 1 536 ? 18.161 6.084 -2.720 1.00 78.44 536 TYR A CA 1
ATOM 4279 C C . TYR A 1 536 ? 17.925 7.567 -3.032 1.00 78.44 536 TYR A C 1
ATOM 4281 O O . TYR A 1 536 ? 18.449 8.103 -4.008 1.00 78.44 536 TYR A O 1
ATOM 4289 N N . THR A 1 537 ? 17.170 8.225 -2.157 1.00 83.62 537 THR A N 1
ATOM 4290 C CA . THR A 1 537 ? 16.880 9.666 -2.175 1.00 83.62 537 THR A CA 1
ATOM 4291 C C . THR A 1 537 ? 17.143 10.253 -0.791 1.00 83.62 537 THR A C 1
ATOM 4293 O O . THR A 1 537 ? 17.316 9.502 0.176 1.00 83.62 537 THR A O 1
ATOM 4296 N N . ASP A 1 538 ? 17.163 11.580 -0.662 1.00 88.94 538 ASP A N 1
ATOM 4297 C CA . ASP A 1 538 ? 17.354 12.228 0.643 1.00 88.94 538 ASP A CA 1
ATOM 4298 C C . ASP A 1 538 ? 16.052 12.292 1.467 1.00 88.94 538 ASP A C 1
ATOM 4300 O O . ASP A 1 538 ? 16.075 12.715 2.622 1.00 88.94 538 ASP A O 1
ATOM 4304 N N . LYS A 1 539 ? 14.932 11.772 0.932 1.00 93.00 539 LYS A N 1
ATOM 4305 C CA . LYS A 1 539 ? 13.643 11.598 1.635 1.00 93.00 539 LYS A CA 1
ATOM 4306 C C . LYS A 1 539 ? 13.754 10.824 2.951 1.00 93.00 539 LYS A C 1
ATOM 4308 O O . LYS A 1 539 ? 12.988 11.108 3.866 1.00 93.00 539 LYS A O 1
ATOM 4313 N N . PHE A 1 540 ? 14.664 9.852 3.053 1.00 91.62 540 PHE A N 1
ATOM 4314 C CA . PHE A 1 540 ? 14.988 9.194 4.321 1.00 91.62 540 PHE A CA 1
ATOM 4315 C C . PHE A 1 540 ? 16.408 9.594 4.746 1.00 91.62 540 PHE A C 1
ATOM 4317 O O . PHE A 1 540 ? 17.336 9.478 3.941 1.00 91.62 540 PHE A O 1
ATOM 4324 N N . PRO A 1 541 ? 16.621 10.018 6.004 1.00 86.88 541 PRO A N 1
ATOM 4325 C CA . PRO A 1 541 ? 17.890 10.571 6.469 1.00 86.88 541 PRO A CA 1
ATOM 4326 C C . PRO A 1 541 ? 19.044 9.571 6.350 1.00 86.88 541 PRO A C 1
ATOM 4328 O O . PRO A 1 541 ? 19.198 8.646 7.150 1.00 86.88 541 PRO A O 1
ATOM 4331 N N . ASN A 1 542 ? 19.939 9.825 5.394 1.00 82.50 542 ASN A N 1
ATOM 4332 C CA . ASN A 1 542 ? 21.173 9.060 5.178 1.00 82.50 542 ASN A CA 1
ATOM 4333 C C . ASN A 1 542 ? 22.206 9.220 6.323 1.00 82.50 542 ASN A C 1
ATOM 4335 O O . ASN A 1 542 ? 23.265 8.597 6.304 1.00 82.50 542 ASN A O 1
ATOM 4339 N N . TYR A 1 543 ? 21.888 10.039 7.333 1.00 81.38 543 TYR A N 1
ATOM 4340 C CA . TYR A 1 543 ? 22.676 10.282 8.543 1.00 81.38 543 TYR A CA 1
ATOM 4341 C C . TYR A 1 543 ? 22.126 9.595 9.810 1.00 81.38 543 TYR A C 1
ATOM 4343 O O . TYR A 1 543 ? 22.779 9.663 10.854 1.00 81.38 543 TYR A O 1
ATOM 4351 N N . ASN A 1 544 ? 20.961 8.929 9.761 1.00 83.38 544 ASN A N 1
ATOM 4352 C CA . ASN A 1 544 ? 20.408 8.255 10.939 1.00 83.38 544 ASN A CA 1
ATOM 4353 C C . ASN A 1 544 ? 21.169 6.949 11.236 1.00 83.38 544 ASN A C 1
ATOM 4355 O O . ASN A 1 544 ? 20.902 5.897 10.658 1.00 83.38 544 ASN A O 1
ATOM 4359 N N . ALA A 1 545 ? 22.127 7.021 12.160 1.00 86.50 545 ALA A N 1
ATOM 4360 C CA . ALA A 1 545 ? 23.048 5.926 12.475 1.00 86.50 545 ALA A CA 1
ATOM 4361 C C . ALA A 1 545 ? 22.417 4.720 13.207 1.00 86.50 545 ALA A C 1
ATOM 4363 O O . ALA A 1 545 ? 23.126 3.750 13.478 1.00 86.50 545 ALA A O 1
ATOM 4364 N N . LEU A 1 546 ? 21.122 4.770 13.547 1.00 90.75 546 LEU A N 1
ATOM 4365 C CA . LEU A 1 546 ? 20.401 3.652 14.167 1.00 90.75 546 LEU A CA 1
ATOM 4366 C C . LEU A 1 546 ? 19.877 2.660 13.115 1.00 90.75 546 LEU A C 1
ATOM 4368 O O . LEU A 1 546 ? 19.739 1.470 13.403 1.00 90.75 546 LEU A O 1
ATOM 4372 N N . VAL A 1 547 ? 19.600 3.140 11.897 1.00 92.69 547 VAL A N 1
ATOM 4373 C CA . VAL A 1 547 ? 19.033 2.347 10.799 1.00 92.69 547 VAL A CA 1
ATOM 4374 C C . VAL A 1 547 ? 20.148 1.685 9.990 1.00 92.69 547 VAL A C 1
ATOM 4376 O O . VAL A 1 547 ? 20.987 2.352 9.390 1.00 92.69 547 VAL A O 1
ATOM 4379 N N . THR A 1 548 ? 20.155 0.352 9.956 1.00 92.12 548 THR A N 1
ATOM 4380 C CA . THR A 1 548 ? 21.203 -0.450 9.301 1.00 92.12 548 THR A CA 1
ATOM 4381 C C . THR A 1 548 ? 20.861 -0.876 7.876 1.00 92.12 548 THR A C 1
ATOM 4383 O O . THR A 1 548 ? 21.770 -1.169 7.103 1.00 92.12 548 THR A O 1
ATOM 4386 N N . GLN A 1 549 ? 19.573 -0.936 7.527 1.00 92.31 549 GLN A N 1
ATOM 4387 C CA . GLN A 1 549 ? 19.083 -1.243 6.178 1.00 92.31 549 GLN A CA 1
ATOM 4388 C C . GLN A 1 549 ? 17.685 -0.640 5.973 1.00 92.31 549 GLN A C 1
ATOM 4390 O O . GLN A 1 549 ? 16.924 -0.506 6.936 1.00 92.31 549 GLN A O 1
ATOM 4395 N N . ARG A 1 550 ? 17.348 -0.299 4.724 1.00 93.88 550 ARG A N 1
ATOM 4396 C CA . ARG A 1 550 ? 16.022 0.175 4.304 1.00 93.88 550 ARG A CA 1
ATOM 4397 C C . ARG A 1 550 ? 15.528 -0.646 3.110 1.00 93.88 550 ARG A C 1
ATOM 4399 O O . ARG A 1 550 ? 16.327 -0.994 2.248 1.00 93.88 550 ARG A O 1
ATOM 4406 N N . TYR A 1 551 ? 14.227 -0.911 3.057 1.00 96.00 551 TYR A N 1
ATOM 4407 C CA . TYR A 1 551 ? 13.520 -1.438 1.888 1.00 96.00 551 TYR A CA 1
ATOM 4408 C C . TYR A 1 551 ? 12.409 -0.444 1.551 1.00 96.00 551 TYR A C 1
ATOM 4410 O O . TYR A 1 551 ? 11.415 -0.382 2.273 1.00 96.00 551 TYR A O 1
ATOM 4418 N N . GLU A 1 552 ? 12.593 0.382 0.522 1.00 96.31 552 GLU A N 1
ATOM 4419 C CA . GLU A 1 552 ? 11.781 1.587 0.307 1.00 96.31 552 GLU A CA 1
ATOM 4420 C C . GLU A 1 552 ? 11.411 1.804 -1.162 1.00 96.31 552 GLU A C 1
ATOM 4422 O O . GLU A 1 552 ? 12.253 1.690 -2.051 1.00 96.31 552 GLU A O 1
ATOM 4427 N N . LEU A 1 553 ? 10.150 2.166 -1.413 1.00 97.25 553 LEU A N 1
ATOM 4428 C CA . LEU A 1 553 ? 9.712 2.763 -2.677 1.00 97.25 553 LEU A CA 1
ATOM 4429 C C . LEU A 1 553 ? 9.209 4.183 -2.405 1.00 97.25 553 LEU A C 1
ATOM 4431 O O . LEU A 1 553 ? 8.782 4.511 -1.293 1.00 97.25 553 LEU A O 1
ATOM 4435 N N . LEU A 1 554 ? 9.301 5.039 -3.420 1.00 95.12 554 LEU A N 1
ATOM 4436 C CA . LEU A 1 554 ? 9.175 6.488 -3.282 1.00 95.12 554 LEU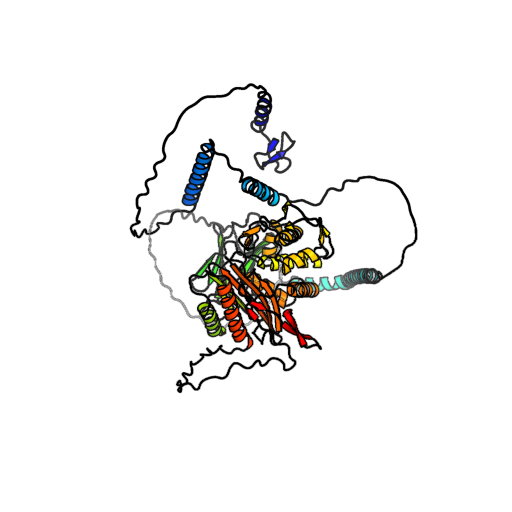 A CA 1
ATOM 4437 C C . LEU A 1 554 ? 8.864 7.174 -4.616 1.00 95.12 554 LEU A C 1
ATOM 4439 O O . LEU A 1 554 ? 9.108 6.613 -5.687 1.00 95.12 554 LEU A O 1
ATOM 4443 N N . THR A 1 555 ? 8.328 8.394 -4.545 1.00 93.50 555 THR A N 1
ATOM 4444 C CA . THR A 1 555 ? 8.172 9.281 -5.712 1.00 93.50 555 THR A CA 1
ATOM 4445 C C . THR A 1 555 ? 9.515 9.892 -6.108 1.00 93.50 555 THR A C 1
ATOM 4447 O O . THR A 1 555 ? 10.429 9.985 -5.281 1.00 93.50 555 THR A O 1
ATOM 4450 N N . THR A 1 556 ? 9.655 10.355 -7.354 1.00 88.56 556 THR A N 1
ATOM 4451 C CA . THR A 1 556 ? 10.829 11.166 -7.726 1.00 88.56 556 THR A CA 1
ATOM 4452 C C . THR A 1 556 ? 10.874 12.458 -6.894 1.00 88.56 556 THR A C 1
ATOM 4454 O O . THR A 1 556 ? 9.838 13.021 -6.535 1.00 88.56 556 THR A O 1
ATOM 4457 N N . GLU A 1 557 ? 12.072 12.926 -6.538 1.00 87.50 557 GLU A N 1
ATOM 4458 C CA . GLU A 1 557 ? 12.258 14.242 -5.898 1.00 87.50 557 GLU A CA 1
ATOM 4459 C C . GLU A 1 557 ? 11.830 15.393 -6.824 1.00 87.50 557 GLU A C 1
ATOM 4461 O O . GLU A 1 557 ? 11.465 16.460 -6.345 1.00 87.50 557 GLU A O 1
ATOM 4466 N N . GLU A 1 558 ? 11.786 15.141 -8.135 1.00 83.25 558 GLU A N 1
ATOM 4467 C CA . GLU A 1 558 ? 11.347 16.094 -9.156 1.00 83.25 558 GLU A CA 1
ATOM 4468 C C . GLU A 1 558 ? 9.819 16.304 -9.182 1.00 83.25 558 GLU A C 1
ATOM 4470 O O . GLU A 1 558 ? 9.373 17.299 -9.735 1.00 83.25 558 GLU A O 1
ATOM 4475 N N . ASN A 1 559 ? 9.001 15.427 -8.573 1.00 87.00 559 ASN A N 1
ATOM 4476 C CA . ASN A 1 559 ? 7.534 15.529 -8.658 1.00 87.00 559 ASN A CA 1
ATOM 4477 C C . ASN A 1 559 ? 7.041 16.816 -7.943 1.00 87.00 559 ASN A C 1
ATOM 4479 O O . ASN A 1 559 ? 7.243 16.949 -6.728 1.00 87.00 559 ASN A O 1
ATOM 4483 N N . PRO A 1 560 ? 6.372 17.756 -8.643 1.00 83.12 560 PRO A N 1
ATOM 4484 C CA . PRO A 1 560 ? 5.971 19.053 -8.091 1.00 83.12 560 PRO A CA 1
ATOM 4485 C C . PRO A 1 560 ? 4.654 19.011 -7.297 1.00 83.12 560 PRO A C 1
ATOM 4487 O O . PRO A 1 560 ? 4.271 20.008 -6.688 1.00 83.12 560 PRO A O 1
ATOM 4490 N N . GLN A 1 561 ? 3.926 17.889 -7.317 1.00 88.50 561 GLN A N 1
ATOM 4491 C CA . GLN A 1 561 ? 2.600 17.752 -6.700 1.00 88.50 561 GLN A CA 1
ATOM 4492 C C . GLN A 1 561 ? 2.606 16.844 -5.466 1.00 88.50 561 GLN A C 1
ATOM 4494 O O . GLN A 1 561 ? 1.894 17.127 -4.496 1.00 88.50 561 GLN A O 1
ATOM 4499 N N . LEU A 1 562 ? 3.392 15.760 -5.516 1.00 93.12 562 LEU A N 1
ATOM 4500 C CA . LEU A 1 562 ? 3.443 14.689 -4.522 1.00 93.12 562 LEU A CA 1
ATOM 4501 C C . LEU A 1 562 ? 4.887 14.373 -4.111 1.00 93.12 562 LEU A C 1
ATOM 4503 O O . LEU A 1 562 ? 5.737 14.077 -4.948 1.00 93.12 562 LEU A O 1
ATOM 4507 N N . GLN A 1 563 ? 5.151 14.325 -2.808 1.00 94.44 563 GLN A N 1
ATOM 4508 C CA . GLN A 1 563 ? 6.370 13.720 -2.270 1.00 94.44 563 GLN A CA 1
ATOM 4509 C C . GLN A 1 563 ? 5.949 12.608 -1.315 1.00 94.44 563 GLN A C 1
ATOM 4511 O O . GLN A 1 563 ? 5.311 12.872 -0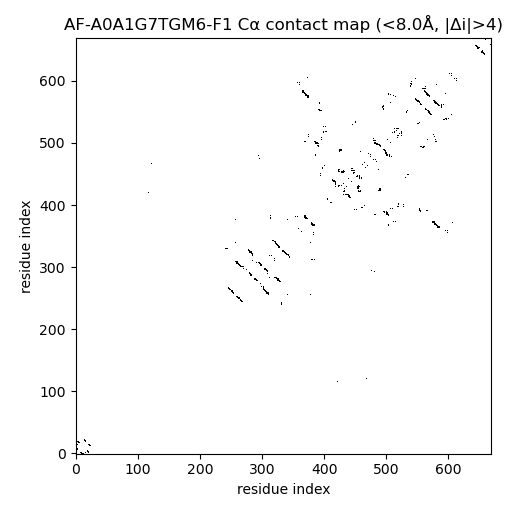.289 1.00 94.44 563 GLN A O 1
ATOM 4516 N N . HIS A 1 564 ? 6.201 11.354 -1.699 1.00 96.50 564 HIS A N 1
ATOM 4517 C CA . HIS A 1 564 ? 5.822 10.178 -0.913 1.00 96.50 564 HIS A CA 1
ATOM 4518 C C . HIS A 1 564 ? 6.992 9.204 -0.757 1.00 96.50 564 HIS A C 1
ATOM 4520 O O . HIS A 1 564 ? 7.843 9.080 -1.642 1.00 96.50 564 HIS A O 1
ATOM 4526 N N . ILE A 1 565 ? 6.994 8.484 0.363 1.00 97.50 565 ILE A N 1
ATOM 4527 C CA . ILE A 1 565 ? 7.914 7.383 0.661 1.00 97.50 565 ILE A CA 1
ATOM 4528 C C . ILE A 1 565 ? 7.203 6.349 1.541 1.00 97.50 565 ILE A C 1
ATOM 4530 O O . ILE A 1 565 ? 6.463 6.706 2.458 1.00 97.50 565 ILE A O 1
ATOM 4534 N N . ALA A 1 566 ? 7.419 5.065 1.260 1.00 98.31 566 ALA A N 1
ATOM 4535 C CA . ALA A 1 566 ? 6.881 3.963 2.049 1.00 98.31 566 ALA A CA 1
ATOM 4536 C C . ALA A 1 566 ? 7.891 2.813 2.105 1.00 98.31 566 ALA A C 1
ATOM 4538 O O . ALA A 1 566 ? 8.348 2.344 1.056 1.00 98.31 566 ALA A O 1
ATOM 4539 N N . GLY A 1 567 ? 8.221 2.344 3.310 1.00 97.69 567 GLY A N 1
ATOM 4540 C CA . GLY A 1 567 ? 9.234 1.308 3.469 1.00 97.69 567 GLY A CA 1
ATOM 4541 C C . GLY A 1 567 ? 9.357 0.676 4.853 1.00 97.69 567 GLY A C 1
ATOM 4542 O O . GLY A 1 567 ? 8.607 0.961 5.789 1.00 97.69 567 GLY A O 1
ATOM 4543 N N . ILE A 1 568 ? 10.340 -0.220 4.942 1.00 97.81 568 ILE A N 1
ATOM 4544 C CA . ILE A 1 568 ? 10.758 -0.944 6.145 1.00 97.81 568 ILE A CA 1
ATOM 4545 C C . ILE A 1 568 ? 12.176 -0.488 6.497 1.00 97.81 568 ILE A C 1
ATOM 4547 O O . ILE A 1 568 ? 13.071 -0.565 5.657 1.00 97.81 568 ILE A O 1
ATOM 4551 N N . ALA A 1 569 ? 12.398 -0.038 7.730 1.00 96.12 569 ALA A N 1
ATOM 4552 C CA . ALA A 1 569 ? 13.716 0.259 8.287 1.00 96.12 569 ALA A CA 1
ATOM 4553 C C . ALA A 1 569 ? 14.108 -0.823 9.301 1.00 96.12 569 ALA A C 1
ATOM 4555 O O . ALA A 1 569 ? 13.320 -1.175 10.179 1.00 96.12 569 ALA A O 1
ATOM 4556 N N . GLN A 1 570 ? 15.335 -1.334 9.212 1.00 95.50 570 GLN A N 1
ATOM 4557 C CA . GLN A 1 570 ? 15.898 -2.255 10.201 1.00 95.50 570 GLN A CA 1
ATOM 4558 C C . GLN A 1 570 ? 16.786 -1.484 11.183 1.00 95.50 570 GLN A C 1
ATOM 4560 O O . GLN A 1 570 ? 17.700 -0.784 10.751 1.00 95.50 570 GLN A O 1
ATOM 4565 N N . ALA A 1 571 ? 16.538 -1.617 12.488 1.00 94.00 571 ALA A N 1
ATOM 4566 C CA . ALA A 1 571 ? 17.333 -0.984 13.544 1.00 94.00 571 ALA A CA 1
ATOM 4567 C C . ALA A 1 571 ? 17.329 -1.830 14.829 1.00 94.00 571 ALA A C 1
ATOM 4569 O O . ALA A 1 571 ? 16.295 -2.351 15.243 1.00 94.00 571 ALA A O 1
ATOM 4570 N N . GLU A 1 572 ? 18.494 -1.989 15.463 1.00 88.06 572 GLU A N 1
ATOM 4571 C CA . GLU A 1 572 ? 18.692 -2.768 16.706 1.00 88.06 572 GLU A CA 1
ATOM 4572 C C . GLU A 1 572 ? 18.108 -4.204 16.702 1.00 88.06 572 GLU A C 1
ATOM 4574 O O . GLU A 1 572 ? 17.720 -4.747 17.737 1.00 88.06 572 GLU A O 1
ATOM 4579 N N . GLY A 1 573 ? 18.027 -4.848 15.532 1.00 87.12 573 GLY A N 1
ATOM 4580 C CA . GLY A 1 573 ? 17.415 -6.178 15.387 1.00 87.12 573 GLY A CA 1
ATOM 4581 C C . GLY A 1 573 ? 15.882 -6.186 15.479 1.00 87.12 573 GLY A C 1
ATOM 4582 O O . GLY A 1 573 ? 15.283 -7.250 15.607 1.00 87.12 573 GLY A O 1
ATOM 4583 N N . SER A 1 574 ? 15.253 -5.011 15.416 1.00 94.00 574 SER A N 1
ATOM 4584 C CA . SER A 1 574 ? 13.823 -4.812 15.173 1.00 94.00 574 SER A CA 1
ATOM 4585 C C . SER A 1 574 ? 13.604 -4.263 13.758 1.00 94.00 574 SER A C 1
ATOM 4587 O O . SER A 1 574 ? 14.489 -3.622 13.188 1.00 94.00 574 SER A O 1
ATOM 4589 N N . GLU A 1 575 ? 12.408 -4.465 13.212 1.00 96.50 575 GLU A N 1
ATOM 4590 C CA . GLU A 1 575 ? 11.963 -3.798 11.984 1.00 96.50 575 GLU A CA 1
ATOM 4591 C C . GLU A 1 575 ? 10.907 -2.738 12.318 1.00 96.50 575 GLU A C 1
ATOM 4593 O O . GLU A 1 575 ? 10.138 -2.886 13.272 1.00 96.50 575 GLU A O 1
ATOM 4598 N N . TYR A 1 576 ? 10.878 -1.664 11.536 1.00 97.19 576 TYR A N 1
ATOM 4599 C CA . TYR A 1 576 ? 9.987 -0.520 11.703 1.00 97.19 576 TYR A CA 1
ATOM 4600 C C . TYR A 1 576 ? 9.382 -0.158 10.350 1.00 97.19 576 TYR A C 1
ATOM 4602 O O . TYR A 1 576 ? 10.094 -0.061 9.353 1.00 97.19 576 TYR A O 1
ATOM 4610 N N . ILE A 1 577 ? 8.070 0.041 10.317 1.00 97.94 577 ILE A N 1
ATOM 4611 C CA . ILE A 1 577 ? 7.331 0.478 9.136 1.00 97.94 577 ILE A CA 1
ATOM 4612 C C . ILE A 1 577 ? 7.168 1.988 9.206 1.00 97.94 577 ILE A C 1
ATOM 4614 O O . ILE A 1 577 ? 6.802 2.511 10.259 1.00 97.94 577 ILE A O 1
ATOM 4618 N N . TYR A 1 578 ? 7.377 2.669 8.086 1.00 97.88 578 TYR A N 1
ATOM 4619 C CA . TYR A 1 578 ? 7.085 4.091 7.939 1.00 97.88 578 TYR A CA 1
ATOM 4620 C C . TYR A 1 578 ? 6.441 4.354 6.573 1.00 97.88 578 TYR A C 1
ATOM 4622 O O . TYR A 1 578 ? 6.825 3.774 5.554 1.00 97.88 578 TYR A O 1
ATOM 4630 N N . VAL A 1 579 ? 5.436 5.226 6.561 1.00 98.56 579 VAL A N 1
ATOM 4631 C CA . VAL A 1 579 ? 4.739 5.679 5.355 1.00 98.56 579 VAL A CA 1
ATOM 4632 C C . VAL A 1 579 ? 4.463 7.170 5.493 1.00 98.56 579 VAL A C 1
ATOM 4634 O O . VAL A 1 579 ? 3.881 7.594 6.491 1.00 98.56 579 VAL A O 1
ATOM 4637 N N . VAL A 1 580 ? 4.855 7.955 4.491 1.00 98.31 580 VAL A N 1
ATOM 4638 C CA . VAL A 1 580 ? 4.580 9.394 4.407 1.00 98.31 580 VAL A CA 1
ATOM 4639 C C . VAL A 1 580 ? 3.996 9.707 3.035 1.00 98.31 580 VAL A C 1
ATOM 4641 O O . VAL A 1 580 ? 4.628 9.427 2.016 1.00 98.31 580 VAL A O 1
ATOM 4644 N N . LEU A 1 581 ? 2.806 10.309 3.009 1.00 98.12 581 LEU A N 1
ATOM 4645 C CA . LEU A 1 581 ? 2.149 10.820 1.806 1.00 98.12 581 LEU A CA 1
ATOM 4646 C C . LEU A 1 581 ? 1.943 12.331 1.977 1.00 98.12 581 LEU A C 1
ATOM 4648 O O . LEU A 1 581 ? 1.227 12.750 2.885 1.00 98.12 581 LEU A O 1
ATOM 4652 N N . THR A 1 582 ? 2.559 13.160 1.131 1.00 96.12 582 THR A N 1
ATOM 4653 C CA . THR A 1 582 ? 2.387 14.626 1.157 1.00 96.12 582 THR A CA 1
ATOM 4654 C C . THR A 1 582 ? 1.931 15.188 -0.189 1.00 96.12 582 THR A C 1
ATOM 4656 O O . THR A 1 582 ? 2.397 14.743 -1.240 1.00 96.12 582 THR A O 1
ATOM 4659 N N . LYS A 1 583 ? 1.042 16.190 -0.160 1.00 92.75 583 LYS A N 1
ATOM 4660 C CA . LYS A 1 583 ? 0.615 16.974 -1.331 1.00 92.75 583 LYS A CA 1
ATOM 4661 C C . LYS A 1 583 ? 0.266 18.424 -0.982 1.00 92.75 583 LYS A C 1
ATOM 4663 O O . LYS A 1 583 ? 0.031 18.751 0.181 1.00 92.75 583 LYS A O 1
ATOM 4668 N N . LYS A 1 584 ? 0.177 19.286 -2.003 1.00 86.81 584 LYS A N 1
ATOM 4669 C CA . LYS A 1 584 ? -0.063 20.749 -1.891 1.00 86.81 584 LYS A CA 1
ATOM 4670 C C . LYS A 1 584 ? 1.041 21.540 -1.161 1.00 86.81 584 LYS A C 1
ATOM 4672 O O . LYS A 1 584 ? 0.746 22.528 -0.494 1.00 86.81 584 LYS A O 1
ATOM 4677 N N . PHE A 1 585 ? 2.292 21.110 -1.279 1.00 86.75 585 PHE A N 1
ATOM 4678 C CA . PHE A 1 585 ? 3.459 21.918 -0.910 1.00 86.75 585 PHE A CA 1
ATOM 4679 C C . PHE A 1 585 ? 3.821 22.897 -2.042 1.00 86.75 585 PHE A C 1
ATOM 4681 O O . PHE A 1 585 ? 3.257 22.819 -3.132 1.00 86.75 585 PHE A O 1
ATOM 4688 N N . ASN A 1 586 ? 4.736 23.837 -1.778 1.00 84.19 586 ASN A N 1
ATOM 4689 C CA . ASN A 1 586 ? 5.157 24.841 -2.771 1.00 84.19 586 ASN A CA 1
ATOM 4690 C C . ASN A 1 586 ? 6.453 24.476 -3.518 1.00 84.19 586 ASN A C 1
ATOM 4692 O O . ASN A 1 586 ? 6.604 24.863 -4.669 1.00 84.19 586 ASN A O 1
ATOM 4696 N N . GLU A 1 587 ? 7.383 23.778 -2.859 1.00 87.19 587 GLU A N 1
ATOM 4697 C CA . GLU A 1 587 ? 8.743 23.506 -3.350 1.00 87.19 587 GLU A CA 1
ATOM 4698 C C . GLU A 1 587 ? 9.131 22.060 -2.987 1.00 87.19 587 GLU A C 1
ATOM 4700 O O . GLU A 1 587 ? 9.092 21.686 -1.808 1.00 87.19 587 GLU A O 1
ATOM 4705 N N . SER A 1 588 ? 9.492 21.232 -3.974 1.00 86.12 588 SER A N 1
ATOM 4706 C CA . SER A 1 588 ? 9.710 19.788 -3.769 1.00 86.12 588 SER A CA 1
ATOM 4707 C C . SER A 1 588 ? 10.927 19.475 -2.900 1.00 86.12 588 SER A C 1
ATOM 4709 O O . SER A 1 588 ? 10.835 18.634 -2.010 1.00 86.12 588 SER A O 1
ATOM 4711 N N . TYR A 1 589 ? 12.051 20.173 -3.095 1.00 86.75 589 TYR A N 1
ATOM 4712 C CA . TYR A 1 589 ? 13.272 19.941 -2.311 1.00 86.75 589 TYR A CA 1
ATOM 4713 C C . TYR A 1 589 ? 13.110 20.326 -0.834 1.00 86.75 589 TYR A C 1
ATOM 4715 O O . TYR A 1 589 ? 13.532 19.574 0.046 1.00 86.75 589 TYR A O 1
ATOM 4723 N N . ASP A 1 590 ? 12.426 21.437 -0.544 1.00 90.88 590 ASP A N 1
ATOM 4724 C CA . ASP A 1 590 ? 12.097 21.815 0.835 1.00 90.88 590 ASP A CA 1
ATOM 4725 C C . ASP A 1 590 ? 11.179 20.765 1.485 1.00 90.88 590 ASP A C 1
ATOM 4727 O O . ASP A 1 590 ? 11.314 20.475 2.674 1.00 90.88 590 ASP A O 1
ATOM 4731 N N . MET A 1 591 ? 10.243 20.188 0.722 1.00 93.19 591 MET A N 1
ATOM 4732 C CA . MET A 1 591 ? 9.373 19.103 1.186 1.00 93.19 591 MET A CA 1
ATOM 4733 C C . MET A 1 591 ? 10.166 17.809 1.457 1.00 93.19 591 MET A C 1
ATOM 4735 O O . MET A 1 591 ? 10.018 17.222 2.528 1.00 93.19 591 MET A O 1
ATOM 4739 N N . VAL A 1 592 ? 11.071 17.402 0.558 1.00 93.75 592 VAL A N 1
ATOM 4740 C CA . VAL A 1 592 ? 11.989 16.261 0.767 1.00 93.75 592 VAL A CA 1
ATOM 4741 C C . VAL A 1 592 ? 12.800 16.437 2.056 1.00 93.75 592 VAL A C 1
ATOM 4743 O O . VAL A 1 592 ? 12.856 15.513 2.868 1.00 93.75 592 VAL A O 1
ATOM 4746 N N . GLY A 1 593 ? 13.348 17.633 2.297 1.00 94.00 593 GLY A N 1
ATOM 4747 C CA . GLY A 1 593 ? 14.083 17.948 3.526 1.00 94.00 593 GLY A CA 1
ATOM 4748 C C . GLY A 1 593 ? 13.243 17.791 4.799 1.00 94.00 593 GLY A C 1
ATOM 4749 O O . GLY A 1 593 ? 13.708 17.190 5.769 1.00 94.00 593 GLY A O 1
ATOM 4750 N N . ARG A 1 594 ? 11.986 18.257 4.793 1.00 94.62 594 ARG A N 1
ATOM 4751 C CA . ARG A 1 594 ? 11.073 18.141 5.948 1.00 94.62 594 ARG A CA 1
ATOM 4752 C C . ARG A 1 594 ? 10.598 16.707 6.194 1.00 94.62 594 ARG A C 1
ATOM 4754 O O . ARG A 1 594 ? 10.498 16.301 7.351 1.00 94.62 594 ARG A O 1
ATOM 4761 N N . ILE A 1 595 ? 10.391 15.908 5.142 1.00 96.50 595 ILE A N 1
ATOM 4762 C CA . ILE A 1 595 ? 10.153 14.457 5.271 1.00 96.50 595 ILE A CA 1
ATOM 4763 C C . ILE A 1 595 ? 11.371 13.780 5.920 1.00 96.50 595 ILE A C 1
ATOM 4765 O O . ILE A 1 595 ? 11.203 13.020 6.872 1.00 96.50 595 ILE A O 1
ATOM 4769 N N . SER A 1 596 ? 12.588 14.114 5.475 1.00 96.06 596 SER A N 1
ATOM 4770 C CA . SER A 1 596 ? 13.841 13.561 6.010 1.00 96.06 596 SER A CA 1
ATOM 4771 C C . SER A 1 596 ? 14.032 13.866 7.501 1.00 96.06 596 SER A C 1
ATOM 4773 O O . SER A 1 596 ? 14.334 12.973 8.293 1.00 96.06 596 SER A O 1
ATOM 4775 N N . GLN A 1 597 ? 13.780 15.115 7.908 1.00 95.56 597 GLN A N 1
ATOM 4776 C CA . GLN A 1 597 ? 13.847 15.547 9.307 1.00 95.56 597 GLN A CA 1
ATOM 4777 C C . GLN A 1 597 ? 12.768 14.872 10.168 1.00 95.56 597 GLN A C 1
ATOM 4779 O O . GLN A 1 597 ? 13.094 14.271 11.190 1.00 95.56 597 GLN A O 1
ATOM 4784 N N . THR A 1 598 ? 11.510 14.855 9.710 1.00 96.31 598 THR A N 1
ATOM 4785 C CA . THR A 1 598 ? 10.415 14.180 10.432 1.00 96.31 598 THR A CA 1
ATOM 4786 C C . THR A 1 598 ? 10.713 12.694 10.633 1.00 96.31 598 THR A C 1
ATOM 4788 O O . THR A 1 598 ? 10.555 12.168 11.734 1.00 96.31 598 THR A O 1
ATOM 4791 N N . LEU A 1 599 ? 11.168 12.001 9.582 1.00 96.19 599 LEU A N 1
ATOM 4792 C CA . LEU A 1 599 ? 11.517 10.584 9.672 1.00 96.19 599 LEU A CA 1
ATOM 4793 C C . LEU A 1 599 ? 12.734 10.350 10.568 1.00 96.19 599 LEU A C 1
ATOM 4795 O O . LEU A 1 599 ? 12.739 9.355 11.286 1.00 96.19 599 LEU A O 1
ATOM 4799 N N . ASN A 1 600 ? 13.728 11.244 10.592 1.00 95.00 600 ASN A N 1
ATOM 4800 C CA . ASN A 1 600 ? 14.846 11.131 11.529 1.00 95.00 600 ASN A CA 1
ATOM 4801 C C . ASN A 1 600 ? 14.366 11.126 12.980 1.00 95.00 600 ASN A C 1
ATOM 4803 O O . ASN A 1 600 ? 14.756 10.255 13.761 1.00 95.00 600 ASN A O 1
ATOM 4807 N N . ASP A 1 601 ? 13.528 12.093 13.329 1.00 94.75 601 ASP A N 1
ATOM 4808 C CA . ASP A 1 601 ? 13.194 12.367 14.718 1.00 94.75 601 ASP A CA 1
ATOM 4809 C C . ASP A 1 601 ? 12.159 11.364 15.231 1.00 94.75 601 ASP A C 1
ATOM 4811 O O . ASP A 1 601 ? 12.366 10.772 16.290 1.00 94.75 601 ASP A O 1
ATOM 4815 N N . LEU A 1 602 ? 11.135 11.038 14.431 1.00 94.75 602 LEU A N 1
ATOM 4816 C CA . LEU A 1 602 ? 10.180 9.975 14.757 1.00 94.75 602 LEU A CA 1
ATOM 4817 C C . LEU A 1 602 ? 10.842 8.591 14.846 1.00 94.75 602 LEU A C 1
ATOM 4819 O O . LEU A 1 602 ? 10.536 7.833 15.766 1.00 94.75 602 LEU A O 1
ATOM 4823 N N . MET A 1 603 ? 11.770 8.247 13.941 1.00 93.31 603 MET A N 1
ATOM 4824 C CA . MET A 1 603 ? 12.520 6.985 14.043 1.00 93.31 603 MET A CA 1
ATOM 4825 C C . MET A 1 603 ? 13.418 6.969 15.283 1.00 93.31 603 MET A C 1
ATOM 4827 O O . MET A 1 603 ? 13.500 5.944 15.954 1.00 93.31 603 MET A O 1
ATOM 4831 N N . THR A 1 604 ? 14.060 8.092 15.620 1.00 92.06 604 THR A N 1
ATOM 4832 C CA . THR A 1 604 ? 14.912 8.196 16.814 1.00 92.06 604 THR A CA 1
ATOM 4833 C C . THR A 1 604 ? 14.082 8.003 18.084 1.00 92.06 604 THR A C 1
ATOM 4835 O O . THR A 1 604 ? 14.378 7.087 18.848 1.00 92.06 604 THR A O 1
ATOM 4838 N N . GLN A 1 605 ? 12.989 8.758 18.251 1.00 90.56 605 GLN A N 1
ATOM 4839 C CA . GLN A 1 605 ? 12.039 8.612 19.365 1.00 90.56 605 GLN A CA 1
ATOM 4840 C C . GLN A 1 605 ? 11.495 7.175 19.482 1.00 90.56 605 GLN A C 1
ATOM 4842 O O . GLN A 1 605 ? 11.379 6.635 20.583 1.00 90.56 605 GLN A O 1
ATOM 4847 N N . LEU A 1 606 ? 11.166 6.530 18.355 1.00 89.94 606 LEU A N 1
ATOM 4848 C CA . LEU A 1 606 ? 10.588 5.181 18.325 1.00 89.94 606 LEU A CA 1
ATOM 4849 C C . LEU A 1 606 ? 11.612 4.058 18.580 1.00 89.94 606 LEU A C 1
ATOM 4851 O O . LEU A 1 606 ? 11.221 2.986 19.047 1.00 89.94 606 LEU A O 1
ATOM 4855 N N . ILE A 1 607 ? 12.899 4.285 18.295 1.00 90.62 607 ILE A N 1
ATOM 4856 C CA . ILE A 1 607 ? 13.984 3.335 18.581 1.00 90.62 607 ILE A CA 1
ATOM 4857 C C . ILE A 1 607 ? 14.495 3.500 20.019 1.00 90.62 607 ILE A C 1
ATOM 4859 O O . ILE A 1 607 ? 14.547 2.514 20.752 1.00 90.62 607 ILE A O 1
ATOM 4863 N N . THR A 1 608 ? 14.874 4.716 20.432 1.00 87.44 608 THR A N 1
ATOM 4864 C CA . THR A 1 608 ? 15.547 4.950 21.725 1.00 87.44 608 THR A CA 1
ATOM 4865 C C . THR A 1 608 ? 14.576 5.128 22.891 1.00 87.44 608 THR A C 1
ATOM 4867 O O . THR A 1 608 ? 14.923 4.810 24.029 1.00 87.44 608 THR A O 1
ATOM 4870 N N . GLY A 1 609 ? 13.366 5.633 22.628 1.00 78.19 609 GLY A N 1
ATOM 4871 C CA . GLY A 1 609 ? 12.439 6.090 23.665 1.00 78.19 609 GLY A CA 1
ATOM 4872 C C . GLY A 1 609 ? 12.843 7.412 24.332 1.00 78.19 609 GLY A C 1
ATOM 4873 O O . GLY A 1 609 ? 12.274 7.757 25.365 1.00 78.19 609 GLY A O 1
ATOM 4874 N N . GLU A 1 610 ? 13.819 8.139 23.777 1.00 68.62 610 GLU A N 1
ATOM 4875 C CA . GLU A 1 610 ? 14.254 9.454 24.258 1.00 68.62 610 GLU A CA 1
ATOM 4876 C C . GLU A 1 610 ? 13.643 10.579 23.404 1.00 68.62 610 GLU A C 1
ATOM 4878 O O . GLU A 1 610 ? 13.574 10.476 22.178 1.00 68.62 610 GLU A O 1
ATOM 4883 N N . GLU A 1 611 ? 13.229 11.677 24.043 1.00 58.19 611 GLU A N 1
ATOM 4884 C CA . GLU A 1 611 ? 12.876 12.910 23.332 1.00 58.19 611 GLU A CA 1
ATOM 4885 C C . GLU A 1 611 ? 14.121 13.492 22.648 1.00 58.19 611 GLU A C 1
ATOM 4887 O O . GLU A 1 611 ? 15.175 13.642 23.276 1.00 58.19 611 GLU A O 1
ATOM 4892 N N . VAL A 1 612 ? 13.993 13.871 21.373 1.00 54.53 612 VAL A N 1
ATOM 4893 C CA . VAL A 1 612 ? 15.039 14.620 20.666 1.00 54.53 612 VAL A CA 1
ATOM 4894 C C . VAL A 1 612 ? 15.098 16.019 21.276 1.00 54.53 612 VAL A C 1
ATOM 4896 O O . VAL A 1 612 ? 14.260 16.871 20.996 1.00 54.53 612 VAL A O 1
ATOM 4899 N N . GLN A 1 613 ? 16.075 16.258 22.152 1.00 39.38 613 GLN A N 1
ATOM 4900 C CA . GLN A 1 613 ? 16.297 17.592 22.702 1.00 39.38 613 GLN A CA 1
ATOM 4901 C C . GLN A 1 613 ? 16.748 18.529 21.581 1.00 39.38 613 GLN A C 1
ATOM 4903 O O . GLN A 1 613 ? 17.751 18.248 20.915 1.00 39.38 613 GLN A O 1
ATOM 4908 N N . GLU A 1 614 ? 16.048 19.659 21.417 1.00 39.91 614 GLU A N 1
ATOM 4909 C CA . GLU A 1 614 ? 16.489 20.764 20.565 1.00 39.91 614 GLU A CA 1
ATOM 4910 C C . GLU A 1 614 ? 17.969 21.047 20.841 1.00 39.91 614 GLU A C 1
ATOM 4912 O O . GLU A 1 614 ? 18.337 21.580 21.894 1.00 39.91 614 GLU A O 1
ATOM 4917 N N . THR A 1 615 ? 18.840 20.725 19.883 1.00 31.36 615 THR A N 1
ATOM 4918 C CA . THR A 1 615 ? 20.246 21.120 19.975 1.00 31.36 615 THR A CA 1
ATOM 4919 C C . THR A 1 615 ? 20.334 22.589 19.584 1.00 31.36 615 THR A C 1
ATOM 4921 O O . THR A 1 615 ? 20.813 22.934 18.505 1.00 31.36 615 THR A O 1
ATOM 4924 N N . THR A 1 616 ? 19.821 23.459 20.462 1.00 28.33 616 THR A N 1
ATOM 4925 C CA . THR A 1 616 ? 19.940 24.911 20.347 1.00 28.33 616 THR A CA 1
ATOM 4926 C C . THR A 1 616 ? 21.419 25.234 20.187 1.00 28.33 616 THR A C 1
ATOM 4928 O O . THR A 1 616 ? 22.202 25.129 21.134 1.00 28.33 616 THR A O 1
ATOM 4931 N N . ILE A 1 617 ? 21.811 25.615 18.972 1.00 31.86 617 ILE A N 1
ATOM 4932 C CA . ILE A 1 617 ? 23.145 26.134 18.701 1.00 31.86 617 ILE A CA 1
ATOM 4933 C C . ILE A 1 617 ? 23.184 27.523 19.333 1.00 31.86 617 ILE A C 1
ATOM 4935 O O . ILE A 1 617 ? 22.834 28.515 18.695 1.00 31.86 617 ILE A O 1
ATOM 4939 N N . GLU A 1 618 ? 23.567 27.592 20.611 1.00 29.64 618 GLU A N 1
ATOM 4940 C CA . GLU A 1 618 ? 23.849 28.865 21.266 1.00 29.64 618 GLU A CA 1
ATOM 4941 C C . GLU A 1 618 ? 24.907 29.601 20.437 1.00 29.64 618 GLU A C 1
ATOM 4943 O O . GLU A 1 618 ? 26.068 29.177 20.374 1.00 29.64 618 GLU A O 1
ATOM 4948 N N . GLU A 1 619 ? 24.516 30.718 19.815 1.00 35.06 619 GLU A N 1
ATOM 4949 C CA . GLU A 1 619 ? 25.444 31.665 19.203 1.00 35.06 619 GLU A CA 1
ATOM 4950 C C . GLU A 1 619 ? 26.349 32.242 20.298 1.00 35.06 619 GLU A C 1
ATOM 4952 O O . GLU A 1 619 ? 26.095 33.301 20.875 1.00 35.06 619 GLU A O 1
ATOM 4957 N N . SER A 1 620 ? 27.428 31.518 20.601 1.00 30.91 620 SER A N 1
ATOM 4958 C CA . SER A 1 620 ? 28.480 31.939 21.516 1.00 30.91 620 SER A CA 1
ATOM 4959 C C . SER A 1 620 ? 29.172 33.166 20.934 1.00 30.91 620 SER A C 1
ATOM 4961 O O . SER A 1 620 ? 30.147 33.066 20.188 1.00 30.91 620 SER A O 1
ATOM 4963 N N . SER A 1 621 ? 28.640 34.340 21.270 1.00 31.05 621 SER A N 1
ATOM 4964 C CA . SER A 1 621 ? 29.089 35.643 20.795 1.00 31.05 621 SER A CA 1
ATOM 4965 C C . SER A 1 621 ? 30.481 35.977 21.345 1.00 31.05 621 SER A C 1
ATOM 4967 O O . SER A 1 621 ? 30.624 36.667 22.356 1.00 31.05 621 SER A O 1
ATOM 4969 N N . VAL A 1 622 ? 31.521 35.465 20.685 1.00 32.16 622 VAL A N 1
ATOM 4970 C CA . VAL A 1 622 ? 32.921 35.777 20.994 1.00 32.16 622 VAL A CA 1
ATOM 4971 C C . VAL A 1 622 ? 33.196 37.241 20.647 1.00 32.16 622 VAL A C 1
ATOM 4973 O O . VAL A 1 622 ? 33.027 37.662 19.502 1.00 32.16 622 VAL A O 1
ATOM 4976 N N . GLU A 1 623 ? 33.637 38.026 21.633 1.00 31.27 623 GLU A N 1
ATOM 4977 C CA . GLU A 1 623 ? 33.990 39.433 21.429 1.00 31.27 623 GLU A CA 1
ATOM 4978 C C . GLU A 1 623 ? 35.116 39.585 20.392 1.00 31.27 623 GLU A C 1
ATOM 4980 O O . GLU A 1 623 ? 36.195 38.999 20.515 1.00 31.27 623 GLU A O 1
ATOM 4985 N N . VAL A 1 624 ? 34.882 40.418 19.375 1.00 33.66 624 VAL A N 1
ATOM 4986 C CA . VAL A 1 624 ? 35.851 40.662 18.299 1.00 33.66 624 VAL A CA 1
ATOM 4987 C C . VAL A 1 624 ? 36.987 41.560 18.798 1.00 33.66 624 VAL A C 1
ATOM 4989 O O . VAL A 1 624 ? 36.878 42.788 18.828 1.00 33.66 624 VAL A O 1
ATOM 4992 N N . GLY A 1 625 ? 38.110 40.935 19.157 1.00 30.92 625 GLY A N 1
ATOM 4993 C CA . GLY A 1 625 ? 39.395 41.616 19.315 1.00 30.92 625 GLY A CA 1
ATOM 4994 C C . GLY A 1 625 ? 39.888 42.235 17.993 1.00 30.92 625 GLY A C 1
ATOM 4995 O O . GLY A 1 625 ? 39.500 41.783 16.913 1.00 30.92 625 GLY A O 1
ATOM 4996 N N . PRO A 1 626 ? 40.731 43.283 18.038 1.00 32.69 626 PRO A N 1
ATOM 4997 C CA . PRO A 1 626 ? 41.164 43.998 16.839 1.00 32.69 626 PRO A CA 1
ATOM 4998 C C . PRO A 1 626 ? 42.048 43.127 15.935 1.00 32.69 626 PRO A C 1
ATOM 5000 O O . PRO A 1 626 ? 42.895 42.376 16.413 1.00 32.69 626 PRO A O 1
ATOM 5003 N N . ALA A 1 627 ? 41.867 43.269 14.622 1.00 36.69 627 ALA A N 1
ATOM 5004 C CA . ALA A 1 627 ? 42.515 42.425 13.624 1.00 36.69 627 ALA A CA 1
ATOM 5005 C C . ALA A 1 627 ? 44.048 42.581 13.579 1.00 36.69 627 ALA A C 1
ATOM 5007 O O . ALA A 1 627 ? 44.563 43.676 13.340 1.00 36.69 627 ALA A O 1
ATOM 5008 N N . GLU A 1 628 ? 44.762 41.457 13.677 1.00 29.36 628 GLU A N 1
ATOM 5009 C CA . GLU A 1 628 ? 46.086 41.305 13.067 1.00 29.36 628 GLU A CA 1
ATOM 5010 C C . GLU A 1 628 ? 45.934 40.792 11.627 1.00 29.36 628 GLU A C 1
ATOM 5012 O O . GLU A 1 628 ? 44.979 40.087 11.294 1.00 29.36 628 GLU A O 1
ATOM 5017 N N . ALA A 1 629 ? 46.845 41.196 10.741 1.00 36.19 629 ALA A N 1
ATOM 5018 C CA . ALA A 1 629 ? 46.689 41.009 9.303 1.00 36.19 629 ALA A CA 1
ATOM 5019 C C . ALA A 1 629 ? 47.546 39.862 8.750 1.00 36.19 629 ALA A C 1
ATOM 5021 O O . ALA A 1 629 ? 48.757 39.840 8.953 1.00 36.19 629 ALA A O 1
ATOM 5022 N N . GLY A 1 630 ? 46.927 39.017 7.922 1.00 39.88 630 GLY A N 1
ATOM 5023 C CA . GLY A 1 630 ? 47.620 38.246 6.887 1.00 39.88 630 GLY A CA 1
ATOM 5024 C C . GLY A 1 630 ? 48.211 36.902 7.313 1.00 39.88 630 GLY A C 1
ATOM 5025 O O . GLY A 1 630 ? 49.417 36.784 7.511 1.00 39.88 630 GLY A O 1
ATOM 5026 N N . VAL A 1 631 ? 47.378 35.861 7.282 1.00 28.97 631 VAL A N 1
ATOM 5027 C CA . VAL A 1 631 ? 47.809 34.500 6.930 1.00 28.97 631 VAL A CA 1
ATOM 5028 C C . VAL A 1 631 ? 46.840 33.993 5.861 1.00 28.97 631 VAL A C 1
ATOM 5030 O O . VAL A 1 631 ? 45.628 34.030 6.064 1.00 28.97 631 VAL A O 1
ATOM 5033 N N . GLU A 1 632 ? 47.359 33.590 4.703 1.00 29.11 632 GLU A N 1
ATOM 5034 C CA . GLU A 1 632 ? 46.564 32.954 3.644 1.00 29.11 632 GLU A CA 1
ATOM 5035 C C . GLU A 1 632 ? 46.155 31.534 4.084 1.00 29.11 632 GLU A C 1
ATOM 5037 O O . GLU A 1 632 ? 46.915 30.892 4.817 1.00 29.11 632 GLU A O 1
ATOM 5042 N N . PRO A 1 633 ? 44.989 31.007 3.662 1.00 30.83 633 PRO A N 1
ATOM 5043 C CA . PRO A 1 633 ? 44.622 29.624 3.949 1.00 30.83 633 PRO A CA 1
ATOM 5044 C C . PRO A 1 633 ? 45.601 28.678 3.240 1.00 30.83 633 PRO A C 1
ATOM 5046 O O . PRO A 1 633 ? 45.539 28.494 2.029 1.00 30.83 633 PRO A O 1
ATOM 5049 N N . THR A 1 634 ? 46.531 28.093 3.995 1.00 30.00 634 THR A N 1
ATOM 5050 C CA . THR A 1 634 ? 47.527 27.158 3.459 1.00 30.00 634 THR A CA 1
ATOM 5051 C C . THR A 1 634 ? 46.863 25.864 2.999 1.00 30.00 634 THR A C 1
ATOM 5053 O O . THR A 1 634 ? 46.182 25.217 3.799 1.00 30.00 634 THR A O 1
ATOM 5056 N N . ASP A 1 635 ? 47.126 25.455 1.755 1.00 36.72 635 ASP A N 1
ATOM 5057 C CA . ASP A 1 635 ? 46.647 24.196 1.178 1.00 36.72 635 ASP A CA 1
ATOM 5058 C C . ASP A 1 635 ? 47.056 22.981 2.027 1.00 36.72 635 ASP A C 1
ATOM 5060 O O . ASP A 1 635 ? 48.162 22.454 1.902 1.00 36.72 635 ASP A O 1
ATOM 5064 N N . ASN A 1 636 ? 46.132 22.465 2.840 1.00 34.38 636 ASN A N 1
ATOM 5065 C CA . ASN A 1 636 ? 46.261 21.153 3.481 1.00 34.38 636 ASN A CA 1
ATOM 5066 C C . ASN A 1 636 ? 45.854 20.025 2.515 1.00 34.38 636 ASN A C 1
ATOM 5068 O O . ASN A 1 636 ? 45.097 19.116 2.860 1.00 34.38 636 ASN A O 1
ATOM 5072 N N . LEU A 1 637 ? 46.375 20.080 1.286 1.00 40.34 637 LEU A N 1
ATOM 5073 C CA . LEU A 1 637 ? 46.389 18.925 0.400 1.00 40.34 637 LEU A CA 1
ATOM 5074 C C . LEU A 1 637 ? 47.409 17.901 0.920 1.00 40.34 637 LEU A C 1
ATOM 5076 O O . LEU A 1 637 ? 48.493 18.246 1.382 1.00 40.34 637 LEU A O 1
ATOM 5080 N N . TYR A 1 638 ? 47.055 16.626 0.768 1.00 32.12 638 TYR A N 1
ATOM 5081 C CA . TYR A 1 638 ? 47.851 15.447 1.117 1.00 32.12 638 TYR A CA 1
ATOM 5082 C C . TYR A 1 638 ? 48.030 15.107 2.609 1.00 32.12 638 TYR A C 1
ATOM 5084 O O . TYR A 1 638 ? 48.989 15.493 3.273 1.00 32.12 638 TYR A O 1
ATOM 5092 N N . ASN A 1 639 ? 47.197 14.170 3.079 1.00 35.28 639 ASN A N 1
ATOM 5093 C CA . ASN A 1 639 ? 47.637 13.178 4.069 1.00 35.28 639 ASN A CA 1
ATOM 5094 C C . ASN A 1 639 ? 47.033 11.777 3.816 1.00 35.28 639 ASN A C 1
ATOM 5096 O O . ASN A 1 639 ? 46.530 11.112 4.719 1.00 35.28 639 ASN A O 1
ATOM 5100 N N . GLY A 1 640 ? 47.058 11.340 2.549 1.00 39.62 640 GLY A N 1
ATOM 5101 C CA . GLY A 1 640 ? 46.863 9.933 2.164 1.00 39.62 640 GLY A CA 1
ATOM 5102 C C . GLY A 1 640 ? 45.458 9.337 2.329 1.00 39.62 640 GLY A C 1
ATOM 5103 O O . GLY A 1 640 ? 45.330 8.116 2.315 1.00 39.62 640 GLY A O 1
ATOM 5104 N N . LYS A 1 641 ? 44.413 10.158 2.481 1.00 43.12 641 LYS A N 1
ATOM 5105 C CA . LYS A 1 641 ? 43.008 9.720 2.488 1.00 43.12 641 LYS A CA 1
ATOM 5106 C C . LYS A 1 641 ? 42.227 10.445 1.399 1.00 43.12 641 LYS A C 1
ATOM 5108 O O . LYS A 1 641 ? 42.449 11.634 1.192 1.00 43.12 641 LYS A O 1
ATOM 5113 N N . GLN A 1 642 ? 41.296 9.741 0.757 1.00 41.94 642 GLN A N 1
ATOM 5114 C CA . GLN A 1 642 ? 40.247 10.388 -0.027 1.00 41.94 642 GLN A CA 1
ATOM 5115 C C . GLN A 1 642 ? 39.384 11.227 0.921 1.00 41.94 642 GLN A C 1
ATOM 5117 O O . GLN A 1 642 ? 38.920 10.723 1.945 1.00 41.94 642 GLN A O 1
ATOM 5122 N N . THR A 1 643 ? 39.175 12.492 0.576 1.00 43.19 643 THR A N 1
ATOM 5123 C CA . THR A 1 643 ? 38.072 13.297 1.095 1.00 43.19 643 THR A CA 1
ATOM 5124 C C . THR A 1 643 ? 37.183 13.643 -0.085 1.00 43.19 643 THR A C 1
ATOM 5126 O O . THR A 1 643 ? 37.659 14.119 -1.118 1.00 43.19 643 THR A O 1
ATOM 5129 N N . GLU A 1 644 ? 35.894 13.352 0.042 1.00 48.25 644 GLU A N 1
ATOM 5130 C CA . GLU A 1 644 ? 34.918 13.801 -0.940 1.00 48.25 644 GLU A CA 1
ATOM 5131 C C . GLU A 1 644 ? 34.676 15.293 -0.735 1.00 48.25 644 GLU A C 1
ATOM 5133 O O . GLU A 1 644 ? 34.496 15.749 0.393 1.00 48.25 644 GLU A O 1
ATOM 5138 N N . ASN A 1 645 ? 34.709 16.058 -1.820 1.00 51.69 645 ASN A N 1
ATOM 5139 C CA . ASN A 1 645 ? 34.504 17.497 -1.793 1.00 51.69 645 ASN A CA 1
ATOM 5140 C C . ASN A 1 645 ? 33.625 17.887 -2.987 1.00 51.69 645 ASN A C 1
ATOM 5142 O O . ASN A 1 645 ? 33.713 17.286 -4.062 1.00 51.69 645 ASN A O 1
ATOM 5146 N N . TYR A 1 646 ? 32.797 18.912 -2.798 1.00 50.00 646 TYR A N 1
ATOM 5147 C CA . TYR A 1 646 ? 32.011 19.521 -3.866 1.00 50.00 646 TYR A CA 1
ATOM 5148 C C . TYR A 1 646 ? 32.764 20.730 -4.414 1.00 50.00 646 TYR A C 1
ATOM 5150 O O . TYR A 1 646 ? 33.154 21.621 -3.659 1.00 50.00 646 TYR A O 1
ATOM 5158 N N . TYR A 1 647 ? 32.962 20.768 -5.730 1.00 59.91 647 TYR A N 1
ATOM 5159 C CA . TYR A 1 647 ? 33.676 21.849 -6.405 1.00 59.91 647 TYR A CA 1
ATOM 5160 C C . TYR A 1 647 ? 32.713 22.659 -7.274 1.00 59.91 647 TYR A C 1
ATOM 5162 O O . TYR A 1 647 ? 31.916 22.101 -8.026 1.00 59.91 647 TYR A O 1
ATOM 5170 N N . TRP A 1 648 ? 32.785 23.984 -7.151 1.00 50.69 648 TRP A N 1
ATOM 5171 C CA . TRP A 1 648 ? 31.967 24.924 -7.916 1.00 50.69 648 TRP A CA 1
ATOM 5172 C C . TRP A 1 648 ? 32.576 25.170 -9.298 1.00 50.69 648 TRP A C 1
ATOM 5174 O O . TRP A 1 648 ? 33.712 25.642 -9.387 1.00 50.69 648 TRP A O 1
ATOM 5184 N N . PHE A 1 649 ? 31.822 24.898 -10.366 1.00 54.84 649 PHE A N 1
ATOM 5185 C CA . PHE A 1 649 ? 32.290 25.092 -11.747 1.00 54.84 649 PHE A CA 1
ATOM 5186 C C . PHE A 1 649 ? 31.702 26.330 -12.450 1.00 54.84 649 PHE A C 1
ATOM 5188 O O . PHE A 1 649 ? 32.107 26.652 -13.567 1.00 54.84 649 PHE A O 1
ATOM 5195 N N . GLY A 1 650 ? 30.844 27.093 -11.762 1.00 41.12 650 GLY A N 1
ATOM 5196 C CA . GLY A 1 650 ? 30.244 28.345 -12.250 1.00 41.12 650 GLY A CA 1
ATOM 5197 C C . GLY A 1 650 ? 28.806 28.199 -12.750 1.00 41.12 650 GLY A C 1
ATOM 5198 O O . GLY A 1 650 ? 28.099 29.199 -12.853 1.00 41.12 650 GLY A O 1
ATOM 5199 N N . ASP A 1 651 ? 28.398 26.964 -13.022 1.00 47.94 651 ASP A N 1
ATOM 5200 C CA . ASP A 1 651 ? 27.061 26.499 -13.381 1.00 47.94 651 ASP A CA 1
ATOM 5201 C C . ASP A 1 651 ? 26.451 25.660 -12.243 1.00 47.94 651 ASP A C 1
ATOM 5203 O O . ASP A 1 651 ? 25.360 25.967 -11.768 1.00 47.94 651 ASP A O 1
ATOM 5207 N N . GLU A 1 652 ? 27.186 24.655 -11.760 1.00 49.59 652 GLU A N 1
ATOM 5208 C CA . GLU A 1 652 ? 26.751 23.731 -10.708 1.00 49.59 652 GLU A CA 1
ATOM 5209 C C . GLU A 1 652 ? 27.895 23.318 -9.755 1.00 49.59 652 GLU A C 1
ATOM 5211 O O . GLU A 1 652 ? 29.086 23.549 -10.011 1.00 49.59 652 GLU A O 1
ATOM 5216 N N . TYR A 1 653 ? 27.528 22.691 -8.630 1.00 57.84 653 TYR A N 1
ATOM 5217 C CA . TYR A 1 653 ? 28.459 22.008 -7.729 1.00 57.84 653 TYR A CA 1
ATOM 5218 C C . TYR A 1 653 ? 28.599 20.545 -8.149 1.00 57.84 653 TYR A C 1
ATOM 5220 O O . TYR A 1 653 ? 27.660 19.767 -8.003 1.00 57.84 653 TYR A O 1
ATOM 5228 N N . ARG A 1 654 ? 29.785 20.138 -8.614 1.00 66.81 654 ARG A N 1
ATOM 5229 C CA . ARG A 1 654 ? 30.057 18.737 -8.973 1.00 66.81 654 ARG A CA 1
ATOM 5230 C C . ARG A 1 654 ? 30.820 18.041 -7.843 1.00 66.81 654 ARG A C 1
ATOM 5232 O O . ARG A 1 654 ? 31.853 18.541 -7.388 1.00 66.81 654 ARG A O 1
ATOM 5239 N N . ARG A 1 655 ? 30.319 16.881 -7.405 1.00 59.59 655 ARG A N 1
ATOM 5240 C CA . ARG A 1 655 ? 31.064 15.912 -6.580 1.00 59.59 655 ARG A CA 1
ATOM 5241 C C . ARG A 1 655 ? 32.164 15.311 -7.454 1.00 59.59 655 ARG A C 1
ATOM 5243 O O . ARG A 1 655 ? 31.883 14.905 -8.576 1.00 59.59 655 ARG A O 1
ATOM 5250 N N . GLY A 1 656 ? 33.394 15.261 -6.956 1.00 53.66 656 GLY A N 1
ATOM 5251 C CA . GLY A 1 656 ? 34.500 14.635 -7.680 1.00 53.66 656 GLY A CA 1
ATOM 5252 C C . GLY A 1 656 ? 35.765 14.539 -6.837 1.00 53.66 656 GLY A C 1
ATOM 5253 O O . GLY A 1 656 ? 35.960 15.297 -5.885 1.00 53.66 656 GLY A O 1
ATOM 5254 N N . THR A 1 657 ? 36.623 13.580 -7.167 1.00 63.06 657 THR A N 1
ATOM 5255 C CA . THR A 1 657 ? 37.851 13.277 -6.428 1.00 63.06 657 THR A CA 1
ATOM 5256 C C . THR A 1 657 ? 39.071 13.717 -7.224 1.00 63.06 657 THR A C 1
ATOM 5258 O O . THR A 1 657 ? 39.355 13.196 -8.303 1.00 63.06 657 THR A O 1
ATOM 5261 N N . TRP A 1 658 ? 39.854 14.635 -6.656 1.00 55.38 658 TRP A N 1
ATOM 5262 C CA . TRP A 1 658 ? 41.181 14.944 -7.183 1.00 55.38 658 TRP A CA 1
ATOM 5263 C C . TRP A 1 658 ? 42.179 13.857 -6.785 1.00 55.38 658 TRP A C 1
ATOM 5265 O O . TRP A 1 658 ? 42.373 13.589 -5.598 1.00 55.38 658 TRP A O 1
ATOM 5275 N N . TYR A 1 659 ? 42.858 13.268 -7.769 1.00 53.09 659 TYR A N 1
ATOM 5276 C CA . TYR A 1 659 ? 43.964 12.339 -7.545 1.00 53.09 659 TYR A CA 1
ATOM 5277 C C . TYR A 1 659 ? 45.240 12.821 -8.241 1.00 53.09 659 TYR A C 1
ATOM 5279 O O . TYR A 1 659 ? 45.190 13.469 -9.287 1.00 53.09 659 TYR A O 1
ATOM 5287 N N . GLN A 1 660 ? 46.395 12.511 -7.649 1.00 58.09 660 GLN A N 1
ATOM 5288 C CA . GLN A 1 660 ? 47.710 12.879 -8.176 1.00 58.09 660 GLN A CA 1
ATOM 5289 C C . GLN A 1 660 ? 48.484 11.615 -8.578 1.00 58.09 660 GLN A C 1
ATOM 5291 O O . GLN A 1 660 ? 48.526 10.656 -7.808 1.00 58.09 660 GLN A O 1
ATOM 5296 N N . ASP A 1 661 ? 49.086 11.588 -9.772 1.00 58.97 661 ASP A N 1
ATOM 5297 C CA . ASP A 1 661 ? 49.932 10.464 -10.200 1.00 58.97 661 ASP A CA 1
ATOM 5298 C C . ASP A 1 661 ? 51.353 10.521 -9.612 1.00 58.97 661 ASP A C 1
ATOM 5300 O O . ASP A 1 661 ? 51.795 11.530 -9.058 1.00 58.97 661 ASP A O 1
ATOM 5304 N N . GLU A 1 662 ? 52.113 9.437 -9.792 1.00 54.53 662 GLU A N 1
ATOM 5305 C CA . GLU A 1 662 ? 53.512 9.309 -9.346 1.00 54.53 662 GLU A CA 1
ATOM 5306 C C . GLU A 1 662 ? 54.476 10.353 -9.959 1.00 54.53 662 GLU A C 1
ATOM 5308 O O . GLU A 1 662 ? 55.644 10.417 -9.574 1.00 54.53 662 GLU A O 1
ATOM 5313 N N . LYS A 1 663 ? 54.019 11.169 -10.921 1.00 62.34 663 LYS A N 1
ATOM 5314 C CA . LYS A 1 663 ? 54.783 12.255 -11.558 1.00 62.34 663 LYS A CA 1
ATOM 5315 C C . LYS A 1 663 ? 54.344 13.641 -11.073 1.00 62.34 663 LYS A C 1
ATOM 5317 O O . LYS A 1 663 ? 54.911 14.638 -11.518 1.00 62.34 663 LYS A O 1
ATOM 5322 N N . GLY A 1 664 ? 53.365 13.713 -10.170 1.00 52.78 664 GLY A N 1
ATOM 5323 C CA . GLY A 1 664 ? 52.797 14.952 -9.645 1.00 52.78 664 GLY A CA 1
ATOM 5324 C C . GLY A 1 664 ? 51.653 15.537 -10.483 1.00 52.78 664 GLY A C 1
ATOM 5325 O O . GLY A 1 664 ? 51.220 16.656 -10.208 1.00 52.78 664 GLY A O 1
ATOM 5326 N N . THR A 1 665 ? 51.158 14.814 -11.490 1.00 54.47 665 THR A N 1
ATOM 5327 C CA . THR A 1 665 ? 50.072 15.257 -12.374 1.00 54.47 665 THR A CA 1
ATOM 5328 C C . THR A 1 665 ? 48.727 15.094 -11.675 1.00 54.47 665 THR A C 1
ATOM 5330 O O . THR A 1 665 ? 48.414 13.998 -11.217 1.00 54.47 665 THR A O 1
ATOM 5333 N N . TRP A 1 666 ? 47.925 16.157 -11.611 1.00 56.97 666 TRP A N 1
ATOM 5334 C CA . TRP A 1 666 ? 46.576 16.115 -11.039 1.00 56.97 666 TRP A CA 1
ATOM 5335 C C . TRP A 1 666 ? 45.517 15.752 -12.081 1.00 56.97 666 TRP A C 1
ATOM 5337 O O . TRP A 1 666 ? 45.560 16.219 -13.220 1.00 56.97 666 TRP A O 1
ATOM 5347 N N . TYR A 1 667 ? 44.544 14.961 -11.644 1.00 51.19 667 TYR A N 1
ATOM 5348 C CA . TYR A 1 667 ? 43.384 14.503 -12.397 1.00 51.19 667 TYR A CA 1
ATOM 5349 C C . TYR A 1 667 ? 42.127 14.669 -11.537 1.00 51.19 667 TYR A C 1
ATOM 5351 O O . TYR A 1 667 ? 42.208 14.604 -10.311 1.00 51.19 667 TYR A O 1
ATOM 5359 N N . PHE A 1 668 ? 40.981 14.853 -12.186 1.00 54.19 668 PHE A N 1
ATOM 5360 C CA . PHE A 1 668 ? 39.659 14.954 -11.568 1.00 54.19 668 PHE A CA 1
ATOM 5361 C C . PHE A 1 668 ? 38.770 13.843 -12.136 1.00 54.19 668 PHE A C 1
ATOM 5363 O O . PHE A 1 668 ? 38.837 13.584 -13.342 1.00 54.19 668 PHE A O 1
ATOM 5370 N N . TYR A 1 669 ? 37.993 13.188 -11.273 1.00 47.53 669 TYR A N 1
ATOM 5371 C CA . TYR A 1 669 ? 37.066 12.103 -11.608 1.00 47.53 669 TYR A CA 1
ATOM 5372 C C . TYR A 1 669 ? 35.780 12.250 -10.794 1.00 47.53 669 TYR A C 1
ATOM 5374 O O . TYR A 1 669 ? 35.915 12.450 -9.563 1.00 47.53 669 TYR A O 1
#

InterPro domains:
  IPR012338 Beta-lactamase/transpeptidase-like [G3DSA:3.40.710.10] (340-607)
  IPR012338 Beta-lactamase/transpeptidase-like [SSF56601] (397-601)
  IPR045155 Beta-lactamase class A, catalytic domain [PF13354] (355-601)

pLDDT: mean 71.05, std 27.24, range [23.58, 98.81]

Radius of gyration: 38.29 Å; Cα contacts (8 Å, |Δi|>4): 805; chains: 1; bounding box: 124×102×120 Å

Secondary structure (DSSP, 8-state):
-B-TTT--B-S-SSB-TTT-PBP-SSTTTGGGGGGGSTT-----------------------------------PPPHHHHHHHHHHHHHHHHHHHHH--S--------SHHHHHHHHHHHTS-------------------------S-TTHHHHHHHHHHHHHHHHHHHHHHHHHHHHHHHHHHHTTS-----------------------------------------------------S--EEEEEEE-TTTTEEEEEEEESS-GGG--TTS-EEEEEETTEEEE-TTSSEEEEETTEEEEEEE-TTTT---TTTTEEEEEEEETTEEEEEEEEPPP-GGGHHHHHHHHHHHHHHS-TTSEEEEEEEETT-SS-EES----EE-GGGGHHHHHHHHHHHHHTTSS-TT-EEEP-TTTSPTT--STTTTT-SSEEEHHHHHHHHHHT--HHHHHHHHHHTT-HHHHHHHHHHHT-SS-EEEEEEEE-GGG-EEEEEE-HHHHHHHHHHHHTT-SS-HHHHHHHHHHHTTSPP-TTS-TT-TTEEEEEEEE--TT-SSEEEEEEEEEETTEEEEEEEEEES-S-HHHHHHHHHHHHHHHHHHHHH----------------PPPPP---------SSS---EEEE-SS-EEEE-EEE-TTS-EEE-

Solvent-accessible surface area (backbone atoms only — not comparable to full-atom values): 41991 Å² total; per-residue (Å²): 89,68,37,93,91,69,74,47,78,40,91,62,87,52,41,44,91,88,78,65,52,66,55,62,79,68,84,66,50,70,73,76,63,60,84,74,70,85,81,83,86,88,88,88,82,89,89,86,86,82,88,82,80,89,81,82,88,82,90,79,89,76,91,84,78,89,78,94,72,91,75,79,85,77,83,76,57,69,69,57,54,52,54,50,49,53,52,46,52,50,54,48,52,60,47,56,77,72,62,81,78,84,84,91,75,96,76,89,77,55,70,74,54,45,58,56,47,53,59,56,69,76,68,70,85,83,76,94,78,81,92,77,89,80,91,83,79,88,84,89,86,87,85,86,88,86,86,84,84,77,94,58,60,72,61,56,51,56,52,48,53,52,52,51,55,53,49,52,54,50,50,48,68,71,44,42,78,58,53,59,54,57,56,50,77,72,53,73,87,80,73,88,80,82,88,88,85,88,84,88,86,89,86,89,80,92,88,79,93,86,82,87,88,85,86,88,84,79,89,86,92,81,87,83,93,80,88,77,91,80,90,85,89,77,85,82,76,76,76,75,72,72,49,77,64,47,78,72,46,77,49,79,48,54,92,61,52,63,41,37,38,38,43,34,35,35,76,52,73,50,82,86,62,56,85,83,52,57,48,51,27,45,34,36,73,91,49,76,48,72,47,88,71,42,43,29,81,50,76,62,66,34,38,40,38,39,37,35,62,58,91,56,62,54,59,85,62,100,48,57,34,52,31,26,46,37,42,38,39,84,70,36,74,51,80,49,74,49,72,59,75,76,56,78,94,43,44,72,61,51,51,51,52,48,47,53,49,52,73,63,48,58,93,81,43,47,69,24,35,31,42,33,56,71,84,58,80,64,65,50,38,66,34,65,66,76,37,75,31,38,51,52,52,47,62,61,50,50,51,56,48,47,43,34,40,73,73,64,79,46,54,57,81,40,73,45,67,68,52,84,90,41,44,19,52,79,49,77,39,76,66,45,65,56,85,52,70,57,45,29,45,46,55,34,49,50,36,34,49,48,75,48,26,47,23,29,46,36,50,52,37,44,74,50,74,20,63,75,46,42,45,51,46,32,32,74,77,66,23,35,66,40,37,59,84,46,76,39,29,32,55,77,66,76,37,41,43,37,37,31,27,32,36,62,43,54,47,54,50,47,53,24,41,74,71,39,59,63,71,34,65,70,51,32,49,51,51,50,58,56,34,63,57,27,72,87,62,66,48,54,47,92,75,49,85,64,55,80,47,70,39,48,48,49,45,59,74,72,21,75,58,44,53,38,42,42,34,40,38,32,35,94,92,43,48,31,39,41,28,40,45,36,32,67,63,92,50,41,64,65,49,33,50,34,45,10,51,45,52,41,53,53,50,44,33,72,71,72,72,48,82,85,70,82,80,74,78,74,80,77,81,73,81,84,70,86,86,80,84,88,77,77,89,73,82,84,71,84,86,91,66,94,67,88,46,74,45,79,75,88,85,55,72,45,76,43,44,80,48,69,48,103,85,71,51,77,46,78,87